Protein AF-A0A929Q1Q9-F1 (afdb_monomer_lite)

Sequence (413 aa):
MPRPVNASHRYVSGLVGLQTIDVAVVILYHLNVPRFCRRPAGRGRVFTLAGYLITANLMRSWDKNGNLDLSTFWLRRFRRLLPAVIHTLVSVLILTASLRKQDLGSTLAERSYGIYLWHMPVIAFMPHSWLEQHRFWASLITVVVSVLLAAASWSWVEDPIRKNGIVEPVRAWRRNQNERPFPTLVGAGAAVILAAIVSVGAVPAIVGSTPTSSAAPAMELDPSERPTAPAPTTETAAGDEQDTMSCTQVIHVGDSTSIGMFSPAMVDDPNETAFTTYLEYGAKDVRDSVFGARATTEGWSDPKTGSTYPSAIESVTQLKEMYPAEGTCWVFATGVNDAANISAGATAQYDERVEAMMDLLGNDALVLWPMVATNTNEGNTQRPKCFAAALARAFPASKDDEPSNEKTVGSGL

Radius of gyration: 30.81 Å; chains: 1; bounding box: 80×50×91 Å

pLDDT: mean 71.72, std 17.59, range [25.3, 94.44]

Foldseek 3Di:
DDDDPDPPDDDPVVLVVLLVVLVVLCVCCVVLPLVSVDPRPSVVVNVVVVVVVLVVLQVVCCVPPVHSPVVVVVVVVCVVCVVVVVVVVVVVVVVVVVPDDDDPCPPCVVLVVQLVVQLVVLVVPDDPVCCVVCVPVSVVCSNVVSSVRSVVCCVPPVVCCVVVNPPVVVVVVVVCCPPDPDPVVVVVVVVVVVVVVCVVVCVCPPDVDPLPQPDDPKDFQPPVQADDPPDDDPDPDDDDPQQADQFQEEEEEAALVLSLQRGLVNDPHSCRHPVNVNVVRHHNYYHYDYMHLEALQDWDADPVPRDTGDHSLVVCLVVPVVDDQPRYEYEYHHQPNLLRSVVSPDPQGLLNSVVSNCVSSDDPHHYDYDQDADPDPDDSRSRSSNNSSSVCVVVPDDPVDDDDPDDDDDDDD

Secondary structure (DSSP, 8-state):
-PPPSSTT----HHHHHHHHHHHHHHHHHHTT-GGG-S--THHHHHHHHHHHHHHHHHHHHHHHHSS--HHHHHHHHHHHHHHHHHHHHHHHHHHHHHT--S---HHHHHHHHHHHHHHHHHHHTS-HHHHHHTHHHHHHHHHHHHHHHHHHHIIIIIHHHHHHTTHHHHHHHHHTTTTS---HHHHHHHHHHHHHHHHHHHHHHHS--------PPPPBPPTTTSPPPPP--------------S-SEEEEEE-HHHHHHH-TTTSSSTT--HHHHHHHTT-SEEEEEEBTT--SS--EE-TTT--EE--HHHHHHHHHHHS-STTEEEEEE--HHHHHHHHHT-SS-HHHHHHHHHHHH-TT-EEE-PPP--S--SGGGGSHHHHHHHHHHHSPPPTT----SS-------

Structure (mmCIF, N/CA/C/O backbone):
data_AF-A0A929Q1Q9-F1
#
_entry.id   AF-A0A929Q1Q9-F1
#
loop_
_atom_site.group_PDB
_atom_site.id
_atom_site.type_symbol
_atom_site.label_atom_id
_atom_site.label_alt_id
_atom_site.label_comp_id
_atom_site.label_asym_id
_atom_site.label_entity_id
_atom_site.label_seq_id
_atom_site.pdbx_PDB_ins_code
_atom_site.Cartn_x
_atom_site.Cartn_y
_atom_site.Cartn_z
_atom_site.occupancy
_atom_site.B_iso_or_equiv
_atom_site.auth_seq_id
_atom_site.auth_comp_id
_atom_site.auth_asym_id
_atom_site.auth_atom_id
_atom_site.pdbx_PDB_model_num
ATOM 1 N N . MET A 1 1 ? 33.404 -12.831 -13.492 1.00 44.06 1 MET A N 1
ATOM 2 C CA . MET A 1 1 ? 34.030 -11.562 -13.941 1.00 44.06 1 MET A CA 1
ATOM 3 C C . MET A 1 1 ? 35.539 -11.751 -14.003 1.00 44.06 1 MET A C 1
ATOM 5 O O . MET A 1 1 ? 36.046 -12.478 -13.154 1.00 44.06 1 MET A O 1
ATOM 9 N N . PRO A 1 2 ? 36.253 -11.140 -14.964 1.00 37.28 2 PRO A N 1
ATOM 10 C CA . PRO A 1 2 ? 37.708 -11.246 -15.036 1.00 37.28 2 PRO A CA 1
ATOM 11 C C . PRO A 1 2 ? 38.343 -10.545 -13.829 1.00 37.28 2 PRO A C 1
ATOM 13 O O . PRO A 1 2 ? 37.904 -9.456 -13.451 1.00 37.28 2 PRO A O 1
ATOM 16 N N . ARG A 1 3 ? 39.359 -11.163 -13.218 1.00 45.91 3 ARG A N 1
ATOM 17 C CA . ARG A 1 3 ? 40.174 -10.519 -12.176 1.00 45.91 3 ARG A CA 1
ATOM 18 C C . ARG A 1 3 ? 40.942 -9.334 -12.787 1.00 45.91 3 ARG A C 1
ATOM 20 O O . ARG A 1 3 ? 41.313 -9.408 -13.959 1.00 45.91 3 ARG A O 1
ATOM 27 N N . PRO A 1 4 ? 41.166 -8.240 -12.037 1.00 44.94 4 PRO A N 1
ATOM 28 C CA . PRO A 1 4 ? 41.966 -7.128 -12.535 1.00 44.94 4 PRO A CA 1
ATOM 29 C C . PRO A 1 4 ? 43.391 -7.601 -12.849 1.00 44.94 4 PRO A C 1
ATOM 31 O O . PRO A 1 4 ? 43.991 -8.338 -12.074 1.00 44.94 4 PRO A O 1
ATOM 34 N N . VAL A 1 5 ? 43.913 -7.163 -13.996 1.00 53.75 5 VAL A N 1
ATOM 35 C CA . VAL A 1 5 ? 45.216 -7.584 -14.543 1.00 53.75 5 VAL A CA 1
ATOM 36 C C . VAL A 1 5 ? 46.397 -6.960 -13.776 1.00 53.75 5 VAL A C 1
ATOM 38 O O . VAL A 1 5 ? 47.504 -7.472 -13.853 1.00 53.75 5 VAL A O 1
ATOM 41 N N . ASN A 1 6 ? 46.163 -5.915 -12.968 1.00 48.34 6 ASN A N 1
ATOM 42 C CA . ASN A 1 6 ? 47.198 -5.221 -12.194 1.00 48.34 6 ASN A CA 1
ATOM 43 C C . ASN A 1 6 ? 46.877 -5.179 -10.689 1.00 48.34 6 ASN A C 1
ATOM 45 O O . ASN A 1 6 ? 45.754 -4.854 -10.291 1.00 48.34 6 ASN A O 1
ATOM 49 N N . ALA A 1 7 ? 47.901 -5.420 -9.863 1.00 51.91 7 ALA A N 1
ATOM 50 C CA . ALA A 1 7 ? 47.848 -5.498 -8.396 1.00 51.91 7 ALA A CA 1
ATOM 51 C C . ALA A 1 7 ? 47.445 -4.189 -7.675 1.00 51.91 7 ALA A C 1
ATOM 53 O O . ALA A 1 7 ? 47.203 -4.200 -6.472 1.00 51.91 7 ALA A O 1
ATOM 54 N N . SER A 1 8 ? 47.324 -3.065 -8.389 1.00 52.56 8 SER A N 1
ATOM 55 C CA . SER A 1 8 ? 46.930 -1.763 -7.826 1.00 52.56 8 SER A CA 1
ATOM 56 C C . SER A 1 8 ? 45.415 -1.517 -7.789 1.00 52.56 8 SER A C 1
ATOM 58 O O . SER A 1 8 ? 44.966 -0.494 -7.271 1.00 52.56 8 SER A O 1
ATOM 60 N N . HIS A 1 9 ? 44.595 -2.435 -8.312 1.00 53.53 9 HIS A N 1
ATOM 61 C CA . HIS A 1 9 ? 43.138 -2.302 -8.293 1.00 53.53 9 HIS A CA 1
ATOM 62 C C . HIS A 1 9 ? 42.519 -3.161 -7.188 1.00 53.53 9 HIS A C 1
ATOM 64 O O . HIS A 1 9 ? 42.344 -4.369 -7.344 1.00 53.53 9 HIS A O 1
ATOM 70 N N . ARG A 1 10 ? 42.121 -2.521 -6.080 1.00 54.19 10 ARG A N 1
ATOM 71 C CA . ARG A 1 10 ? 41.360 -3.165 -5.000 1.00 54.19 10 ARG A CA 1
ATOM 72 C C . ARG A 1 10 ? 39.958 -3.520 -5.510 1.00 54.19 10 ARG A C 1
ATOM 74 O O . ARG A 1 10 ? 39.041 -2.702 -5.486 1.00 54.19 10 ARG A O 1
ATOM 81 N N . TYR A 1 11 ? 39.808 -4.731 -6.040 1.00 60.06 11 TYR A N 1
ATOM 82 C CA . TYR A 1 11 ? 38.513 -5.304 -6.392 1.00 60.06 11 TYR A CA 1
ATOM 83 C C . TYR A 1 11 ? 37.753 -5.619 -5.100 1.00 60.06 11 TYR A C 1
ATOM 85 O O . TYR A 1 11 ? 38.102 -6.550 -4.378 1.00 60.06 11 TYR A O 1
ATOM 93 N N . VAL A 1 12 ? 36.732 -4.821 -4.787 1.00 65.25 12 VAL A N 1
ATOM 94 C CA . VAL A 1 12 ? 35.900 -5.022 -3.594 1.00 65.25 12 VAL A CA 1
ATOM 95 C C . VAL A 1 12 ? 34.806 -6.034 -3.931 1.00 65.25 12 VAL A C 1
ATOM 97 O O . VAL A 1 12 ? 33.698 -5.674 -4.322 1.00 65.25 12 VAL A O 1
ATOM 100 N N . SER A 1 13 ? 35.131 -7.320 -3.809 1.00 65.38 13 SER A N 1
ATOM 101 C CA . SER A 1 13 ? 34.197 -8.431 -4.049 1.00 65.38 13 SER A CA 1
ATOM 102 C C . SER A 1 13 ? 32.932 -8.341 -3.188 1.00 65.38 13 SER A C 1
ATOM 104 O O . SER A 1 13 ? 31.844 -8.642 -3.677 1.00 65.38 13 SER A O 1
ATOM 106 N N . GLY A 1 14 ? 33.053 -7.854 -1.947 1.00 70.31 14 GLY A N 1
ATOM 107 C CA . GLY A 1 14 ? 31.924 -7.681 -1.025 1.00 70.31 14 GLY A CA 1
ATOM 108 C C . GLY A 1 14 ? 30.816 -6.769 -1.563 1.00 70.31 14 GLY A C 1
ATOM 109 O O . GLY A 1 14 ? 29.644 -7.007 -1.296 1.00 70.31 14 GLY A O 1
ATOM 110 N N . LEU A 1 15 ? 31.158 -5.786 -2.403 1.00 73.44 15 LEU A N 1
ATOM 111 C CA . LEU A 1 15 ? 30.183 -4.859 -2.981 1.00 73.44 15 LEU A CA 1
ATOM 112 C C . LEU A 1 15 ? 29.294 -5.531 -4.038 1.00 73.44 15 LEU A C 1
ATOM 114 O O . LEU A 1 15 ? 28.105 -5.242 -4.129 1.00 73.44 15 LEU A O 1
ATOM 118 N N . VAL A 1 16 ? 29.859 -6.464 -4.808 1.00 71.38 16 VAL A N 1
ATOM 119 C CA . VAL A 1 16 ? 29.108 -7.270 -5.784 1.00 71.38 16 VAL A CA 1
ATOM 120 C C . VAL A 1 16 ? 28.212 -8.284 -5.066 1.00 71.38 16 VAL A C 1
ATOM 122 O O . VAL A 1 16 ? 27.073 -8.502 -5.481 1.00 71.38 16 VAL A O 1
ATOM 125 N N . GLY A 1 17 ? 28.696 -8.864 -3.962 1.00 78.00 17 GLY A N 1
ATOM 126 C CA . GLY A 1 17 ? 27.892 -9.726 -3.091 1.00 78.00 17 GLY A CA 1
ATOM 127 C C . GLY A 1 17 ? 26.672 -8.994 -2.531 1.00 78.00 17 GLY A C 1
ATOM 128 O O . GLY A 1 17 ? 25.552 -9.477 -2.674 1.00 78.00 17 GLY A O 1
ATOM 129 N N . LEU A 1 18 ? 26.869 -7.781 -2.003 1.00 80.81 18 LEU A N 1
ATOM 130 C CA . LEU A 1 18 ? 25.787 -6.948 -1.476 1.00 80.81 18 LEU A CA 1
ATOM 131 C C . LEU A 1 18 ? 24.745 -6.589 -2.546 1.00 80.81 18 LEU A C 1
ATOM 133 O O . LEU A 1 18 ? 23.552 -6.712 -2.295 1.00 80.81 18 LEU A O 1
ATOM 137 N N . GLN A 1 19 ? 25.176 -6.223 -3.759 1.00 76.62 19 GLN A N 1
ATOM 138 C CA . GLN A 1 19 ? 24.257 -5.948 -4.873 1.00 76.62 19 GLN A CA 1
ATOM 139 C C . GLN A 1 19 ? 23.422 -7.172 -5.261 1.00 76.62 19 GLN A C 1
ATOM 141 O O . GLN A 1 19 ? 22.245 -7.039 -5.583 1.00 76.62 19 GLN A O 1
ATOM 146 N N . THR A 1 20 ? 24.022 -8.363 -5.225 1.00 81.50 20 THR A N 1
ATOM 147 C CA . THR A 1 20 ? 23.319 -9.614 -5.542 1.00 81.50 20 THR A CA 1
ATOM 148 C C . THR A 1 20 ? 22.250 -9.914 -4.491 1.00 81.50 20 THR A C 1
ATOM 150 O O . THR A 1 20 ? 21.123 -10.253 -4.846 1.00 81.50 20 THR A O 1
ATOM 153 N N . ILE A 1 21 ? 22.578 -9.720 -3.209 1.00 83.69 21 ILE A N 1
ATOM 154 C CA . ILE A 1 21 ? 21.630 -9.859 -2.096 1.00 83.69 21 ILE A CA 1
ATOM 155 C C . ILE A 1 21 ? 20.504 -8.827 -2.221 1.00 83.69 21 ILE A C 1
ATOM 157 O O . ILE A 1 21 ? 19.337 -9.196 -2.142 1.00 83.69 21 ILE A O 1
ATOM 161 N N . ASP A 1 22 ? 20.825 -7.557 -2.484 1.00 82.12 22 ASP A N 1
ATOM 162 C CA . ASP A 1 22 ? 19.821 -6.501 -2.636 1.00 82.12 22 ASP A CA 1
ATOM 163 C C . ASP A 1 22 ? 18.839 -6.809 -3.780 1.00 82.12 22 ASP A C 1
ATOM 165 O O . ASP A 1 22 ? 17.631 -6.664 -3.605 1.00 82.12 22 ASP A O 1
ATOM 169 N N . VAL A 1 23 ? 19.325 -7.284 -4.933 1.00 81.56 23 VAL A N 1
ATOM 170 C CA . VAL A 1 23 ? 18.458 -7.690 -6.054 1.00 81.56 23 VAL A CA 1
ATOM 171 C C . VAL A 1 23 ? 17.598 -8.901 -5.686 1.00 81.56 23 VAL A C 1
ATOM 173 O O . VAL A 1 23 ? 16.406 -8.903 -5.988 1.00 81.56 23 VAL A O 1
ATOM 176 N N . ALA A 1 24 ? 18.155 -9.903 -5.001 1.00 83.25 24 ALA A N 1
ATOM 177 C CA . ALA A 1 24 ? 17.396 -11.071 -4.553 1.00 83.25 24 ALA A CA 1
ATOM 178 C C . ALA A 1 24 ? 16.266 -10.682 -3.587 1.00 83.25 24 ALA A C 1
ATOM 180 O O . ALA A 1 24 ? 15.133 -11.125 -3.757 1.00 83.25 24 ALA A O 1
ATOM 181 N N . VAL A 1 25 ? 16.537 -9.790 -2.630 1.00 80.69 25 VAL A N 1
ATOM 182 C CA . VAL A 1 25 ? 15.522 -9.260 -1.707 1.00 80.69 25 VAL A CA 1
ATOM 183 C C . VAL A 1 25 ? 14.437 -8.487 -2.467 1.00 80.69 25 VAL A C 1
ATOM 185 O O . VAL A 1 25 ? 13.256 -8.624 -2.156 1.00 80.69 25 VAL A O 1
ATOM 188 N N . VAL A 1 26 ? 14.801 -7.719 -3.502 1.00 77.69 26 VAL A N 1
ATOM 189 C CA . VAL A 1 26 ? 13.820 -7.037 -4.364 1.00 77.69 26 VAL A CA 1
ATOM 190 C C . VAL A 1 26 ? 12.932 -8.031 -5.107 1.00 77.69 26 VAL A C 1
ATOM 192 O O . VAL A 1 26 ? 11.725 -7.811 -5.181 1.00 77.69 26 VAL A O 1
ATOM 195 N N . ILE A 1 27 ? 13.496 -9.119 -5.629 1.00 80.00 27 ILE A N 1
ATOM 196 C CA . ILE A 1 27 ? 12.724 -10.174 -6.293 1.00 80.00 27 ILE A CA 1
ATOM 197 C C . ILE A 1 27 ? 11.768 -10.837 -5.295 1.00 80.00 27 ILE A C 1
ATOM 199 O O . ILE A 1 27 ? 10.578 -10.926 -5.577 1.00 80.00 27 ILE A O 1
ATOM 203 N N . LEU A 1 28 ? 12.247 -11.229 -4.111 1.00 79.69 28 LEU A N 1
ATOM 204 C CA . LEU A 1 28 ? 11.424 -11.864 -3.071 1.00 79.69 28 LEU A CA 1
ATOM 205 C C . LEU A 1 28 ? 10.273 -10.966 -2.596 1.00 79.69 28 LEU A C 1
ATOM 207 O O . LEU A 1 28 ? 9.173 -11.463 -2.361 1.00 79.69 28 LEU A O 1
ATOM 211 N N . TYR A 1 29 ? 10.499 -9.651 -2.525 1.00 72.75 29 TYR A N 1
ATOM 212 C CA . TYR A 1 29 ? 9.442 -8.669 -2.275 1.00 72.75 29 TYR A CA 1
ATOM 213 C C . TYR A 1 29 ? 8.371 -8.682 -3.379 1.00 72.75 29 TYR A C 1
ATOM 215 O O . TYR A 1 29 ? 7.185 -8.727 -3.075 1.00 72.75 29 TYR A O 1
ATOM 223 N N . HIS A 1 30 ? 8.760 -8.695 -4.662 1.00 76.00 30 HIS A N 1
ATOM 224 C CA . HIS A 1 30 ? 7.792 -8.752 -5.774 1.00 76.00 30 HIS A CA 1
ATOM 225 C C . HIS A 1 30 ? 7.069 -10.103 -5.863 1.00 76.00 30 HIS A C 1
ATOM 227 O O . HIS A 1 30 ? 5.971 -10.173 -6.406 1.00 76.00 30 HIS A O 1
ATOM 233 N N . LEU A 1 31 ? 7.668 -11.162 -5.313 1.00 73.56 31 LEU A N 1
ATOM 234 C CA . LEU A 1 31 ? 7.046 -12.476 -5.158 1.00 73.56 31 LEU A CA 1
ATOM 235 C C . LEU A 1 31 ? 6.141 -12.576 -3.914 1.00 73.56 31 LEU A C 1
ATOM 237 O O . LEU A 1 31 ? 5.617 -13.654 -3.654 1.00 73.56 31 LEU A O 1
ATOM 241 N N . ASN A 1 32 ? 5.949 -11.488 -3.154 1.00 64.69 32 ASN A N 1
ATOM 242 C CA . ASN A 1 32 ? 5.113 -11.427 -1.946 1.00 64.69 32 ASN A CA 1
ATOM 243 C C . ASN A 1 32 ? 5.468 -12.477 -0.875 1.00 64.69 32 ASN A C 1
ATOM 245 O O . ASN A 1 32 ? 4.597 -12.997 -0.178 1.00 64.69 32 ASN A O 1
ATOM 249 N N . VAL A 1 33 ? 6.754 -12.802 -0.710 1.00 72.06 33 VAL A N 1
ATOM 250 C CA . VAL A 1 33 ? 7.175 -13.727 0.352 1.00 72.06 33 VAL A CA 1
ATOM 251 C C . VAL A 1 33 ? 6.942 -13.060 1.723 1.00 72.06 33 VAL A C 1
ATOM 253 O O . VAL A 1 33 ? 7.505 -11.987 1.949 1.00 72.06 33 VAL A O 1
ATOM 256 N N . PRO A 1 34 ? 6.204 -13.677 2.676 1.00 63.12 34 PRO A N 1
ATOM 257 C CA . PRO A 1 34 ? 5.779 -13.021 3.926 1.00 63.12 34 PRO A CA 1
ATOM 258 C C . PRO A 1 34 ? 6.908 -12.415 4.776 1.00 63.12 34 PRO A C 1
ATOM 260 O O . PRO A 1 34 ? 6.742 -11.383 5.420 1.00 63.12 34 PRO A O 1
ATOM 263 N N . ARG A 1 35 ? 8.102 -13.023 4.751 1.00 68.38 35 ARG A N 1
ATOM 264 C CA . ARG A 1 35 ? 9.284 -12.515 5.475 1.00 68.38 35 ARG A CA 1
ATOM 265 C C . ARG A 1 35 ? 9.963 -11.315 4.802 1.00 68.38 35 ARG A C 1
ATOM 267 O O . ARG A 1 35 ? 10.827 -10.690 5.404 1.00 68.38 35 ARG A O 1
ATOM 274 N N . PHE A 1 36 ? 9.581 -10.987 3.570 1.00 70.50 36 PHE A N 1
ATOM 275 C CA . PHE A 1 36 ? 10.158 -9.914 2.756 1.00 70.50 36 PHE A CA 1
ATOM 276 C C . PHE A 1 36 ? 9.114 -8.854 2.381 1.00 70.50 36 PHE A C 1
ATOM 278 O O . PHE A 1 36 ? 9.235 -8.204 1.350 1.00 70.50 36 PHE A O 1
ATOM 285 N N . CYS A 1 37 ? 8.105 -8.654 3.233 1.00 65.94 37 CYS A N 1
ATOM 286 C CA . CYS A 1 37 ? 7.014 -7.694 3.039 1.00 65.94 37 CYS A CA 1
ATOM 287 C C . CYS A 1 37 ? 7.415 -6.213 3.157 1.00 65.94 37 CYS A C 1
ATOM 289 O O . CYS A 1 37 ? 6.655 -5.330 2.757 1.00 65.94 37 CYS A O 1
ATOM 291 N N . ARG A 1 38 ? 8.604 -5.911 3.688 1.00 63.88 38 ARG A N 1
ATOM 292 C CA . ARG A 1 38 ? 9.099 -4.535 3.801 1.00 63.88 38 ARG A CA 1
ATOM 293 C C . ARG A 1 38 ? 9.602 -4.048 2.445 1.00 63.88 38 ARG A C 1
ATOM 295 O O . ARG A 1 38 ? 10.415 -4.728 1.816 1.00 63.88 38 ARG A O 1
ATOM 302 N N . ARG A 1 39 ? 9.172 -2.852 2.008 1.00 60.75 39 ARG A N 1
ATOM 303 C CA . ARG A 1 39 ? 9.682 -2.218 0.780 1.00 60.75 39 ARG A CA 1
ATOM 304 C C . ARG A 1 39 ? 11.213 -2.208 0.833 1.00 60.75 39 ARG A C 1
ATOM 306 O O . ARG A 1 39 ? 11.794 -1.567 1.710 1.00 60.75 39 ARG A O 1
ATOM 313 N N . PRO A 1 40 ? 11.896 -2.909 -0.083 1.00 56.59 40 PRO A N 1
ATOM 314 C CA . PRO A 1 40 ? 13.320 -3.128 0.057 1.00 56.59 40 PRO A CA 1
ATOM 315 C C . PRO A 1 40 ? 14.067 -1.816 -0.152 1.00 56.59 40 PRO A C 1
ATOM 317 O O . PRO A 1 40 ? 14.132 -1.287 -1.266 1.00 56.59 40 PRO A O 1
ATOM 320 N N . ALA A 1 41 ? 14.719 -1.341 0.911 1.00 55.75 41 ALA A N 1
ATOM 321 C CA . ALA A 1 41 ? 15.728 -0.283 0.844 1.00 55.75 41 ALA A CA 1
ATOM 322 C C . ALA A 1 41 ? 16.871 -0.623 -0.149 1.00 55.75 41 ALA A C 1
ATOM 324 O O . ALA A 1 41 ? 17.619 0.255 -0.579 1.00 55.75 41 ALA A O 1
ATOM 325 N N . GLY A 1 42 ? 16.962 -1.890 -0.577 1.00 53.91 42 GLY A N 1
ATOM 326 C CA . GLY A 1 42 ? 17.880 -2.384 -1.602 1.00 53.91 42 GLY A CA 1
ATOM 327 C C . GLY A 1 42 ? 17.727 -1.716 -2.969 1.00 53.91 42 GLY A C 1
ATOM 328 O O . GLY A 1 42 ? 18.738 -1.519 -3.636 1.00 53.91 42 GLY A O 1
ATOM 329 N N . ARG A 1 43 ? 16.523 -1.268 -3.377 1.00 57.47 43 ARG A N 1
ATOM 330 C CA . ARG A 1 43 ? 16.379 -0.522 -4.649 1.00 57.47 43 ARG A CA 1
ATOM 331 C C . ARG A 1 43 ? 17.240 0.743 -4.634 1.00 57.47 43 ARG A C 1
ATOM 333 O O . ARG A 1 43 ? 18.055 0.934 -5.531 1.00 57.47 43 ARG A O 1
ATOM 340 N N . GLY A 1 44 ? 17.113 1.557 -3.585 1.00 64.44 44 GLY A N 1
ATOM 341 C CA . GLY A 1 44 ? 17.901 2.781 -3.423 1.00 64.44 44 GLY A CA 1
ATOM 342 C C . GLY A 1 44 ? 19.399 2.495 -3.337 1.00 64.44 44 GLY A C 1
ATOM 343 O O . GLY A 1 44 ? 20.181 3.096 -4.065 1.00 64.44 44 GLY A O 1
ATOM 344 N N . ARG A 1 45 ? 19.808 1.513 -2.525 1.00 73.88 45 ARG A N 1
ATOM 345 C CA . ARG A 1 45 ? 21.227 1.155 -2.368 1.00 73.88 45 ARG A CA 1
ATOM 346 C C . ARG A 1 45 ? 21.881 0.702 -3.668 1.00 73.88 45 ARG A C 1
ATOM 348 O O . ARG A 1 45 ? 22.980 1.160 -3.967 1.00 73.88 45 ARG A O 1
ATOM 355 N N . VAL A 1 46 ? 21.222 -0.139 -4.466 1.00 69.38 46 VAL A N 1
ATOM 356 C CA . VAL A 1 46 ? 21.775 -0.617 -5.744 1.00 69.38 46 VAL A CA 1
ATOM 357 C C . VAL A 1 46 ? 22.026 0.549 -6.701 1.00 69.38 46 VAL A C 1
ATOM 359 O O . VAL A 1 46 ? 23.120 0.645 -7.263 1.00 69.38 46 VAL A O 1
ATOM 362 N N . PHE A 1 47 ? 21.060 1.462 -6.852 1.00 73.06 47 PHE A N 1
ATOM 363 C CA . PHE A 1 47 ? 21.213 2.628 -7.728 1.00 73.06 47 PHE A CA 1
ATOM 364 C C . PHE A 1 47 ? 22.244 3.630 -7.195 1.00 73.06 47 PHE A C 1
ATOM 366 O O . PHE A 1 47 ? 23.102 4.074 -7.959 1.00 73.06 47 PHE A O 1
ATOM 373 N N . THR A 1 48 ? 22.236 3.922 -5.893 1.00 81.44 48 THR A N 1
ATOM 374 C CA . THR A 1 48 ? 23.196 4.839 -5.260 1.00 81.44 48 THR A CA 1
ATOM 375 C C . THR A 1 48 ? 24.628 4.307 -5.349 1.00 81.44 48 THR A C 1
ATOM 377 O O . THR A 1 48 ? 25.536 5.039 -5.742 1.00 81.44 48 THR A O 1
ATOM 380 N N . LEU A 1 49 ? 24.847 3.018 -5.069 1.00 80.31 49 LEU A N 1
ATOM 381 C CA . LEU A 1 49 ? 26.165 2.385 -5.180 1.00 80.31 49 LEU A CA 1
ATOM 382 C C . LEU A 1 49 ? 26.643 2.318 -6.634 1.00 80.31 49 LEU A C 1
ATOM 384 O O . LEU A 1 49 ? 27.821 2.554 -6.907 1.00 80.31 49 LEU A O 1
ATOM 388 N N . ALA A 1 50 ? 25.747 2.027 -7.584 1.00 80.50 50 ALA A N 1
ATOM 389 C CA . ALA A 1 50 ? 26.081 2.065 -9.004 1.00 80.50 50 ALA A CA 1
ATOM 390 C C . ALA A 1 50 ? 26.484 3.480 -9.447 1.00 80.50 50 ALA A C 1
ATOM 392 O O . ALA A 1 50 ? 27.496 3.626 -10.133 1.00 80.50 50 ALA A O 1
ATOM 393 N N . GLY A 1 51 ? 25.746 4.508 -9.016 1.00 82.69 51 GLY A N 1
ATOM 394 C CA . GLY A 1 51 ? 26.069 5.913 -9.265 1.00 82.69 51 GLY A CA 1
ATOM 395 C C . GLY A 1 51 ? 27.438 6.294 -8.707 1.00 82.69 51 GLY A C 1
ATOM 396 O O . GLY A 1 51 ? 28.300 6.741 -9.460 1.00 82.69 51 GLY A O 1
ATOM 397 N N . TYR A 1 52 ? 27.687 6.009 -7.425 1.00 85.19 52 TYR A N 1
ATOM 398 C CA . TYR A 1 52 ? 28.976 6.257 -6.772 1.00 85.19 52 TYR A CA 1
ATOM 399 C C . TYR A 1 52 ? 30.147 5.609 -7.525 1.00 85.19 52 TYR A C 1
ATOM 401 O O . TYR A 1 52 ? 31.151 6.265 -7.800 1.00 85.19 52 TYR A O 1
ATOM 409 N N . LEU A 1 53 ? 30.022 4.338 -7.923 1.00 82.19 53 LEU A N 1
ATOM 410 C CA . LEU A 1 53 ? 31.075 3.627 -8.656 1.00 82.19 53 LEU A CA 1
ATOM 411 C C . LEU A 1 53 ? 31.315 4.175 -10.065 1.00 82.19 53 LEU A C 1
ATOM 413 O O . LEU A 1 53 ? 32.451 4.146 -10.547 1.00 82.19 53 LEU A O 1
ATOM 417 N N . ILE A 1 54 ? 30.263 4.621 -10.752 1.00 84.75 54 ILE A N 1
ATOM 418 C CA . ILE A 1 54 ? 30.382 5.238 -12.076 1.00 84.75 54 ILE A CA 1
ATOM 419 C C . ILE A 1 54 ? 31.132 6.562 -11.938 1.00 84.75 54 ILE A C 1
ATOM 421 O O . ILE A 1 54 ? 32.165 6.739 -12.583 1.00 84.75 54 ILE A O 1
ATOM 425 N N . THR A 1 55 ? 30.688 7.431 -11.031 1.00 86.25 55 THR A N 1
ATOM 426 C CA . THR A 1 55 ? 31.317 8.731 -10.776 1.00 86.25 55 THR A CA 1
ATOM 427 C C . THR A 1 55 ? 32.764 8.576 -10.314 1.00 86.25 55 THR A C 1
ATOM 429 O O . THR A 1 55 ? 33.656 9.222 -10.855 1.00 86.25 55 THR A O 1
ATOM 432 N N . ALA A 1 56 ? 33.047 7.649 -9.394 1.00 82.62 56 ALA A N 1
ATOM 433 C CA . ALA A 1 56 ? 34.401 7.401 -8.903 1.00 82.62 56 ALA A CA 1
ATOM 434 C C . ALA A 1 56 ? 35.353 6.848 -9.979 1.00 82.62 56 ALA A C 1
ATOM 436 O O . ALA A 1 56 ? 36.566 7.026 -9.870 1.00 82.62 56 ALA A O 1
ATOM 437 N N . ASN A 1 57 ? 34.845 6.141 -10.994 1.00 82.31 57 ASN A N 1
ATOM 438 C CA . ASN A 1 57 ? 35.660 5.706 -12.134 1.00 82.31 57 ASN A CA 1
ATOM 439 C C . ASN A 1 57 ? 35.902 6.844 -13.130 1.00 82.31 57 ASN A C 1
ATOM 441 O O . ASN A 1 57 ? 37.007 6.949 -13.656 1.00 82.31 57 ASN A O 1
ATOM 445 N N . LEU A 1 58 ? 34.899 7.692 -13.364 1.00 85.38 58 LEU A N 1
ATOM 446 C CA . LEU A 1 58 ? 35.025 8.864 -14.232 1.00 85.38 58 LEU A CA 1
ATOM 447 C C . LEU A 1 58 ? 35.999 9.894 -13.645 1.00 85.38 58 LEU A C 1
ATOM 449 O O . LEU A 1 58 ? 36.899 10.330 -14.358 1.00 85.38 58 LEU A O 1
ATOM 453 N N . MET A 1 59 ? 35.908 10.195 -12.342 1.00 85.19 59 MET A N 1
ATOM 454 C CA . MET A 1 59 ? 36.869 11.078 -11.662 1.00 85.19 59 MET A CA 1
ATOM 455 C C . MET A 1 59 ? 38.299 10.533 -11.736 1.00 85.19 59 MET A C 1
ATOM 457 O O . MET A 1 59 ? 39.219 11.256 -12.084 1.00 85.19 59 MET A O 1
ATOM 461 N N . ARG A 1 60 ? 38.495 9.224 -11.534 1.00 81.12 60 ARG A N 1
ATOM 462 C CA . ARG A 1 60 ? 39.827 8.610 -11.675 1.00 81.12 60 ARG A CA 1
ATOM 463 C C . ARG A 1 60 ? 40.385 8.658 -13.098 1.00 81.12 60 ARG A C 1
ATOM 465 O O . ARG A 1 60 ? 41.602 8.660 -13.262 1.00 81.12 60 ARG A O 1
ATOM 472 N N . SER A 1 61 ? 39.527 8.632 -14.119 1.00 83.50 61 SER A N 1
ATOM 473 C CA . SER A 1 61 ? 39.957 8.837 -15.507 1.00 83.50 61 SER A CA 1
ATOM 474 C C . SER A 1 61 ? 40.412 10.276 -15.724 1.00 83.50 61 SER A C 1
ATOM 476 O O . SER A 1 61 ? 41.451 10.497 -16.342 1.00 83.50 61 SER A O 1
ATOM 478 N N . TRP A 1 62 ? 39.670 11.231 -15.159 1.00 85.81 62 TRP A N 1
ATOM 479 C CA . TRP A 1 62 ? 40.013 12.646 -15.200 1.00 85.81 62 TRP A CA 1
ATOM 480 C C . TRP A 1 62 ? 41.368 12.922 -14.543 1.00 85.81 62 TRP A C 1
ATOM 482 O O . TRP A 1 62 ? 42.236 13.506 -15.182 1.00 85.81 62 TRP A O 1
ATOM 492 N N . ASP A 1 63 ? 41.594 12.403 -13.333 1.00 85.50 63 ASP A N 1
ATOM 493 C CA . ASP A 1 63 ? 42.850 12.597 -12.594 1.00 85.50 63 ASP A CA 1
ATOM 494 C C . ASP A 1 63 ? 44.073 12.014 -13.318 1.00 85.50 63 ASP A C 1
ATOM 496 O O . ASP A 1 63 ? 45.178 12.536 -13.199 1.00 85.50 63 ASP A O 1
ATOM 500 N N . LYS A 1 64 ? 43.897 10.914 -14.063 1.00 83.44 64 LYS A N 1
ATOM 501 C CA . LYS A 1 64 ? 45.000 10.241 -14.768 1.00 83.44 64 LYS A CA 1
ATOM 502 C C . LYS A 1 64 ? 45.273 10.797 -16.161 1.00 83.44 64 LYS A C 1
ATOM 504 O O . LYS A 1 64 ? 46.430 10.880 -16.556 1.00 83.44 64 LYS A O 1
ATOM 509 N N . ASN A 1 65 ? 44.221 11.109 -16.913 1.00 82.62 65 ASN A N 1
ATOM 510 C CA . ASN A 1 65 ? 44.311 11.373 -18.350 1.00 82.62 65 ASN A CA 1
ATOM 511 C C . ASN A 1 65 ? 43.897 12.807 -18.725 1.00 82.62 65 ASN A C 1
ATOM 513 O O . ASN A 1 65 ? 43.931 13.153 -19.904 1.00 82.62 65 ASN A O 1
ATOM 517 N N . GLY A 1 66 ? 43.436 13.619 -17.765 1.00 84.38 66 GLY A N 1
ATOM 518 C CA . GLY A 1 66 ? 42.872 14.952 -18.011 1.00 84.38 66 GLY A CA 1
ATOM 519 C C . GLY A 1 66 ? 41.547 14.938 -18.783 1.00 84.38 66 GLY A C 1
ATOM 520 O O . GLY A 1 66 ? 41.086 15.983 -19.234 1.00 84.38 66 GLY A O 1
ATOM 521 N N . ASN A 1 67 ? 40.941 13.762 -18.987 1.00 86.75 67 ASN A N 1
ATOM 522 C CA . ASN A 1 67 ? 39.682 13.593 -19.705 1.00 86.75 67 ASN A CA 1
ATOM 523 C C . ASN A 1 67 ? 38.829 12.455 -19.109 1.00 86.75 67 ASN A C 1
ATOM 525 O O . ASN A 1 67 ? 39.317 11.565 -18.409 1.00 86.75 67 ASN A O 1
ATOM 529 N N . LEU A 1 68 ? 37.525 12.478 -19.397 1.00 81.25 68 LEU A N 1
ATOM 530 C CA . LEU A 1 68 ? 36.560 11.516 -18.846 1.00 81.25 68 LEU A CA 1
ATOM 531 C C . LEU A 1 68 ? 36.551 10.146 -19.551 1.00 81.25 68 LEU A C 1
ATOM 533 O O . LEU A 1 68 ? 35.871 9.243 -19.071 1.00 81.25 68 LEU A O 1
ATOM 537 N N . ASP A 1 69 ? 37.258 9.989 -20.679 1.00 82.38 69 ASP A N 1
ATOM 538 C CA . ASP A 1 69 ? 37.356 8.744 -21.467 1.00 82.38 69 ASP A CA 1
ATOM 539 C C . ASP A 1 69 ? 36.015 7.980 -21.628 1.00 82.38 69 ASP A C 1
ATOM 541 O O . ASP A 1 69 ? 35.895 6.766 -21.404 1.00 82.38 69 ASP A O 1
ATOM 545 N N . LEU A 1 70 ? 34.954 8.721 -21.984 1.00 85.50 70 LEU A N 1
ATOM 546 C CA . LEU A 1 70 ? 33.581 8.202 -22.030 1.00 85.50 70 LEU A CA 1
ATOM 547 C C . LEU A 1 70 ? 33.429 7.038 -23.017 1.00 85.50 70 LEU A C 1
ATOM 549 O O . LEU A 1 70 ? 32.694 6.089 -22.744 1.00 85.50 70 LEU A O 1
ATOM 553 N N . SER A 1 71 ? 34.133 7.079 -24.149 1.00 84.19 71 SER A N 1
ATOM 554 C CA . SER A 1 71 ? 34.090 6.025 -25.167 1.00 84.19 71 SER A CA 1
ATOM 555 C C . SER A 1 71 ? 34.576 4.689 -24.601 1.00 84.19 71 SER A C 1
ATOM 557 O O . SER A 1 71 ? 33.880 3.677 -24.703 1.00 84.19 71 SER A O 1
ATOM 559 N N . THR A 1 72 ? 35.721 4.676 -23.921 1.00 83.81 72 THR A N 1
ATOM 560 C CA . THR A 1 72 ? 36.287 3.468 -23.312 1.00 83.81 72 THR A CA 1
ATOM 561 C C . THR A 1 72 ? 35.469 3.010 -22.107 1.00 83.81 72 THR A C 1
ATOM 563 O O . THR A 1 72 ? 35.353 1.806 -21.852 1.00 83.81 72 THR A O 1
ATOM 566 N N . PHE A 1 73 ? 34.871 3.937 -21.351 1.00 84.19 73 PHE A N 1
ATOM 567 C CA . PHE A 1 73 ? 33.904 3.608 -20.302 1.00 84.19 73 PHE A CA 1
ATOM 568 C C . PHE A 1 73 ? 32.700 2.836 -20.871 1.00 84.19 73 PHE A C 1
ATOM 570 O O . PHE A 1 73 ? 32.412 1.719 -20.422 1.00 84.19 73 PHE A O 1
ATOM 577 N N . TRP A 1 74 ? 32.041 3.379 -21.899 1.00 85.75 74 TRP A N 1
ATOM 578 C CA . TRP A 1 74 ? 30.875 2.752 -22.522 1.00 85.75 74 TRP A CA 1
ATOM 579 C C . TRP A 1 74 ? 31.225 1.451 -23.242 1.00 85.75 74 TRP A C 1
ATOM 581 O O . TRP A 1 74 ? 30.502 0.472 -23.081 1.00 85.75 74 TRP A O 1
ATOM 591 N N . LEU A 1 75 ? 32.362 1.372 -23.939 1.00 87.50 75 LEU A N 1
ATOM 592 C CA . LEU A 1 75 ? 32.825 0.148 -24.606 1.00 87.50 75 LEU A CA 1
ATOM 593 C C . LEU A 1 75 ? 33.069 -1.003 -23.623 1.00 87.50 75 LEU A C 1
ATOM 595 O O . LEU A 1 75 ? 32.680 -2.143 -23.888 1.00 87.50 75 LEU A O 1
ATOM 599 N N . ARG A 1 76 ? 33.691 -0.724 -22.471 1.00 83.50 76 ARG A N 1
ATOM 600 C CA . ARG A 1 76 ? 33.888 -1.727 -21.411 1.00 83.50 76 ARG A CA 1
ATOM 601 C C . ARG A 1 76 ? 32.555 -2.197 -20.843 1.00 83.50 76 ARG A C 1
ATOM 603 O O . ARG A 1 76 ? 32.360 -3.394 -20.637 1.00 83.50 76 ARG A O 1
ATOM 610 N N . ARG A 1 77 ? 31.623 -1.267 -20.618 1.00 85.62 77 ARG A N 1
ATOM 611 C CA . ARG A 1 77 ? 30.283 -1.585 -20.114 1.00 85.62 77 ARG A CA 1
ATOM 612 C C . ARG A 1 77 ? 29.478 -2.404 -21.122 1.00 85.62 77 ARG A C 1
ATOM 614 O O . ARG A 1 77 ? 28.872 -3.397 -20.735 1.00 85.62 77 ARG A O 1
ATOM 621 N N . PHE A 1 78 ? 29.534 -2.034 -22.397 1.00 87.00 78 PHE A N 1
ATOM 622 C CA . PHE A 1 78 ? 28.878 -2.733 -23.494 1.00 87.00 78 PHE A CA 1
ATOM 623 C C . PHE A 1 78 ? 29.384 -4.172 -23.615 1.00 87.00 78 PHE A C 1
ATOM 625 O O . PHE A 1 78 ? 28.589 -5.098 -23.498 1.00 87.00 78 PHE A O 1
ATOM 632 N N . ARG A 1 79 ? 30.707 -4.388 -23.702 1.00 88.19 79 ARG A N 1
ATOM 633 C CA . ARG A 1 79 ? 31.300 -5.742 -23.740 1.00 88.19 79 ARG A CA 1
ATOM 634 C C . ARG A 1 79 ? 30.966 -6.591 -22.510 1.00 88.19 79 ARG A C 1
ATOM 636 O O . ARG A 1 79 ? 30.956 -7.813 -22.603 1.00 88.19 79 ARG A O 1
ATOM 643 N N . ARG A 1 80 ? 30.688 -5.959 -21.366 1.00 82.31 80 ARG A N 1
ATOM 644 C CA . ARG A 1 80 ? 30.282 -6.649 -20.135 1.00 82.31 80 ARG A CA 1
ATOM 645 C C . ARG A 1 80 ? 28.810 -7.073 -20.139 1.00 82.31 80 ARG A C 1
ATOM 647 O O . ARG A 1 80 ? 28.505 -8.129 -19.602 1.00 82.31 80 ARG A O 1
ATOM 654 N N . LEU A 1 81 ? 27.908 -6.251 -20.678 1.00 85.62 81 LEU A N 1
ATOM 655 C CA . LEU A 1 81 ? 26.457 -6.498 -20.648 1.00 85.62 81 LEU A CA 1
ATOM 656 C C . LEU A 1 81 ? 25.963 -7.301 -21.858 1.00 85.62 81 LEU A C 1
ATOM 658 O O . LEU A 1 81 ? 25.027 -8.088 -21.732 1.00 85.62 81 LEU A O 1
ATOM 662 N N . LEU A 1 82 ? 26.614 -7.137 -23.012 1.00 89.50 82 LEU A N 1
ATOM 663 C CA . LEU A 1 82 ? 26.204 -7.740 -24.276 1.00 89.50 82 LEU A CA 1
ATOM 664 C C . LEU A 1 82 ? 26.062 -9.276 -24.225 1.00 89.50 82 LEU A C 1
ATOM 666 O O . LEU A 1 82 ? 25.053 -9.764 -24.727 1.00 89.50 82 LEU A O 1
ATOM 670 N N . PRO A 1 83 ? 26.970 -10.055 -23.597 1.00 90.94 83 PRO A N 1
ATOM 671 C CA . PRO A 1 83 ? 26.839 -11.514 -23.572 1.00 90.94 83 PRO A CA 1
ATOM 672 C C . PRO A 1 83 ? 25.556 -11.997 -22.883 1.00 90.94 83 PRO A C 1
ATOM 674 O O . PRO A 1 83 ? 24.916 -12.927 -23.362 1.00 90.94 83 PRO A O 1
ATOM 677 N N . ALA A 1 84 ? 25.149 -11.341 -21.790 1.00 86.44 84 ALA A N 1
ATOM 678 C CA . ALA A 1 84 ? 23.930 -11.689 -21.060 1.00 86.44 84 ALA A CA 1
ATOM 679 C C . ALA A 1 84 ? 22.666 -11.356 -21.869 1.00 86.44 84 ALA A C 1
ATOM 681 O O . ALA A 1 84 ? 21.717 -12.139 -21.895 1.00 86.44 84 ALA A O 1
ATOM 682 N N . VAL A 1 85 ? 22.675 -10.218 -22.571 1.00 86.62 85 VAL A N 1
ATOM 683 C CA . VAL A 1 85 ? 21.578 -9.819 -23.463 1.00 86.62 85 VAL A CA 1
ATOM 684 C C . VAL A 1 85 ? 21.457 -10.795 -24.630 1.00 86.62 85 VAL A C 1
ATOM 686 O O . VAL A 1 85 ? 20.370 -11.311 -24.868 1.00 86.62 85 VAL A O 1
ATOM 689 N N . ILE A 1 86 ? 22.566 -11.112 -25.308 1.00 92.44 86 ILE A N 1
ATOM 690 C CA . ILE A 1 86 ? 22.580 -12.085 -26.411 1.00 92.44 86 ILE A CA 1
ATOM 691 C C . ILE A 1 86 ? 22.065 -13.441 -25.929 1.00 92.44 86 ILE A C 1
ATOM 693 O O . ILE A 1 86 ? 21.199 -14.017 -26.577 1.00 92.44 86 ILE A O 1
ATOM 697 N N . HIS A 1 87 ? 22.543 -13.929 -24.781 1.00 93.56 87 HIS A N 1
ATOM 698 C CA . HIS A 1 87 ? 22.074 -15.194 -24.221 1.00 93.56 87 HIS A CA 1
ATOM 699 C C . HIS A 1 87 ? 20.561 -15.181 -23.974 1.00 93.56 87 HIS A C 1
ATOM 701 O O . HIS A 1 87 ? 19.869 -16.097 -24.400 1.00 93.56 87 HIS A O 1
ATOM 707 N N . THR A 1 88 ? 20.033 -14.122 -23.356 1.00 88.62 88 THR A N 1
ATOM 708 C CA . THR A 1 88 ? 18.591 -13.990 -23.092 1.00 88.62 88 THR A CA 1
ATOM 709 C C . THR A 1 88 ? 17.783 -13.991 -24.391 1.00 88.62 88 THR A C 1
ATOM 711 O O . THR A 1 88 ? 16.805 -14.725 -24.505 1.00 88.62 88 THR A O 1
ATOM 714 N N . LEU A 1 89 ? 18.215 -13.220 -25.395 1.00 88.44 89 LEU A N 1
ATOM 715 C CA . LEU A 1 89 ? 17.550 -13.147 -26.698 1.00 88.44 89 LEU A CA 1
ATOM 716 C C . LEU A 1 89 ? 17.558 -14.498 -27.421 1.00 88.44 89 LEU A C 1
ATOM 718 O O . LEU A 1 89 ? 16.525 -14.920 -27.932 1.00 88.44 89 LEU A O 1
ATOM 722 N N . VAL A 1 90 ? 18.698 -15.191 -27.431 1.00 93.88 90 VAL A N 1
ATOM 723 C CA . VAL A 1 90 ? 18.830 -16.518 -28.048 1.00 93.88 90 VAL A CA 1
ATOM 724 C C . VAL A 1 90 ? 17.963 -17.544 -27.320 1.00 93.88 90 VAL A C 1
ATOM 726 O O . VAL A 1 90 ? 17.249 -18.295 -27.975 1.00 93.88 90 VAL A O 1
ATOM 729 N N . SER A 1 91 ? 17.956 -17.550 -25.986 1.00 90.38 91 SER A N 1
ATOM 730 C CA . SER A 1 91 ? 17.126 -18.461 -25.190 1.00 90.38 91 SER A CA 1
ATOM 731 C C . SER A 1 91 ? 15.633 -18.251 -25.447 1.00 90.38 91 SER A C 1
ATOM 733 O O . SER A 1 91 ? 14.909 -19.221 -25.659 1.00 90.38 91 SER A O 1
ATOM 735 N N . VAL A 1 92 ? 15.171 -16.996 -25.502 1.00 84.56 92 VAL A N 1
ATOM 736 C CA . VAL A 1 92 ? 13.778 -16.672 -25.851 1.00 84.56 92 VAL A CA 1
ATOM 737 C C . VAL A 1 92 ? 13.465 -17.079 -27.291 1.00 84.56 92 VAL A C 1
ATOM 739 O O . VAL A 1 92 ? 12.402 -17.640 -27.546 1.00 84.56 92 VAL A O 1
ATOM 742 N N . LEU A 1 93 ? 14.381 -16.856 -28.237 1.00 85.25 93 LEU A N 1
ATOM 743 C CA . LEU A 1 93 ? 14.199 -17.254 -29.634 1.00 85.25 93 LEU A CA 1
ATOM 744 C C . LEU A 1 93 ? 14.084 -18.778 -29.780 1.00 85.25 93 LEU A C 1
ATOM 746 O O . LEU A 1 93 ? 13.189 -19.263 -30.461 1.00 85.25 93 LEU A O 1
ATOM 750 N N . ILE A 1 94 ? 14.952 -19.537 -29.108 1.00 88.31 94 ILE A N 1
ATOM 751 C CA . ILE A 1 94 ? 14.915 -21.004 -29.115 1.00 88.31 94 ILE A CA 1
ATOM 752 C C . ILE A 1 94 ? 13.625 -21.505 -28.469 1.00 88.31 94 ILE A C 1
ATOM 754 O O . ILE A 1 94 ? 12.968 -22.366 -29.041 1.00 88.31 94 ILE A O 1
ATOM 758 N N . LEU A 1 95 ? 13.241 -20.956 -27.313 1.00 83.19 95 LEU A N 1
ATOM 759 C CA . LEU A 1 95 ? 12.014 -21.334 -26.609 1.00 83.19 95 LEU A CA 1
ATOM 760 C C . LEU A 1 95 ? 10.767 -21.039 -27.452 1.00 83.19 95 LEU A C 1
ATOM 762 O O . LEU A 1 95 ? 9.875 -21.868 -27.577 1.00 83.19 95 LEU A O 1
ATOM 766 N N . THR A 1 96 ? 10.706 -19.864 -28.074 1.00 75.56 96 THR A N 1
ATOM 767 C CA . THR A 1 96 ? 9.584 -19.505 -28.953 1.00 75.56 96 THR A CA 1
ATOM 768 C C . THR A 1 96 ? 9.568 -20.323 -30.242 1.00 75.56 96 THR A C 1
ATOM 770 O O . THR A 1 96 ? 8.488 -20.623 -30.741 1.00 75.56 96 THR A O 1
ATOM 773 N N . ALA A 1 97 ? 10.726 -20.722 -30.776 1.00 77.75 97 ALA A N 1
ATOM 774 C CA . ALA A 1 97 ? 10.813 -21.614 -31.929 1.00 77.75 97 ALA A CA 1
ATOM 775 C C . ALA A 1 97 ? 10.431 -23.063 -31.579 1.00 77.75 97 ALA A C 1
ATOM 777 O O . ALA A 1 97 ? 9.755 -23.718 -32.368 1.00 77.75 97 ALA A O 1
ATOM 778 N N . SER A 1 98 ? 10.814 -23.559 -30.398 1.00 79.25 98 SER A N 1
ATOM 779 C CA . SER A 1 98 ? 10.538 -24.934 -29.959 1.00 79.25 98 SER A CA 1
ATOM 780 C C . SER A 1 98 ? 9.086 -25.155 -29.531 1.00 79.25 98 SER A C 1
ATOM 782 O O . SER A 1 98 ? 8.584 -26.273 -29.627 1.00 79.25 98 SER A O 1
ATOM 784 N N . LEU A 1 99 ? 8.390 -24.095 -29.110 1.00 76.44 99 LEU A N 1
ATOM 785 C CA . LEU A 1 99 ? 6.973 -24.132 -28.741 1.00 76.44 99 LEU A CA 1
ATOM 786 C C . LEU A 1 99 ? 6.011 -23.981 -29.936 1.00 76.44 99 LEU A C 1
ATOM 788 O O . LEU A 1 99 ? 4.801 -24.118 -29.762 1.00 76.44 99 LEU A O 1
ATOM 792 N N . ARG A 1 100 ? 6.500 -23.733 -31.162 1.00 62.03 100 ARG A N 1
ATOM 793 C CA . ARG A 1 100 ? 5.633 -23.595 -32.345 1.00 62.03 100 ARG A CA 1
ATOM 794 C C . ARG A 1 100 ? 5.282 -24.947 -32.963 1.00 62.03 100 ARG A C 1
ATOM 796 O O . ARG A 1 100 ? 5.959 -25.436 -33.863 1.00 62.03 100 ARG A O 1
ATOM 803 N N . LYS A 1 101 ? 4.130 -25.491 -32.568 1.00 56.97 101 LYS A N 1
ATOM 804 C CA . LYS A 1 101 ? 3.254 -26.196 -33.513 1.00 56.97 101 LYS A CA 1
ATOM 805 C C . LYS A 1 101 ? 2.225 -25.195 -34.052 1.00 56.97 101 LYS A C 1
ATOM 807 O O . LYS A 1 101 ? 1.507 -24.588 -33.272 1.00 56.97 101 LYS A O 1
ATOM 812 N N . GLN A 1 102 ? 2.152 -25.127 -35.383 1.00 53.88 102 GLN A N 1
ATOM 813 C CA . GLN A 1 102 ? 1.155 -24.459 -36.236 1.00 53.88 102 GLN A CA 1
ATOM 814 C C . GLN A 1 102 ? 1.368 -22.970 -36.571 1.00 53.88 102 GLN A C 1
ATOM 816 O O . GLN A 1 102 ? 1.493 -22.094 -35.721 1.00 53.88 102 GLN A O 1
ATOM 821 N N . ASP A 1 103 ? 1.373 -22.735 -37.884 1.00 61.00 103 ASP A N 1
ATOM 822 C CA . ASP A 1 103 ? 1.357 -21.471 -38.618 1.00 61.00 103 ASP A CA 1
ATOM 823 C C . ASP A 1 103 ? 0.070 -20.672 -38.322 1.00 61.00 103 ASP A C 1
ATOM 825 O O . ASP A 1 103 ? -0.866 -20.630 -39.119 1.00 61.00 103 ASP A O 1
ATOM 829 N N . LEU A 1 104 ? -0.021 -20.043 -37.148 1.00 51.66 104 LEU A N 1
ATOM 830 C CA . LEU A 1 104 ? -1.086 -19.083 -36.851 1.00 51.66 104 LEU A CA 1
ATOM 831 C C . LEU A 1 104 ? -0.517 -17.665 -36.719 1.00 51.66 104 LEU A C 1
ATOM 833 O O . LEU A 1 104 ? -0.047 -17.251 -35.663 1.00 51.66 104 LEU A O 1
ATOM 837 N N . GLY A 1 105 ? -0.632 -16.900 -37.809 1.00 50.78 105 GLY A N 1
ATOM 838 C CA . GLY A 1 105 ? -0.799 -15.447 -37.740 1.00 50.78 105 GLY A CA 1
ATOM 839 C C . GLY A 1 105 ? 0.450 -14.586 -37.919 1.00 50.78 105 GLY A C 1
ATOM 840 O O . GLY A 1 105 ? 0.661 -13.678 -37.117 1.00 50.78 105 GLY A O 1
ATOM 841 N N . SER A 1 106 ? 1.224 -14.765 -38.996 1.00 56.16 106 SER A N 1
ATOM 842 C CA . SER A 1 106 ? 2.245 -13.771 -39.394 1.00 56.16 106 SER A CA 1
ATOM 843 C C . SER A 1 106 ? 1.663 -12.350 -39.480 1.00 56.16 106 SER A C 1
ATOM 845 O O . SER A 1 106 ? 2.272 -11.394 -39.014 1.00 56.16 106 SER A O 1
ATOM 847 N N . THR A 1 107 ? 0.415 -12.209 -39.928 1.00 57.44 107 THR A N 1
ATOM 848 C CA . THR A 1 107 ? -0.305 -10.927 -39.994 1.00 57.44 107 THR A CA 1
ATOM 849 C C . THR A 1 107 ? -0.757 -10.367 -38.643 1.00 57.44 107 THR A C 1
ATOM 851 O O . THR A 1 107 ? -0.816 -9.148 -38.489 1.00 57.44 107 THR A O 1
ATOM 854 N N . LEU A 1 108 ? -1.082 -11.219 -37.666 1.00 57.38 108 LEU A N 1
ATOM 855 C CA . LEU A 1 108 ? -1.495 -10.792 -36.322 1.00 57.38 108 LEU A CA 1
ATOM 856 C C . LEU A 1 108 ? -0.283 -10.419 -35.467 1.00 57.38 108 LEU A C 1
ATOM 858 O O . LEU A 1 108 ? -0.321 -9.396 -34.794 1.00 57.38 108 LEU A O 1
ATOM 862 N N . ALA A 1 109 ? 0.806 -11.183 -35.560 1.00 61.12 109 ALA A N 1
ATOM 863 C CA . ALA A 1 109 ? 2.054 -10.900 -34.856 1.00 61.12 109 ALA A CA 1
ATOM 864 C C . ALA A 1 109 ? 2.774 -9.648 -35.398 1.00 61.12 109 ALA A C 1
ATOM 866 O O . ALA A 1 109 ? 3.343 -8.883 -34.623 1.00 61.12 109 ALA A O 1
ATOM 867 N N . GLU A 1 110 ? 2.722 -9.394 -36.713 1.00 64.44 110 GLU A N 1
ATOM 868 C CA . GLU A 1 110 ? 3.271 -8.161 -37.301 1.00 64.44 110 GLU A CA 1
ATOM 869 C C . GLU A 1 110 ? 2.520 -6.909 -36.820 1.00 64.44 110 GLU A C 1
ATOM 871 O O . GLU A 1 110 ? 3.122 -5.854 -36.638 1.00 64.44 110 GLU A O 1
ATOM 876 N N . ARG A 1 111 ? 1.211 -7.026 -36.558 1.00 68.62 111 ARG A N 1
ATOM 877 C CA . ARG A 1 111 ? 0.355 -5.897 -36.159 1.00 68.62 111 ARG A CA 1
ATOM 878 C C . ARG A 1 111 ? 0.163 -5.776 -34.648 1.00 68.62 111 ARG A C 1
ATOM 880 O O . ARG A 1 111 ? -0.181 -4.695 -34.172 1.00 68.62 111 ARG A O 1
ATOM 887 N N . SER A 1 112 ? 0.411 -6.840 -33.880 1.00 73.12 112 SER A N 1
ATOM 888 C CA . SER A 1 112 ? 0.231 -6.850 -32.423 1.00 73.12 112 SER A CA 1
ATOM 889 C C . SER A 1 112 ? 1.158 -5.864 -31.723 1.00 73.12 112 SER A C 1
ATOM 891 O O . SER A 1 112 ? 0.764 -5.269 -30.725 1.00 73.12 112 SER A O 1
ATOM 893 N N . TYR A 1 113 ? 2.363 -5.647 -32.261 1.00 76.00 113 TYR A N 1
ATOM 894 C CA . TYR A 1 113 ? 3.289 -4.650 -31.726 1.00 76.00 113 TYR A CA 1
ATOM 895 C C . TYR A 1 113 ? 2.751 -3.222 -31.886 1.00 76.00 113 TYR A C 1
ATOM 897 O O . TYR A 1 113 ? 2.725 -2.472 -30.913 1.00 76.00 113 TYR A O 1
ATOM 905 N N . GLY A 1 114 ? 2.251 -2.864 -33.074 1.00 79.69 114 GLY A N 1
ATOM 906 C CA . GLY A 1 114 ? 1.636 -1.557 -33.314 1.00 79.69 114 GLY A CA 1
ATOM 907 C C . GLY A 1 114 ? 0.406 -1.332 -32.431 1.00 79.69 114 GLY A C 1
ATOM 908 O O . GLY A 1 114 ? 0.286 -0.293 -31.790 1.00 79.69 114 GLY A O 1
ATOM 909 N N . ILE A 1 115 ? -0.475 -2.331 -32.314 1.00 81.25 115 ILE A N 1
ATOM 910 C CA . ILE A 1 115 ? -1.670 -2.247 -31.453 1.00 81.25 115 ILE A CA 1
ATOM 911 C C . ILE A 1 115 ? -1.266 -2.070 -29.980 1.00 81.25 115 ILE A C 1
ATOM 913 O O . ILE A 1 115 ? -1.815 -1.213 -29.287 1.00 81.25 115 ILE A O 1
ATOM 917 N N . TYR A 1 116 ? -0.258 -2.816 -29.512 1.00 79.50 116 TYR A N 1
ATOM 918 C CA . TYR A 1 116 ? 0.301 -2.655 -28.170 1.00 79.50 116 TYR A CA 1
ATOM 919 C C . TYR A 1 116 ? 0.947 -1.275 -27.962 1.00 79.50 116 TYR A C 1
ATOM 921 O O . TYR A 1 116 ? 0.860 -0.707 -26.881 1.00 79.50 116 TYR A O 1
ATOM 929 N N . LEU A 1 117 ? 1.567 -0.674 -28.970 1.00 82.50 117 LEU A N 1
ATOM 930 C CA . LEU A 1 117 ? 2.136 0.660 -28.804 1.00 82.50 117 LEU A CA 1
ATOM 931 C C . LEU A 1 117 ? 1.040 1.733 -28.709 1.00 82.50 117 LEU A C 1
ATOM 933 O O . LEU A 1 117 ? 1.129 2.629 -27.873 1.00 82.50 117 LEU A O 1
ATOM 937 N N . TRP A 1 118 ? -0.017 1.613 -29.516 1.00 85.75 118 TRP A N 1
ATOM 938 C CA . TRP A 1 118 ? -1.089 2.608 -29.594 1.00 85.75 118 TRP A CA 1
ATOM 939 C C . TRP A 1 118 ? -2.167 2.478 -28.511 1.00 85.75 118 TRP A C 1
ATOM 941 O O . TRP A 1 118 ? -2.872 3.457 -28.271 1.00 85.75 118 TRP A O 1
ATOM 951 N N . HIS A 1 119 ? -2.298 1.345 -27.810 1.00 83.38 119 HIS A N 1
ATOM 952 C CA . HIS A 1 119 ? -3.285 1.245 -26.721 1.00 83.38 119 HIS A CA 1
ATOM 953 C C . HIS A 1 119 ? -2.956 2.116 -25.509 1.00 83.38 119 HIS A C 1
ATOM 955 O O . HIS A 1 119 ? -3.863 2.730 -24.952 1.00 83.38 119 HIS A O 1
ATOM 961 N N . MET A 1 120 ? -1.677 2.260 -25.146 1.00 80.44 120 MET A N 1
ATOM 962 C CA . MET A 1 120 ? -1.288 3.075 -23.990 1.00 80.44 120 MET A CA 1
ATOM 963 C C . MET A 1 120 ? -1.620 4.567 -24.177 1.00 80.44 120 MET A C 1
ATOM 965 O O . MET A 1 120 ? -2.260 5.125 -23.289 1.00 80.44 120 MET A O 1
ATOM 969 N N . PRO A 1 121 ? -1.284 5.227 -25.308 1.00 79.25 121 PRO A N 1
ATOM 970 C CA . PRO A 1 121 ? -1.725 6.596 -25.572 1.00 79.25 121 PRO A CA 1
ATOM 971 C C . PRO A 1 121 ? -3.247 6.744 -25.563 1.00 79.25 121 PRO A C 1
ATOM 973 O O . PRO A 1 121 ? -3.765 7.681 -24.967 1.00 79.25 121 PRO A O 1
ATOM 976 N N . VAL A 1 122 ? -3.971 5.813 -26.190 1.00 79.19 122 VAL A N 1
ATOM 977 C CA . VAL A 1 122 ? -5.438 5.869 -26.276 1.00 79.19 122 VAL A CA 1
ATOM 978 C C . VAL A 1 122 ? -6.075 5.842 -24.885 1.00 79.19 122 VAL A C 1
ATOM 980 O O . VAL A 1 122 ? -6.947 6.661 -24.607 1.00 79.19 122 VAL A O 1
ATOM 983 N N . ILE A 1 123 ? -5.593 4.977 -23.989 1.00 76.81 123 ILE A N 1
ATOM 984 C CA . ILE A 1 123 ? -6.037 4.938 -22.588 1.00 76.81 123 ILE A CA 1
ATOM 985 C C . ILE A 1 123 ? -5.616 6.214 -21.849 1.00 76.81 123 ILE A C 1
ATOM 987 O O . ILE A 1 123 ? -6.426 6.804 -21.142 1.00 76.81 123 ILE A O 1
ATOM 991 N N . ALA A 1 124 ? -4.373 6.667 -22.032 1.00 74.31 124 ALA A N 1
ATOM 992 C CA . ALA A 1 124 ? -3.831 7.826 -21.323 1.00 74.31 124 ALA A CA 1
ATOM 993 C C . ALA A 1 124 ? -4.571 9.138 -21.635 1.00 74.31 124 ALA A C 1
ATOM 995 O O . ALA A 1 124 ? -4.674 9.999 -20.764 1.00 74.31 124 ALA A O 1
ATOM 996 N N . PHE A 1 125 ? -5.093 9.298 -22.855 1.00 78.75 125 PHE A N 1
ATOM 997 C CA . PHE A 1 125 ? -5.874 10.476 -23.250 1.00 78.75 125 PHE A CA 1
ATOM 998 C C . PHE A 1 125 ? -7.367 10.380 -22.904 1.00 78.75 125 PHE A C 1
ATOM 1000 O O . PHE A 1 125 ? -8.092 11.358 -23.095 1.00 78.75 125 PHE A O 1
ATOM 1007 N N . MET A 1 126 ? -7.847 9.242 -22.394 1.00 74.75 126 MET A N 1
ATOM 1008 C CA . MET A 1 126 ? -9.229 9.113 -21.936 1.00 74.75 126 MET A CA 1
ATOM 1009 C C . MET A 1 126 ? -9.384 9.557 -20.469 1.00 74.75 126 MET A C 1
ATOM 1011 O O . MET A 1 126 ? -8.552 9.212 -19.626 1.00 74.75 126 MET A O 1
ATOM 1015 N N . PRO A 1 127 ? -10.457 10.296 -20.118 1.00 75.56 127 PRO A N 1
ATOM 1016 C CA . PRO A 1 127 ? -10.729 10.663 -18.730 1.00 75.56 127 PRO A CA 1
ATOM 1017 C C . PRO A 1 127 ? -10.912 9.420 -17.850 1.00 75.56 127 PRO A C 1
ATOM 1019 O O . PRO A 1 127 ? -11.758 8.572 -18.140 1.00 75.56 127 PRO A O 1
ATOM 1022 N N . HIS A 1 128 ? -10.167 9.332 -16.743 1.00 68.50 128 HIS A N 1
ATOM 1023 C CA . HIS A 1 128 ? -10.202 8.171 -15.841 1.00 68.50 128 HIS A CA 1
ATOM 1024 C C . HIS A 1 128 ? -11.607 7.912 -15.273 1.00 68.50 128 HIS A C 1
ATOM 1026 O O . HIS A 1 128 ? -12.055 6.769 -15.225 1.00 68.50 128 HIS A O 1
ATOM 1032 N N . SER A 1 129 ? -12.349 8.974 -14.943 1.00 63.88 129 SER A N 1
ATOM 1033 C CA . SER A 1 129 ? -13.736 8.887 -14.465 1.00 63.88 129 SER A CA 1
ATOM 1034 C C . SER A 1 129 ? -14.690 8.259 -15.488 1.00 63.88 129 SER A C 1
ATOM 1036 O O . SER A 1 129 ? -15.613 7.534 -15.120 1.00 63.88 129 SER A O 1
ATOM 1038 N N . TRP A 1 130 ? -14.455 8.492 -16.781 1.00 71.69 130 TRP A N 1
ATOM 1039 C CA . TRP A 1 130 ? -15.274 7.930 -17.852 1.00 71.69 130 TRP A CA 1
ATOM 1040 C C . TRP A 1 130 ? -14.937 6.454 -18.114 1.00 71.69 130 TRP A C 1
ATOM 1042 O O . TRP A 1 130 ? -15.850 5.651 -18.321 1.00 71.69 130 TRP A O 1
ATOM 1052 N N . LEU A 1 131 ? -13.647 6.087 -18.034 1.00 70.31 131 LEU A N 1
ATOM 1053 C CA . LEU A 1 131 ? -13.168 4.702 -18.151 1.00 70.31 131 LEU A CA 1
ATOM 1054 C C . LEU A 1 131 ? -13.790 3.786 -17.085 1.00 70.31 131 LEU A C 1
ATOM 1056 O O . LEU A 1 131 ? -14.198 2.666 -17.399 1.00 70.31 131 LEU A O 1
ATOM 1060 N N . GLU A 1 132 ? -13.899 4.262 -15.841 1.00 66.44 132 GLU A N 1
ATOM 1061 C CA . GLU A 1 132 ? -14.496 3.484 -14.750 1.00 66.44 132 GLU A CA 1
ATOM 1062 C C . GLU A 1 132 ? -16.010 3.312 -14.896 1.00 66.44 132 GLU A C 1
ATOM 1064 O O . GLU A 1 132 ? -16.524 2.222 -14.637 1.00 66.44 132 GLU A O 1
ATOM 1069 N N . GLN A 1 133 ? -16.718 4.356 -15.340 1.00 63.16 133 GLN A N 1
ATOM 1070 C CA . GLN A 1 133 ? -18.176 4.336 -15.480 1.00 63.16 133 GLN A CA 1
ATOM 1071 C C . GLN A 1 133 ? -18.646 3.501 -16.683 1.00 63.16 133 GLN A C 1
ATOM 1073 O O . GLN A 1 133 ? -19.695 2.863 -16.619 1.00 63.16 133 GLN A O 1
ATOM 1078 N N . HIS A 1 134 ? -17.873 3.463 -17.773 1.00 74.69 134 HIS A N 1
ATOM 1079 C CA . HIS A 1 134 ? -18.277 2.835 -19.035 1.00 74.69 134 HIS A CA 1
ATOM 1080 C C . HIS A 1 134 ? -17.320 1.718 -19.474 1.00 74.69 134 HIS A C 1
ATOM 1082 O O . HIS A 1 134 ? -16.984 1.628 -20.653 1.00 74.69 134 HIS A O 1
ATOM 1088 N N . ARG A 1 135 ? -16.890 0.838 -18.555 1.00 74.81 135 ARG A N 1
ATOM 1089 C CA . ARG A 1 135 ? -15.829 -0.176 -18.781 1.00 74.81 135 ARG A CA 1
ATOM 1090 C C . ARG A 1 135 ? -15.931 -0.940 -20.107 1.00 74.81 135 ARG A C 1
ATOM 1092 O O . ARG A 1 135 ? -14.923 -1.106 -20.796 1.00 74.81 135 ARG A O 1
ATOM 1099 N N . PHE A 1 136 ? -17.136 -1.388 -20.471 1.00 80.69 136 PHE A N 1
ATOM 1100 C CA . PHE A 1 136 ? -17.375 -2.101 -21.729 1.00 80.69 136 PHE A CA 1
ATOM 1101 C C . PHE A 1 136 ? -17.104 -1.213 -22.954 1.00 80.69 136 PHE A C 1
ATOM 1103 O O . PHE A 1 136 ? -16.300 -1.570 -23.815 1.00 80.69 136 PHE A O 1
ATOM 1110 N N . TRP A 1 137 ? -17.721 -0.029 -23.007 1.00 77.56 137 TRP A N 1
ATOM 1111 C CA . TRP A 1 137 ? -17.550 0.919 -24.112 1.00 77.56 137 TRP A CA 1
ATOM 1112 C C . TRP A 1 137 ? -16.134 1.482 -24.180 1.00 77.56 137 TRP A C 1
ATOM 1114 O O . TRP A 1 137 ? -15.582 1.616 -25.267 1.00 77.56 137 TRP A O 1
ATOM 1124 N N . ALA A 1 138 ? -15.514 1.738 -23.031 1.00 76.00 138 ALA A N 1
ATOM 1125 C CA . ALA A 1 138 ? -14.126 2.156 -22.926 1.00 76.00 138 ALA A CA 1
ATOM 1126 C C . ALA A 1 138 ? -13.170 1.117 -23.522 1.00 76.00 138 ALA A C 1
ATOM 1128 O O . ALA A 1 138 ? -12.300 1.463 -24.322 1.00 76.00 138 ALA A O 1
ATOM 1129 N N . SER A 1 139 ? -13.364 -0.163 -23.197 1.00 80.31 139 SER A N 1
ATOM 1130 C CA . SER A 1 139 ? -12.561 -1.255 -23.756 1.00 80.31 139 SER A CA 1
ATOM 1131 C C . SER A 1 139 ? -12.780 -1.402 -25.262 1.00 80.31 139 SER A C 1
ATOM 1133 O O . SER A 1 139 ? -11.814 -1.520 -26.014 1.00 80.31 139 SER A O 1
ATOM 1135 N N . LEU A 1 140 ? -14.033 -1.318 -25.721 1.00 84.69 140 LEU A N 1
ATOM 1136 C CA . LEU A 1 140 ? -14.364 -1.392 -27.143 1.00 84.69 140 LEU A CA 1
ATOM 1137 C C . LEU A 1 140 ? -13.724 -0.244 -27.939 1.00 84.69 140 LEU A C 1
ATOM 1139 O O . LEU A 1 140 ? -13.069 -0.490 -28.951 1.00 84.69 140 LEU A O 1
ATOM 1143 N N . ILE A 1 141 ? -13.862 0.998 -27.467 1.00 82.62 141 ILE A N 1
ATOM 1144 C CA . ILE A 1 141 ? -13.270 2.183 -28.102 1.00 82.62 141 ILE A CA 1
ATOM 1145 C C . ILE A 1 141 ? -11.747 2.086 -28.097 1.00 82.62 141 ILE A C 1
ATOM 1147 O O . ILE A 1 141 ? -11.131 2.328 -29.132 1.00 82.62 141 ILE A O 1
ATOM 1151 N N . THR A 1 142 ? -11.143 1.677 -26.977 1.00 84.88 142 THR A N 1
ATOM 1152 C CA . THR A 1 142 ? -9.690 1.494 -26.885 1.00 84.88 142 THR A CA 1
ATOM 1153 C C . THR A 1 142 ? -9.205 0.532 -27.960 1.00 84.88 142 THR A C 1
ATOM 1155 O O . THR A 1 142 ? -8.354 0.896 -28.763 1.00 84.88 142 THR A O 1
ATOM 1158 N N . VAL A 1 143 ? -9.794 -0.664 -28.045 1.00 85.00 143 VAL A N 1
ATOM 1159 C CA . VAL A 1 143 ? -9.398 -1.672 -29.036 1.00 85.00 143 VAL A CA 1
ATOM 1160 C C . VAL A 1 143 ? -9.568 -1.145 -30.460 1.00 85.00 143 VAL A C 1
ATOM 1162 O O . VAL A 1 143 ? -8.636 -1.236 -31.259 1.00 85.00 143 VAL A O 1
ATOM 1165 N N . VAL A 1 144 ? -10.723 -0.557 -30.783 1.00 86.00 144 VAL A N 1
ATOM 1166 C CA . VAL A 1 144 ? -11.010 -0.061 -32.137 1.00 86.00 144 VAL A CA 1
ATOM 1167 C C . VAL A 1 144 ? -10.042 1.054 -32.533 1.00 86.00 144 VAL A C 1
ATOM 1169 O O . VAL A 1 144 ? -9.426 0.983 -33.596 1.00 86.00 144 VAL A O 1
ATOM 1172 N N . VAL A 1 145 ? -9.854 2.059 -31.677 1.00 84.94 145 VAL A N 1
ATOM 1173 C CA . VAL A 1 145 ? -8.975 3.198 -31.967 1.00 84.94 145 VAL A CA 1
ATOM 1174 C C . VAL A 1 145 ? -7.515 2.751 -32.050 1.00 84.94 145 VAL A C 1
ATOM 1176 O O . VAL A 1 145 ? -6.814 3.154 -32.976 1.00 84.94 145 VAL A O 1
ATOM 1179 N N . SER A 1 146 ? -7.051 1.867 -31.163 1.00 86.00 146 SER A N 1
ATOM 1180 C CA . SER A 1 146 ? -5.683 1.337 -31.220 1.00 86.00 146 SER A CA 1
ATOM 1181 C C . SER A 1 146 ? -5.416 0.523 -32.479 1.00 86.00 146 SER A C 1
ATOM 1183 O O . SER A 1 146 ? -4.341 0.650 -33.060 1.00 86.00 146 SER A O 1
ATOM 1185 N N . VAL A 1 147 ? -6.385 -0.273 -32.944 1.00 86.81 147 VAL A N 1
ATOM 1186 C CA . VAL A 1 147 ? -6.269 -1.016 -34.208 1.00 86.81 147 VAL A CA 1
ATOM 1187 C C . VAL A 1 147 ? -6.216 -0.067 -35.404 1.00 86.81 147 VAL A C 1
ATOM 1189 O O . VAL A 1 147 ? -5.380 -0.257 -36.286 1.00 86.81 147 VAL A O 1
ATOM 1192 N N . LEU A 1 148 ? -7.055 0.973 -35.430 1.00 84.69 148 LEU A N 1
ATOM 1193 C CA . LEU A 1 148 ? -7.055 1.967 -36.507 1.00 84.69 148 LEU A CA 1
ATOM 1194 C C . LEU A 1 148 ? -5.746 2.765 -36.553 1.00 84.69 148 LEU A C 1
ATOM 1196 O O . LEU A 1 148 ? -5.162 2.923 -37.625 1.00 84.69 148 LEU A O 1
ATOM 1200 N N . LEU A 1 149 ? -5.248 3.215 -35.398 1.00 83.06 149 LEU A N 1
ATOM 1201 C CA . LEU A 1 149 ? -3.974 3.930 -35.296 1.00 83.06 149 LEU A CA 1
ATOM 1202 C C . LEU A 1 149 ? -2.787 3.036 -35.665 1.00 83.06 149 LEU A C 1
ATOM 1204 O O . LEU A 1 149 ? -1.904 3.471 -36.403 1.00 83.06 149 LEU A O 1
ATOM 1208 N N . ALA A 1 150 ? -2.790 1.774 -35.232 1.00 83.56 150 ALA A N 1
ATOM 1209 C CA . ALA A 1 150 ? -1.774 0.805 -35.625 1.00 83.56 150 ALA A CA 1
ATOM 1210 C C . ALA A 1 150 ? -1.796 0.528 -37.135 1.00 83.56 150 ALA A C 1
ATOM 1212 O O . ALA A 1 150 ? -0.740 0.481 -37.760 1.00 83.56 150 ALA A O 1
ATOM 1213 N N . ALA A 1 151 ? -2.977 0.401 -37.748 1.00 83.75 151 ALA A N 1
ATOM 1214 C CA . ALA A 1 151 ? -3.104 0.216 -39.193 1.00 83.75 151 ALA A CA 1
ATOM 1215 C C . ALA A 1 151 ? -2.609 1.444 -39.979 1.00 83.75 151 ALA A C 1
ATOM 1217 O O . ALA A 1 151 ? -1.889 1.294 -40.970 1.00 83.75 151 ALA A O 1
ATOM 1218 N N . ALA A 1 152 ? -2.938 2.653 -39.513 1.00 81.25 152 ALA A N 1
ATOM 1219 C CA . ALA A 1 152 ? -2.456 3.901 -40.098 1.00 81.25 152 ALA A CA 1
ATOM 1220 C C . ALA A 1 152 ? -0.925 4.020 -39.983 1.00 81.25 152 ALA A C 1
ATOM 1222 O O . ALA A 1 152 ? -0.251 4.212 -40.997 1.00 81.25 152 ALA A O 1
ATOM 1223 N N . SER A 1 153 ? -0.373 3.803 -38.782 1.00 81.62 153 SER A N 1
ATOM 1224 C CA . SER A 1 153 ? 1.074 3.762 -38.503 1.00 81.62 153 SER A CA 1
ATOM 1225 C C . SER A 1 153 ? 1.795 2.766 -39.405 1.00 81.62 153 SER A C 1
ATOM 1227 O O . SER A 1 153 ? 2.788 3.107 -40.050 1.00 81.62 153 SER A O 1
ATOM 1229 N N . TRP A 1 154 ? 1.239 1.559 -39.539 1.00 79.44 154 TRP A N 1
ATOM 1230 C CA . TRP A 1 154 ? 1.799 0.527 -40.398 1.00 79.44 154 TRP A CA 1
ATOM 1231 C C . TRP A 1 154 ? 1.890 0.983 -41.856 1.00 79.44 154 TRP A C 1
ATOM 1233 O O . TRP A 1 154 ? 2.933 0.850 -42.490 1.00 79.44 154 TRP A O 1
ATOM 1243 N N . SER A 1 155 ? 0.808 1.551 -42.390 1.00 79.94 155 SER A N 1
ATOM 1244 C CA . SER A 1 155 ? 0.740 1.953 -43.798 1.00 79.94 155 SER A CA 1
ATOM 1245 C C . SER A 1 155 ? 1.579 3.190 -44.138 1.00 79.94 155 SER A C 1
ATOM 1247 O O . SER A 1 155 ? 2.123 3.275 -45.238 1.00 79.94 155 SER A O 1
ATOM 1249 N N . TRP A 1 156 ? 1.698 4.146 -43.212 1.00 75.69 156 TRP A N 1
ATOM 1250 C CA . TRP A 1 156 ? 2.319 5.448 -43.479 1.00 75.69 156 TRP A CA 1
ATOM 1251 C C . TRP A 1 156 ? 3.748 5.574 -42.963 1.00 75.69 156 TRP A C 1
ATOM 1253 O O . TRP A 1 156 ? 4.498 6.410 -43.462 1.00 75.69 156 TRP A O 1
ATOM 1263 N N . VAL A 1 157 ? 4.134 4.759 -41.983 1.00 77.19 157 VAL A N 1
ATOM 1264 C CA . VAL A 1 157 ? 5.438 4.853 -41.323 1.00 77.19 157 VAL A CA 1
ATOM 1265 C C . VAL A 1 157 ? 6.191 3.532 -41.430 1.00 77.19 157 VAL A C 1
ATOM 1267 O O . VAL A 1 157 ? 7.291 3.503 -41.977 1.00 77.19 157 VAL A O 1
ATOM 1270 N N . GLU A 1 158 ? 5.610 2.429 -40.960 1.00 75.38 158 GLU A N 1
ATOM 1271 C CA . GLU A 1 158 ? 6.372 1.189 -40.751 1.00 75.38 158 GLU A CA 1
ATOM 1272 C C . GLU A 1 158 ? 6.650 0.419 -42.054 1.00 75.38 158 GLU A C 1
ATOM 1274 O O . GLU A 1 158 ? 7.796 0.051 -42.301 1.00 75.38 158 GLU A O 1
ATOM 1279 N N . ASP A 1 159 ? 5.662 0.217 -42.933 1.00 75.88 159 ASP A N 1
ATOM 1280 C CA . ASP A 1 159 ? 5.843 -0.505 -44.205 1.00 75.88 159 ASP A CA 1
ATOM 1281 C C . ASP A 1 159 ? 6.748 0.244 -45.212 1.00 75.88 159 ASP A C 1
ATOM 1283 O O . ASP A 1 159 ? 7.614 -0.404 -45.813 1.00 75.88 159 ASP A O 1
ATOM 1287 N N . PRO A 1 160 ? 6.667 1.587 -45.360 1.00 72.62 160 PRO A N 1
ATOM 1288 C CA . PRO A 1 160 ? 7.620 2.352 -46.169 1.00 72.62 160 PRO A CA 1
ATOM 1289 C C . PRO A 1 160 ? 9.068 2.231 -45.678 1.00 72.62 160 PRO A C 1
ATOM 1291 O O . PRO A 1 160 ? 9.980 2.068 -46.490 1.00 72.62 160 PRO A O 1
ATOM 1294 N N . ILE A 1 161 ? 9.288 2.272 -44.359 1.00 72.06 161 ILE A N 1
ATOM 1295 C CA . ILE A 1 161 ? 10.620 2.121 -43.754 1.00 72.06 161 ILE A CA 1
ATOM 1296 C C . ILE A 1 161 ? 11.114 0.675 -43.878 1.00 72.06 161 ILE A C 1
ATOM 1298 O O . ILE A 1 161 ? 12.294 0.450 -44.147 1.00 72.06 161 ILE A 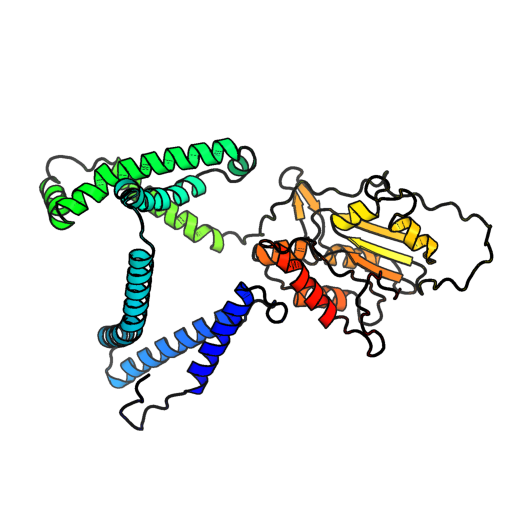O 1
ATOM 1302 N N . ARG A 1 162 ? 10.227 -0.315 -43.723 1.00 72.31 162 ARG A N 1
ATOM 1303 C CA . ARG A 1 162 ? 10.567 -1.739 -43.848 1.00 72.31 162 ARG A CA 1
ATOM 1304 C C . ARG A 1 162 ? 11.009 -2.101 -45.266 1.00 72.31 162 ARG A C 1
ATOM 1306 O O . ARG A 1 162 ? 11.933 -2.894 -45.418 1.00 72.31 162 ARG A O 1
ATOM 1313 N N . LYS A 1 163 ? 10.363 -1.533 -46.290 1.00 72.31 163 LYS A N 1
ATOM 1314 C CA . LYS A 1 163 ? 10.654 -1.829 -47.704 1.00 72.31 163 LYS A CA 1
ATOM 1315 C C . LYS A 1 163 ? 11.829 -1.028 -48.266 1.00 72.31 163 LYS A C 1
ATOM 1317 O O . LYS A 1 163 ? 12.641 -1.598 -48.984 1.00 72.31 163 LYS A O 1
ATOM 1322 N N . ASN A 1 164 ? 11.943 0.256 -47.915 1.00 70.56 164 ASN A N 1
ATOM 1323 C CA . ASN A 1 164 ? 12.902 1.179 -48.545 1.00 70.56 164 ASN A CA 1
ATOM 1324 C C . ASN A 1 164 ? 14.036 1.627 -47.595 1.00 70.56 164 ASN A C 1
ATOM 1326 O O . ASN A 1 164 ? 14.880 2.456 -47.945 1.00 70.56 164 ASN A O 1
ATOM 1330 N N . GLY A 1 165 ? 14.065 1.105 -46.365 1.00 64.88 165 GLY A N 1
ATOM 1331 C CA . GLY A 1 165 ? 14.962 1.569 -45.309 1.00 64.88 165 GLY A CA 1
ATOM 1332 C C . GLY A 1 165 ? 14.636 2.992 -44.833 1.00 64.88 165 GLY A C 1
ATOM 1333 O O . GLY A 1 165 ? 13.707 3.644 -45.298 1.00 64.88 165 GLY A O 1
ATOM 1334 N N . ILE A 1 166 ? 15.420 3.511 -43.884 1.00 65.06 166 ILE A N 1
ATOM 1335 C CA . ILE A 1 166 ? 15.203 4.857 -43.308 1.00 65.06 166 ILE A CA 1
ATOM 1336 C C . ILE A 1 166 ? 15.728 5.965 -44.246 1.00 65.06 166 ILE A C 1
ATOM 1338 O O . ILE A 1 166 ? 15.283 7.109 -44.193 1.00 65.06 166 ILE A O 1
ATOM 1342 N N . VAL A 1 167 ? 16.682 5.645 -45.126 1.00 63.00 167 VAL A N 1
ATOM 1343 C CA . VAL A 1 167 ? 17.472 6.643 -45.868 1.00 63.00 167 VAL A CA 1
ATOM 1344 C C . VAL A 1 167 ? 16.732 7.203 -47.087 1.00 63.00 167 VAL A C 1
ATOM 1346 O O . VAL A 1 167 ? 16.821 8.404 -47.340 1.00 63.00 167 VAL A O 1
ATOM 1349 N N . GLU A 1 168 ? 15.996 6.379 -47.839 1.00 64.25 168 GLU A N 1
ATOM 1350 C CA . GLU A 1 168 ? 15.256 6.831 -49.028 1.00 64.25 168 GLU A CA 1
ATOM 1351 C C . GLU A 1 168 ? 14.040 7.715 -48.707 1.00 64.25 168 GLU A C 1
ATOM 1353 O O . GLU A 1 168 ? 13.946 8.785 -49.311 1.00 64.25 168 GLU A O 1
ATOM 1358 N N . PRO A 1 169 ? 13.168 7.386 -47.731 1.00 60.50 169 PRO A N 1
ATOM 1359 C CA . PRO A 1 169 ? 12.058 8.259 -47.340 1.00 60.50 169 PRO A CA 1
ATOM 1360 C C . PRO A 1 169 ? 12.540 9.626 -46.838 1.00 60.50 169 PRO A C 1
ATOM 1362 O O . PRO A 1 169 ? 11.983 10.662 -47.195 1.00 60.50 169 PRO A O 1
ATOM 1365 N N . VAL A 1 170 ? 13.635 9.648 -46.069 1.00 63.03 170 VAL A N 1
ATOM 1366 C CA . VAL A 1 170 ? 14.242 10.881 -45.543 1.00 63.03 170 VAL A CA 1
ATOM 1367 C C . VAL A 1 170 ? 14.914 11.700 -46.650 1.00 63.03 170 VAL A C 1
ATOM 1369 O O . VAL A 1 170 ? 14.808 12.927 -46.660 1.00 63.03 170 VAL A O 1
ATOM 1372 N N . ARG A 1 171 ? 15.582 11.056 -47.619 1.00 63.25 171 ARG A N 1
ATOM 1373 C CA . ARG A 1 171 ? 16.157 11.742 -48.791 1.00 63.25 171 ARG A CA 1
ATOM 1374 C C . ARG A 1 171 ? 15.079 12.278 -49.732 1.00 63.25 171 ARG A C 1
ATOM 1376 O O . ARG A 1 171 ? 15.234 13.394 -50.218 1.00 63.25 171 ARG A O 1
ATOM 1383 N N . ALA A 1 172 ? 13.997 11.533 -49.956 1.00 64.19 172 ALA A N 1
ATOM 1384 C CA . ALA A 1 172 ? 12.844 11.977 -50.737 1.00 64.19 172 ALA A CA 1
ATOM 1385 C C . ALA A 1 172 ? 12.147 13.174 -50.068 1.00 64.19 172 ALA A C 1
ATOM 1387 O O . ALA A 1 172 ? 11.881 14.174 -50.728 1.00 64.19 172 ALA A O 1
ATOM 1388 N N . TRP A 1 173 ? 11.963 13.128 -48.744 1.00 58.69 173 TRP A N 1
ATOM 1389 C CA . TRP A 1 173 ? 11.453 14.247 -47.948 1.00 58.69 173 TRP A CA 1
ATOM 1390 C C . TRP A 1 173 ? 12.354 15.488 -48.031 1.00 58.69 173 TRP A C 1
ATOM 1392 O O . TRP A 1 173 ? 11.870 16.586 -48.295 1.00 58.69 173 TRP A O 1
ATOM 1402 N N . ARG A 1 174 ? 13.676 15.318 -47.890 1.00 60.88 174 ARG A N 1
ATOM 1403 C CA . ARG A 1 174 ? 14.659 16.412 -47.986 1.00 60.88 174 ARG A CA 1
ATOM 1404 C C . ARG A 1 174 ? 14.721 17.034 -49.386 1.00 60.88 174 ARG A C 1
ATOM 1406 O O . ARG A 1 174 ? 14.989 18.224 -49.508 1.00 60.88 174 ARG A O 1
ATOM 1413 N N . ARG A 1 175 ? 14.471 16.249 -50.436 1.00 61.81 175 ARG A N 1
ATOM 1414 C CA . ARG A 1 175 ? 14.478 16.707 -51.834 1.00 61.81 175 ARG A CA 1
ATOM 1415 C C . ARG A 1 175 ? 13.199 17.468 -52.217 1.00 61.81 175 ARG A C 1
ATOM 1417 O O . ARG A 1 175 ? 13.262 18.310 -53.102 1.00 61.81 175 ARG A O 1
ATOM 1424 N N . ASN A 1 176 ? 12.089 17.231 -51.511 1.00 58.22 176 ASN A N 1
ATOM 1425 C CA . ASN A 1 176 ? 10.787 17.870 -51.749 1.00 58.22 176 ASN A CA 1
ATOM 1426 C C . ASN A 1 176 ? 10.475 19.078 -50.838 1.00 58.22 176 ASN A C 1
ATOM 1428 O O . ASN A 1 176 ? 9.356 19.588 -50.878 1.00 58.22 176 ASN A O 1
ATOM 1432 N N . GLN A 1 177 ? 11.434 19.573 -50.043 1.00 56.09 177 GLN A N 1
ATOM 1433 C CA . GLN A 1 177 ? 11.225 20.745 -49.169 1.00 56.09 177 GLN A CA 1
ATOM 1434 C C . GLN A 1 177 ? 10.971 22.060 -49.929 1.00 56.09 177 GLN A C 1
ATOM 1436 O O . GLN A 1 177 ? 10.497 23.017 -49.326 1.00 56.09 177 GLN A O 1
ATOM 1441 N N . ASN A 1 178 ? 11.260 22.111 -51.234 1.00 55.28 178 ASN A N 1
ATOM 1442 C CA . ASN A 1 178 ? 11.169 23.341 -52.024 1.00 55.28 178 ASN A CA 1
ATOM 1443 C C . ASN A 1 178 ? 9.811 23.577 -52.710 1.00 55.28 178 ASN A C 1
ATOM 1445 O O . ASN A 1 178 ? 9.610 24.661 -53.245 1.00 55.28 178 ASN A O 1
ATOM 1449 N N . GLU A 1 179 ? 8.877 22.616 -52.695 1.00 52.91 179 GLU A N 1
ATOM 1450 C CA . GLU A 1 179 ? 7.595 22.767 -53.414 1.00 52.91 179 GLU A CA 1
ATOM 1451 C C . GLU A 1 179 ? 6.338 22.605 -52.554 1.00 52.91 179 GLU A C 1
ATOM 1453 O O . GLU A 1 179 ? 5.239 22.889 -53.027 1.00 52.91 179 GLU A O 1
ATOM 1458 N N . ARG A 1 180 ? 6.447 22.196 -51.283 1.00 50.47 180 ARG A N 1
ATOM 1459 C CA . ARG A 1 180 ? 5.293 22.176 -50.372 1.00 50.47 180 ARG A CA 1
ATOM 1460 C C . ARG A 1 180 ? 5.716 22.609 -48.972 1.00 50.47 180 ARG A C 1
ATOM 1462 O O . ARG A 1 180 ? 6.590 21.950 -48.403 1.00 50.47 180 ARG A O 1
ATOM 1469 N N . PRO A 1 181 ? 5.108 23.663 -48.386 1.00 45.81 181 PRO A N 1
ATOM 1470 C CA . PRO A 1 181 ? 5.278 23.906 -46.965 1.00 45.81 181 PRO A CA 1
ATOM 1471 C C . PRO A 1 181 ? 4.823 22.639 -46.243 1.00 45.81 181 PRO A C 1
ATOM 1473 O O . PRO A 1 181 ? 3.813 22.031 -46.607 1.00 45.81 181 PRO A O 1
ATOM 1476 N N . PHE A 1 182 ? 5.630 22.203 -45.280 1.00 47.06 182 PHE A N 1
ATOM 1477 C CA . PHE A 1 182 ? 5.321 21.118 -44.355 1.00 47.06 182 PHE A CA 1
ATOM 1478 C C . PHE A 1 182 ? 3.821 21.160 -44.023 1.00 47.06 182 PHE A C 1
ATOM 1480 O O . PHE A 1 182 ? 3.356 22.245 -43.664 1.00 47.06 182 PHE A O 1
ATOM 1487 N N . PRO A 1 183 ? 3.029 20.074 -44.152 1.00 48.28 183 PRO A N 1
ATOM 1488 C CA . PRO A 1 183 ? 1.670 20.127 -43.645 1.00 48.28 183 PRO A CA 1
ATOM 1489 C C . PRO A 1 183 ? 1.819 20.435 -42.160 1.00 48.28 183 PRO A C 1
ATOM 1491 O O . PRO A 1 183 ? 2.368 19.635 -41.402 1.00 48.28 183 PRO A O 1
ATOM 1494 N N . THR A 1 184 ? 1.400 21.632 -41.760 1.00 49.12 184 THR A N 1
ATOM 1495 C CA . THR A 1 184 ? 1.529 22.188 -40.408 1.00 49.12 184 THR A CA 1
ATOM 1496 C C . THR A 1 184 ? 1.017 21.191 -39.356 1.00 49.12 184 THR A C 1
ATOM 1498 O O . THR A 1 184 ? 1.494 21.178 -38.228 1.00 49.12 184 THR A O 1
ATOM 1501 N N . LEU A 1 185 ? 0.146 20.266 -39.783 1.00 46.00 185 LEU A N 1
ATOM 1502 C CA . LEU A 1 185 ? -0.337 19.069 -39.096 1.00 46.00 185 LEU A CA 1
ATOM 1503 C C . LEU A 1 185 ? 0.740 18.097 -38.569 1.00 46.00 185 LEU A C 1
ATOM 1505 O O . LEU A 1 185 ? 0.574 17.583 -37.471 1.00 46.00 185 LEU A O 1
ATOM 1509 N N . VAL A 1 186 ? 1.826 17.814 -39.299 1.00 49.44 186 VAL A N 1
ATOM 1510 C CA . VAL A 1 186 ? 2.848 16.827 -38.867 1.00 49.44 186 VAL A CA 1
ATOM 1511 C C . VAL A 1 186 ? 3.789 17.435 -37.826 1.00 49.44 186 VAL A C 1
ATOM 1513 O O . VAL A 1 186 ? 4.214 16.760 -36.891 1.00 49.44 186 VAL A O 1
ATOM 1516 N N . GLY A 1 187 ? 4.067 18.736 -37.947 1.00 50.03 187 GLY A N 1
ATOM 1517 C CA . GLY A 1 187 ? 4.897 19.485 -36.996 1.00 50.03 187 GLY A CA 1
ATOM 1518 C C . GLY A 1 187 ? 4.133 19.780 -35.716 1.00 50.03 187 GLY A C 1
ATOM 1519 O O . GLY A 1 187 ? 4.657 19.572 -34.625 1.00 50.03 187 GLY A O 1
ATOM 1520 N N . ALA A 1 188 ? 2.858 20.152 -35.858 1.00 51.38 188 ALA A N 1
ATOM 1521 C CA . ALA A 1 188 ? 1.918 20.223 -34.750 1.00 51.38 188 ALA A CA 1
ATOM 1522 C C . ALA A 1 188 ? 1.733 18.849 -34.091 1.00 51.38 188 ALA A C 1
ATOM 1524 O O . ALA A 1 188 ? 1.761 18.767 -32.874 1.00 51.38 188 ALA A O 1
ATOM 1525 N N . GLY A 1 189 ? 1.643 17.759 -34.862 1.00 51.62 189 GLY A N 1
ATOM 1526 C CA . GLY A 1 189 ? 1.533 16.396 -34.336 1.00 51.62 189 GLY A CA 1
ATOM 1527 C C . GLY A 1 189 ? 2.748 15.971 -33.510 1.00 51.62 189 GLY A C 1
ATOM 1528 O O . GLY A 1 189 ? 2.589 15.500 -32.390 1.00 51.62 189 GLY A O 1
ATOM 1529 N N . ALA A 1 190 ? 3.967 16.204 -34.004 1.00 52.56 190 ALA A N 1
ATOM 1530 C CA . ALA A 1 190 ? 5.192 15.911 -33.257 1.00 52.56 190 ALA A CA 1
ATOM 1531 C C . ALA A 1 190 ? 5.333 16.781 -31.995 1.00 52.56 190 ALA A C 1
ATOM 1533 O O . ALA A 1 190 ? 5.759 16.279 -30.957 1.00 52.56 190 ALA A O 1
ATOM 1534 N N . ALA A 1 191 ? 4.932 18.055 -32.057 1.00 53.72 191 ALA A N 1
ATOM 1535 C CA . ALA A 1 191 ? 4.923 18.958 -30.909 1.00 53.72 191 ALA A CA 1
ATOM 1536 C C . ALA A 1 191 ? 3.848 18.585 -29.873 1.00 53.72 191 ALA A C 1
ATOM 1538 O O . ALA A 1 191 ? 4.127 18.632 -28.682 1.00 53.72 191 ALA A O 1
ATOM 1539 N N . VAL A 1 192 ? 2.658 18.155 -30.305 1.00 55.47 192 VAL A N 1
ATOM 1540 C CA . VAL A 1 192 ? 1.578 17.657 -29.436 1.00 55.47 192 VAL A CA 1
ATOM 1541 C C . VAL A 1 192 ? 1.971 16.329 -28.792 1.00 55.47 192 VAL A C 1
ATOM 1543 O O . VAL A 1 192 ? 1.740 16.149 -27.603 1.00 55.47 192 VAL A O 1
ATOM 1546 N N . ILE A 1 193 ? 2.627 15.426 -29.527 1.00 54.31 193 ILE A N 1
ATOM 1547 C CA . ILE A 1 193 ? 3.145 14.162 -28.986 1.00 54.31 193 ILE A CA 1
ATOM 1548 C C . ILE A 1 193 ? 4.269 14.426 -27.976 1.00 54.31 193 ILE A C 1
ATOM 1550 O O . ILE 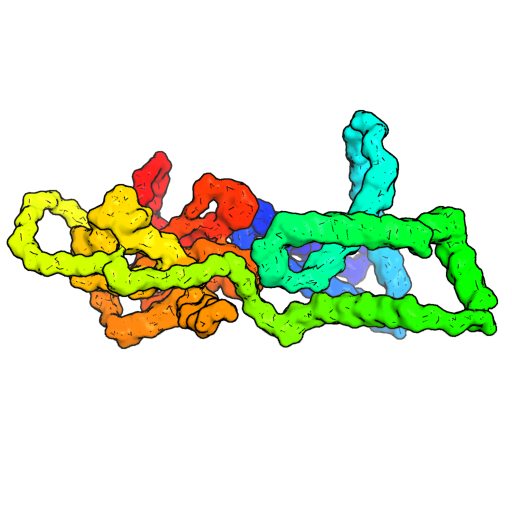A 1 193 ? 4.249 13.855 -26.892 1.00 54.31 193 ILE A O 1
ATOM 1554 N N . LEU A 1 194 ? 5.217 15.322 -28.271 1.00 56.03 194 LEU A N 1
ATOM 1555 C CA . LEU A 1 194 ? 6.262 15.723 -27.321 1.00 56.03 194 LEU A CA 1
ATOM 1556 C C . LEU A 1 194 ? 5.682 16.427 -26.092 1.00 56.03 194 LEU A C 1
ATOM 1558 O O . LEU A 1 194 ? 6.070 16.100 -24.975 1.00 56.03 194 LEU A O 1
ATOM 1562 N N . ALA A 1 195 ? 4.728 17.340 -26.275 1.00 55.44 195 ALA A N 1
ATOM 1563 C CA . ALA A 1 195 ? 4.035 18.005 -25.178 1.00 55.44 195 ALA A CA 1
ATOM 1564 C C . ALA A 1 195 ? 3.249 17.000 -24.329 1.00 55.44 195 ALA A C 1
ATOM 1566 O O . ALA A 1 195 ? 3.302 17.079 -23.108 1.00 55.44 195 ALA A O 1
ATOM 1567 N N . ALA A 1 196 ? 2.596 16.008 -24.936 1.00 53.94 196 ALA A N 1
ATOM 1568 C CA . ALA A 1 196 ? 1.903 14.944 -24.220 1.00 53.94 196 ALA A CA 1
ATOM 1569 C C . ALA A 1 196 ? 2.861 14.002 -23.482 1.00 53.94 196 ALA A C 1
ATOM 1571 O O . ALA A 1 196 ? 2.597 13.657 -22.338 1.00 53.94 196 ALA A O 1
ATOM 1572 N N . ILE A 1 197 ? 4.000 13.631 -24.076 1.00 52.25 197 ILE A N 1
ATOM 1573 C CA . ILE A 1 197 ? 5.043 12.829 -23.415 1.00 52.25 197 ILE A CA 1
ATOM 1574 C C . ILE A 1 197 ? 5.637 13.593 -22.224 1.00 52.25 197 ILE A C 1
ATOM 1576 O O . ILE A 1 197 ? 5.828 13.014 -21.157 1.00 52.25 197 ILE A O 1
ATOM 1580 N N . VAL A 1 198 ? 5.885 14.897 -22.377 1.00 55.09 198 VAL A N 1
ATOM 1581 C CA . VAL A 1 198 ? 6.342 15.770 -21.286 1.00 55.09 198 VAL A CA 1
ATOM 1582 C C . VAL A 1 198 ? 5.256 15.920 -20.219 1.00 55.09 198 VAL A C 1
ATOM 1584 O O . VAL A 1 198 ? 5.574 15.863 -19.039 1.00 55.09 198 VAL A O 1
ATOM 1587 N N . SER A 1 199 ? 3.982 16.019 -20.602 1.00 50.78 199 SER A N 1
ATOM 1588 C CA . SER A 1 199 ? 2.851 16.077 -19.664 1.00 50.78 199 SER A CA 1
ATOM 1589 C C . SER A 1 199 ? 2.729 14.776 -18.865 1.00 50.78 199 SER A C 1
ATOM 1591 O O . SER A 1 199 ? 2.696 14.808 -17.642 1.00 50.78 199 SER A O 1
ATOM 1593 N N . VAL A 1 200 ? 2.768 13.617 -19.527 1.00 50.25 200 VAL A N 1
ATOM 1594 C CA . VAL A 1 200 ? 2.716 12.293 -18.884 1.00 50.25 200 VAL A CA 1
ATOM 1595 C C . VAL A 1 200 ? 3.946 12.042 -17.999 1.00 50.25 200 VAL A C 1
ATOM 1597 O O . VAL A 1 200 ? 3.824 11.437 -16.937 1.00 50.25 200 VAL A O 1
ATOM 1600 N N . GLY A 1 201 ? 5.126 12.536 -18.390 1.00 43.56 201 GLY A N 1
ATOM 1601 C CA . GLY A 1 201 ? 6.360 12.425 -17.604 1.00 43.56 201 GLY A CA 1
ATOM 1602 C C . GLY A 1 201 ? 6.480 13.416 -16.437 1.00 43.56 201 GLY A C 1
ATOM 1603 O O . GLY A 1 201 ? 7.182 13.121 -15.473 1.00 43.56 201 GLY A O 1
ATOM 1604 N N . ALA A 1 202 ? 5.807 14.570 -16.500 1.00 38.97 202 ALA A N 1
ATOM 1605 C CA . ALA A 1 202 ? 5.882 15.628 -15.485 1.00 38.97 202 ALA A CA 1
ATOM 1606 C C . ALA A 1 202 ? 4.790 15.538 -14.405 1.00 38.97 202 ALA A C 1
ATOM 1608 O O . ALA A 1 202 ? 4.972 16.071 -13.309 1.00 38.97 202 ALA A O 1
ATOM 1609 N N . VAL A 1 203 ? 3.680 14.842 -14.669 1.00 38.50 203 VAL A N 1
ATOM 1610 C CA . VAL A 1 203 ? 2.560 14.713 -13.718 1.00 38.50 203 VAL A CA 1
ATOM 1611 C C . VAL A 1 203 ? 2.951 14.076 -12.371 1.00 38.50 203 VAL A C 1
ATOM 1613 O O . VAL A 1 203 ? 2.515 14.612 -11.354 1.00 38.50 203 VAL A O 1
ATOM 1616 N N . PRO A 1 204 ? 3.822 13.045 -12.274 1.00 40.28 204 PRO A N 1
ATOM 1617 C CA . PRO A 1 204 ? 4.173 12.478 -10.967 1.00 40.28 204 PRO A CA 1
ATOM 1618 C C . PRO A 1 204 ? 5.081 13.378 -10.112 1.00 40.28 204 PRO A C 1
ATOM 1620 O O . PRO A 1 204 ? 5.258 13.108 -8.929 1.00 40.28 204 PRO A O 1
ATOM 1623 N N . ALA A 1 205 ? 5.716 14.397 -10.705 1.00 37.97 205 ALA A N 1
ATOM 1624 C CA . ALA A 1 205 ? 6.720 15.222 -10.028 1.00 37.97 205 ALA A CA 1
ATOM 1625 C C . ALA A 1 205 ? 6.182 16.579 -9.543 1.00 37.97 205 ALA A C 1
ATOM 1627 O O . ALA A 1 205 ? 6.783 17.177 -8.654 1.00 37.97 205 ALA A O 1
ATOM 1628 N N . ILE A 1 206 ? 5.083 17.076 -10.124 1.00 38.16 206 ILE A N 1
ATOM 1629 C CA . ILE A 1 206 ? 4.535 18.417 -9.832 1.00 38.16 206 ILE A CA 1
ATOM 1630 C C . ILE A 1 206 ? 3.299 18.342 -8.930 1.00 38.16 206 ILE A C 1
ATOM 1632 O O . ILE A 1 206 ? 3.045 19.256 -8.150 1.00 38.16 206 ILE A O 1
ATOM 1636 N N . VAL A 1 207 ? 2.555 17.241 -8.986 1.00 34.38 207 VAL A N 1
ATOM 1637 C CA . VAL A 1 207 ? 1.434 16.990 -8.085 1.00 34.38 207 VAL A CA 1
ATOM 1638 C C . VAL A 1 207 ? 1.906 15.912 -7.129 1.00 34.38 207 VAL A C 1
ATOM 1640 O O . VAL A 1 207 ? 2.197 14.801 -7.565 1.00 34.38 207 VAL A O 1
ATOM 1643 N N . GLY A 1 208 ? 2.032 16.234 -5.840 1.00 37.16 208 GLY A N 1
ATOM 1644 C CA . GLY A 1 208 ? 2.155 15.209 -4.811 1.00 37.16 208 GLY A CA 1
ATOM 1645 C C . GLY A 1 208 ? 0.958 14.285 -4.966 1.00 37.16 208 GLY A C 1
ATOM 1646 O O . GLY A 1 208 ? -0.154 14.660 -4.610 1.00 37.16 208 GLY A O 1
ATOM 1647 N N . SER A 1 209 ? 1.163 13.139 -5.610 1.00 35.16 209 SER A N 1
ATOM 1648 C CA . SER A 1 209 ? 0.100 12.190 -5.879 1.00 35.16 209 SER A CA 1
ATOM 1649 C C . SER A 1 209 ? -0.317 11.609 -4.538 1.00 35.16 209 SER A C 1
ATOM 1651 O O . SER A 1 209 ? 0.300 10.661 -4.053 1.00 35.16 209 SER A O 1
ATOM 1653 N N . THR A 1 210 ? -1.347 12.189 -3.926 1.00 36.66 210 THR A N 1
ATOM 1654 C CA . THR A 1 210 ? -2.234 11.430 -3.059 1.00 36.66 210 THR A CA 1
ATOM 1655 C C . THR A 1 210 ? -2.722 10.267 -3.916 1.00 36.66 210 THR A C 1
ATOM 1657 O O . THR A 1 210 ? -3.333 10.505 -4.962 1.00 36.66 210 THR A O 1
ATOM 1660 N N . PRO A 1 211 ? -2.372 9.012 -3.586 1.00 38.06 211 PRO A N 1
ATOM 1661 C CA . PRO A 1 211 ? -2.881 7.885 -4.339 1.00 38.06 211 PRO A CA 1
ATOM 1662 C C . PRO A 1 211 ? -4.401 7.934 -4.205 1.00 38.06 211 PRO A C 1
ATOM 1664 O O . PRO A 1 211 ? -4.938 7.759 -3.113 1.00 38.06 211 PRO A O 1
ATOM 1667 N N . THR A 1 212 ? -5.099 8.245 -5.298 1.00 38.69 212 THR A N 1
ATOM 1668 C CA . THR A 1 212 ? -6.550 8.105 -5.354 1.00 38.69 212 THR A CA 1
ATOM 1669 C C . THR A 1 212 ? -6.828 6.614 -5.259 1.00 38.69 212 THR A C 1
ATOM 1671 O O . THR A 1 212 ? -6.735 5.878 -6.240 1.00 38.69 212 THR A O 1
ATOM 1674 N N . SER A 1 213 ? -7.066 6.168 -4.027 1.00 42.19 213 SER A N 1
ATOM 1675 C CA . SER A 1 213 ? -7.603 4.852 -3.731 1.00 42.19 213 SER A CA 1
ATOM 1676 C C . SER A 1 213 ? -8.857 4.655 -4.582 1.00 42.19 213 SER A C 1
ATOM 1678 O O . SER A 1 213 ? -9.702 5.550 -4.671 1.00 42.19 213 SER A O 1
ATOM 1680 N N . SER A 1 214 ? -8.948 3.504 -5.247 1.00 38.81 214 SER A N 1
ATOM 1681 C CA . SER A 1 214 ? -10.161 3.061 -5.931 1.00 38.81 214 SER A CA 1
ATOM 1682 C C . SER A 1 214 ? -11.206 2.765 -4.856 1.00 38.81 214 SER A C 1
ATOM 1684 O O . SER A 1 214 ? -11.321 1.640 -4.380 1.00 38.81 214 SER A O 1
ATOM 1686 N N . ALA A 1 215 ? -11.893 3.804 -4.389 1.00 39.56 215 ALA A N 1
ATOM 1687 C CA . ALA A 1 215 ? -12.874 3.697 -3.326 1.00 39.56 215 ALA A CA 1
ATOM 1688 C C . ALA A 1 215 ? -14.282 3.784 -3.922 1.00 39.56 215 ALA A C 1
ATOM 1690 O O . ALA A 1 215 ? -14.645 4.754 -4.594 1.00 39.56 215 ALA A O 1
ATOM 1691 N N . ALA A 1 216 ? -15.090 2.762 -3.637 1.00 39.34 216 ALA A N 1
ATOM 1692 C CA . ALA A 1 216 ? -16.535 2.930 -3.531 1.00 39.34 216 ALA A CA 1
ATOM 1693 C C . ALA A 1 216 ? -16.837 4.127 -2.595 1.00 39.34 216 ALA A C 1
ATOM 1695 O O . ALA A 1 216 ? -15.984 4.451 -1.763 1.00 39.34 216 ALA A O 1
ATOM 1696 N N . PRO A 1 217 ? -17.994 4.811 -2.717 1.00 47.34 217 PRO A N 1
ATOM 1697 C CA . PRO A 1 217 ? -18.352 5.873 -1.772 1.00 47.34 217 PRO A CA 1
ATOM 1698 C C . PRO A 1 217 ? -18.150 5.367 -0.339 1.00 47.34 217 PRO A C 1
ATOM 1700 O O . PRO A 1 217 ? -18.584 4.255 -0.029 1.00 47.34 217 PRO A O 1
ATOM 1703 N N . ALA A 1 218 ? -17.436 6.125 0.503 1.00 50.59 218 ALA A N 1
ATOM 1704 C CA . ALA A 1 218 ? -17.240 5.707 1.883 1.00 50.59 218 ALA A CA 1
ATOM 1705 C C . ALA A 1 218 ? -18.610 5.612 2.548 1.00 50.59 218 ALA A C 1
ATOM 1707 O O . ALA A 1 218 ? -19.330 6.602 2.657 1.00 50.59 218 ALA A O 1
ATOM 1708 N N . MET A 1 219 ? -18.974 4.403 2.963 1.00 59.19 219 MET A N 1
ATOM 1709 C CA . MET A 1 219 ? -20.070 4.223 3.898 1.00 59.19 219 MET A CA 1
ATOM 1710 C C . MET A 1 219 ? -19.575 4.687 5.264 1.00 59.19 219 MET A C 1
ATOM 1712 O O . MET A 1 219 ? -18.543 4.226 5.748 1.00 59.19 219 MET A O 1
ATOM 1716 N N . GLU A 1 220 ? -20.279 5.633 5.860 1.00 61.12 220 GLU A N 1
ATOM 1717 C CA . GLU A 1 220 ? -20.220 5.886 7.294 1.00 61.12 220 GLU A CA 1
ATOM 1718 C C . GLU A 1 220 ? -21.298 5.018 7.942 1.00 61.12 220 GLU A C 1
ATOM 1720 O O . GLU A 1 220 ? -22.360 4.827 7.345 1.00 61.12 220 GLU A O 1
ATOM 1725 N N . LEU A 1 221 ? -21.009 4.438 9.109 1.00 60.78 221 LEU A N 1
ATOM 1726 C CA . LEU A 1 221 ? -22.022 3.696 9.854 1.00 60.78 221 LEU A CA 1
ATOM 1727 C C . LEU A 1 221 ? -23.152 4.673 10.205 1.00 60.78 221 LEU A C 1
ATOM 1729 O O . LEU A 1 221 ? -22.888 5.700 10.833 1.00 60.78 221 LEU A O 1
ATOM 1733 N N . ASP A 1 222 ? -24.386 4.392 9.782 1.00 60.59 222 ASP A N 1
ATOM 1734 C CA . ASP A 1 222 ? -25.515 5.261 10.108 1.00 60.59 222 ASP A CA 1
ATOM 1735 C C . ASP A 1 222 ? -25.699 5.264 11.638 1.00 60.59 222 ASP A C 1
ATOM 1737 O O . ASP A 1 222 ? -25.882 4.198 12.235 1.00 60.59 222 ASP A O 1
ATOM 1741 N N . PRO A 1 223 ? -25.662 6.431 12.312 1.00 56.97 223 PRO A N 1
ATOM 1742 C CA . PRO A 1 223 ? -25.870 6.506 13.754 1.00 56.97 223 PRO A CA 1
ATOM 1743 C C . PRO A 1 223 ? -27.192 5.881 14.227 1.00 56.97 223 PRO A C 1
ATOM 1745 O O . PRO A 1 223 ? -27.287 5.509 15.393 1.00 56.97 223 PRO A O 1
ATOM 1748 N N . SER A 1 224 ? -28.199 5.780 13.352 1.00 54.94 224 SER A N 1
ATOM 1749 C CA . SER A 1 224 ? -29.490 5.137 13.626 1.00 54.94 224 SER A CA 1
ATOM 1750 C C . SER A 1 224 ? -29.471 3.609 13.500 1.00 54.94 224 SER A C 1
ATOM 1752 O O . SER A 1 224 ? -30.337 2.949 14.070 1.00 54.94 224 SER A O 1
ATOM 1754 N N . GLU A 1 225 ? -28.469 3.044 12.820 1.00 55.47 225 GLU A N 1
ATOM 1755 C CA . GLU A 1 225 ? -28.218 1.599 12.752 1.00 55.47 225 GLU A CA 1
ATOM 1756 C C . GLU A 1 225 ? -27.354 1.098 13.922 1.00 55.47 225 GLU A C 1
ATOM 1758 O O . GLU A 1 225 ? -27.185 -0.112 14.083 1.00 55.47 225 GLU A O 1
ATOM 1763 N N . ARG A 1 226 ? -26.828 2.000 14.768 1.00 57.53 226 ARG A N 1
ATOM 1764 C CA . ARG A 1 226 ? -26.103 1.612 15.985 1.00 57.53 226 ARG A CA 1
ATOM 1765 C C . ARG A 1 226 ? -27.038 0.875 16.948 1.00 57.53 226 ARG A C 1
ATOM 1767 O O . ARG A 1 226 ? -28.075 1.433 17.326 1.00 57.53 226 ARG A O 1
ATOM 1774 N N . PRO A 1 227 ? -26.659 -0.324 17.425 1.00 52.41 227 PRO A N 1
ATOM 1775 C CA . PRO A 1 227 ? -27.398 -0.994 18.482 1.00 52.41 227 PRO A CA 1
ATOM 1776 C C . PRO A 1 227 ? -27.494 -0.077 19.704 1.00 52.41 227 PRO A C 1
ATOM 1778 O O . PRO A 1 227 ? -26.503 0.489 20.166 1.00 52.41 227 PRO A O 1
ATOM 1781 N N . THR A 1 228 ? -28.704 0.117 20.220 1.00 52.50 228 THR A N 1
ATOM 1782 C CA . THR A 1 228 ? -28.894 0.873 21.458 1.00 52.50 228 THR A CA 1
ATOM 1783 C C . THR A 1 228 ? -28.493 -0.032 22.617 1.00 52.50 228 THR A C 1
ATOM 1785 O O . THR A 1 228 ? -28.968 -1.164 22.690 1.00 52.50 228 THR A O 1
ATOM 1788 N N . ALA A 1 229 ? -27.624 0.444 23.517 1.00 45.88 229 ALA A N 1
ATOM 1789 C CA . ALA A 1 229 ? -27.288 -0.300 24.729 1.00 45.88 229 ALA A CA 1
ATOM 1790 C C . ALA A 1 229 ? -28.584 -0.715 25.453 1.00 45.88 229 ALA A C 1
ATOM 1792 O O . ALA A 1 229 ? -29.433 0.155 25.693 1.00 45.88 229 ALA A O 1
ATOM 1793 N N . PRO A 1 230 ? -28.773 -2.003 25.795 1.00 42.16 230 PRO A N 1
ATOM 1794 C CA . PRO A 1 230 ? -29.899 -2.407 26.619 1.00 42.16 230 PRO A CA 1
ATOM 1795 C C . PRO A 1 230 ? -29.858 -1.629 27.938 1.00 42.16 230 PRO A C 1
ATOM 1797 O O . PRO A 1 230 ? -28.790 -1.439 28.525 1.00 42.16 230 PRO A O 1
ATOM 1800 N N . ALA A 1 231 ? -31.016 -1.170 28.419 1.00 34.91 231 ALA A N 1
ATOM 1801 C CA . ALA A 1 231 ? -31.117 -0.672 29.788 1.00 34.91 231 ALA A CA 1
ATOM 1802 C C . ALA A 1 231 ? -30.623 -1.775 30.743 1.00 34.91 231 ALA A C 1
ATOM 1804 O O . ALA A 1 231 ? -30.930 -2.941 30.494 1.00 34.91 231 ALA A O 1
ATOM 1805 N N . PRO A 1 232 ? -29.876 -1.449 31.813 1.00 37.00 232 PRO A N 1
ATOM 1806 C CA . PRO A 1 232 ? -29.302 -2.461 32.688 1.00 37.00 232 PRO A CA 1
ATOM 1807 C C . PRO A 1 232 ? -30.430 -3.254 33.356 1.00 37.00 232 PRO A C 1
ATOM 1809 O O . PRO A 1 232 ? -31.054 -2.794 34.312 1.00 37.00 232 PRO A O 1
ATOM 1812 N N . THR A 1 233 ? -30.723 -4.444 32.838 1.00 35.75 233 THR A N 1
ATOM 1813 C CA . THR A 1 233 ? -31.641 -5.391 33.462 1.00 35.75 233 THR A CA 1
ATOM 1814 C C . THR A 1 233 ? -30.905 -6.094 34.590 1.00 35.75 233 THR A C 1
ATOM 1816 O O . THR A 1 233 ? -29.869 -6.718 34.389 1.00 35.75 233 THR A O 1
ATOM 1819 N N . THR A 1 234 ? -31.441 -5.965 35.801 1.00 37.59 234 THR A N 1
ATOM 1820 C CA . THR A 1 234 ? -30.889 -6.485 37.063 1.00 37.59 234 THR A CA 1
ATOM 1821 C C . THR A 1 234 ? -31.013 -8.012 37.199 1.00 37.59 234 THR A C 1
ATOM 1823 O O . THR A 1 234 ? -31.133 -8.527 38.305 1.00 37.59 234 THR A O 1
ATOM 1826 N N . GLU A 1 235 ? -30.986 -8.760 36.101 1.00 38.88 235 GLU A N 1
ATOM 1827 C CA . GLU A 1 235 ? -30.980 -10.223 36.138 1.00 38.88 235 GLU A CA 1
ATOM 1828 C C . GLU A 1 235 ? -29.584 -10.729 35.798 1.00 38.88 235 GLU A C 1
ATOM 1830 O O . GLU A 1 235 ? -29.272 -11.135 34.684 1.00 38.88 235 GLU A O 1
ATOM 1835 N N . THR A 1 236 ? -28.723 -10.691 36.814 1.00 38.12 236 THR A N 1
ATOM 1836 C CA . THR A 1 236 ? -27.537 -11.538 36.885 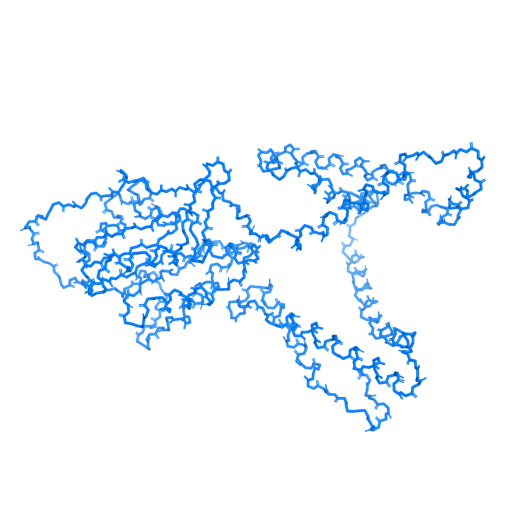1.00 38.12 236 THR A CA 1
ATOM 1837 C C . THR A 1 236 ? -28.012 -12.989 36.937 1.00 38.12 236 THR A C 1
ATOM 1839 O O . THR A 1 236 ? -28.362 -13.501 38.002 1.00 38.12 236 THR A O 1
ATOM 1842 N N . ALA A 1 237 ? -28.058 -13.653 35.785 1.00 35.59 237 ALA A N 1
ATOM 1843 C CA . ALA A 1 237 ? -28.096 -15.103 35.747 1.00 35.59 237 ALA A CA 1
ATOM 1844 C C . ALA A 1 237 ? -26.720 -15.607 36.194 1.00 35.59 237 ALA A C 1
ATOM 1846 O O . ALA A 1 237 ? -25.709 -15.385 35.536 1.00 35.59 237 ALA A O 1
ATOM 1847 N N . ALA A 1 238 ? -26.684 -16.233 37.367 1.00 43.62 238 ALA A N 1
ATOM 1848 C CA . ALA A 1 238 ? -25.536 -16.991 37.828 1.00 43.62 238 ALA A CA 1
ATOM 1849 C C . ALA A 1 238 ? -25.305 -18.180 36.878 1.00 43.62 238 ALA A C 1
ATOM 1851 O O . ALA A 1 238 ? -26.172 -19.049 36.771 1.00 43.62 238 ALA A O 1
ATOM 1852 N N . GLY A 1 239 ? -24.149 -18.222 36.215 1.00 37.69 239 GLY A N 1
ATOM 1853 C CA . GLY A 1 239 ? -23.736 -19.342 35.372 1.00 37.69 239 GLY A CA 1
ATOM 1854 C C . GLY A 1 239 ? -22.363 -19.107 34.743 1.00 37.69 239 GLY A C 1
ATOM 1855 O O . GLY A 1 239 ? -22.242 -18.244 33.889 1.00 37.69 239 GLY A O 1
ATOM 1856 N N . ASP A 1 240 ? -21.394 -19.912 35.185 1.00 41.59 240 ASP A N 1
ATOM 1857 C CA . ASP A 1 240 ? -19.993 -20.050 34.755 1.00 41.59 240 ASP A CA 1
ATOM 1858 C C . ASP A 1 240 ? -19.030 -18.864 34.965 1.00 41.59 240 ASP A C 1
ATOM 1860 O O . ASP A 1 240 ? -19.385 -17.693 34.861 1.00 41.59 240 ASP A O 1
ATOM 1864 N N . GLU A 1 241 ? -17.778 -19.195 35.318 1.00 47.97 241 GLU A N 1
ATOM 1865 C CA . GLU A 1 241 ? -16.613 -18.300 35.236 1.00 47.97 241 GLU A CA 1
ATOM 1866 C C . GLU A 1 241 ? -16.434 -17.900 33.766 1.00 47.97 241 GLU A C 1
ATOM 1868 O O . GLU A 1 241 ? -15.655 -18.490 33.024 1.00 47.97 241 GLU A O 1
ATOM 1873 N N . GLN A 1 242 ? -17.235 -16.946 33.305 1.00 56.59 242 GLN A N 1
ATOM 1874 C CA . GLN A 1 242 ? -17.059 -16.335 32.002 1.00 56.59 242 GLN A CA 1
ATOM 1875 C C . GLN A 1 242 ? -15.810 -15.460 32.093 1.00 56.59 242 GLN A C 1
ATOM 1877 O O . GLN A 1 242 ? -15.745 -14.570 32.944 1.00 56.59 242 GLN A O 1
ATOM 1882 N N . ASP A 1 243 ? -14.813 -15.732 31.250 1.00 67.69 243 ASP A N 1
ATOM 1883 C CA . ASP A 1 243 ? -13.643 -14.869 31.090 1.00 67.69 243 ASP A CA 1
ATOM 1884 C C . ASP A 1 243 ? -14.128 -13.484 30.636 1.00 67.69 243 ASP A C 1
ATOM 1886 O O . ASP A 1 243 ? -14.407 -13.251 29.460 1.00 67.69 243 ASP A O 1
ATOM 1890 N N . THR A 1 244 ? -14.319 -12.576 31.592 1.00 77.31 244 THR A N 1
ATOM 1891 C CA . THR A 1 244 ? -14.706 -11.188 31.331 1.00 77.31 244 THR A CA 1
ATOM 1892 C C . THR A 1 244 ? -13.476 -10.372 30.981 1.00 77.31 244 THR A C 1
ATOM 1894 O O . THR A 1 244 ? -12.434 -10.525 31.625 1.00 77.31 244 THR A O 1
ATOM 1897 N N . MET A 1 245 ? -13.620 -9.437 30.043 1.00 81.38 245 MET A N 1
ATOM 1898 C CA . MET A 1 245 ? -12.532 -8.534 29.690 1.00 81.38 245 MET A CA 1
ATOM 1899 C C . MET A 1 245 ? -12.119 -7.677 30.891 1.00 81.38 245 MET A C 1
ATOM 1901 O O . MET A 1 245 ? -12.935 -7.289 31.731 1.00 81.38 245 MET A O 1
ATOM 1905 N N . SER A 1 246 ? -10.841 -7.317 30.944 1.00 82.50 246 SER A N 1
ATOM 1906 C CA . SER A 1 246 ? -10.297 -6.469 32.019 1.00 82.50 246 SER A CA 1
ATOM 1907 C C . SER A 1 246 ? -10.767 -5.002 31.963 1.00 82.50 246 SER A C 1
ATOM 1909 O O . SER A 1 246 ? -10.624 -4.255 32.935 1.00 82.50 246 SER A O 1
ATOM 1911 N N . CYS A 1 247 ? -11.341 -4.579 30.835 1.00 86.88 247 CYS A N 1
ATOM 1912 C CA . CYS A 1 247 ? -11.768 -3.210 30.567 1.00 86.88 247 CYS A CA 1
ATOM 1913 C C . CYS A 1 247 ? -13.246 -2.958 30.881 1.00 86.88 247 CYS A C 1
ATOM 1915 O O . CYS A 1 247 ? -14.100 -3.825 30.747 1.00 86.88 247 CYS A O 1
ATOM 1917 N N . THR A 1 248 ? -13.566 -1.711 31.227 1.00 89.56 248 THR A N 1
ATOM 1918 C CA . THR A 1 248 ? -14.959 -1.258 31.411 1.00 89.56 248 THR A CA 1
ATOM 1919 C C . THR A 1 248 ? -15.445 -0.373 30.268 1.00 89.56 248 THR A C 1
ATOM 1921 O O . THR A 1 248 ? -16.653 -0.197 30.107 1.00 89.56 248 THR A O 1
ATOM 1924 N N . GLN A 1 249 ? -14.525 0.155 29.460 1.00 92.31 249 GLN A N 1
ATOM 1925 C CA . GLN A 1 249 ? -14.813 0.912 28.250 1.00 92.31 249 GLN A CA 1
ATOM 1926 C C . GLN A 1 249 ? -14.084 0.289 27.056 1.00 92.31 249 GLN A C 1
ATOM 1928 O O . GLN A 1 249 ? -12.922 -0.102 27.166 1.00 92.31 249 GLN A O 1
ATOM 1933 N N . VAL A 1 250 ? -14.754 0.233 25.906 1.00 94.06 250 VAL A N 1
ATOM 1934 C CA . VAL A 1 250 ? -14.167 -0.199 24.631 1.00 94.06 250 VAL A CA 1
ATOM 1935 C C . VAL A 1 250 ? -14.266 0.934 23.619 1.00 94.06 250 VAL A C 1
ATOM 1937 O O . VAL A 1 250 ? -15.350 1.468 23.385 1.00 94.06 250 VAL A O 1
ATOM 1940 N N . ILE A 1 251 ? -13.143 1.282 22.991 1.00 94.12 251 ILE A N 1
ATOM 1941 C CA . ILE A 1 251 ? -13.091 2.223 21.869 1.00 94.12 251 ILE A CA 1
ATOM 1942 C C . ILE A 1 251 ? -12.678 1.456 20.611 1.00 94.12 251 ILE A C 1
ATOM 1944 O O . ILE A 1 251 ? -11.529 1.040 20.468 1.00 94.12 251 ILE A O 1
ATOM 1948 N N . HIS A 1 252 ? -13.621 1.278 19.689 1.00 93.81 252 HIS A N 1
ATOM 1949 C CA . HIS A 1 252 ? -13.426 0.583 18.424 1.00 93.81 252 HIS A CA 1
ATOM 1950 C C . HIS A 1 252 ? -13.185 1.580 17.287 1.00 93.81 252 HIS A C 1
ATOM 1952 O O . HIS A 1 252 ? -14.066 2.363 16.933 1.00 93.81 252 HIS A O 1
ATOM 1958 N N . VAL A 1 253 ? -12.014 1.516 16.658 1.00 93.44 253 VAL A N 1
ATOM 1959 C CA . VAL A 1 253 ? -11.662 2.312 15.476 1.00 93.44 253 VAL A CA 1
ATOM 1960 C C . VAL A 1 253 ? -11.474 1.382 14.280 1.00 93.44 253 VAL A C 1
ATOM 1962 O O . VAL A 1 253 ? -10.539 0.582 14.247 1.00 93.44 253 VAL A O 1
ATOM 1965 N N . GLY A 1 254 ? -12.365 1.484 13.292 1.00 90.44 254 GLY A N 1
ATOM 1966 C CA . GLY A 1 254 ? -12.503 0.460 12.251 1.00 90.44 254 GLY A CA 1
ATOM 1967 C C . GLY A 1 254 ? -12.705 0.969 10.826 1.00 90.44 254 GLY A C 1
ATOM 1968 O O . GLY A 1 254 ? -13.032 2.140 10.609 1.00 90.44 254 GLY A O 1
ATOM 1969 N N . ASP A 1 255 ? -12.502 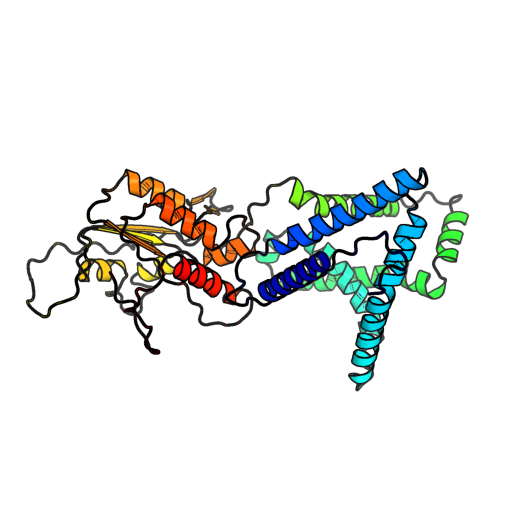0.086 9.851 1.00 87.50 255 ASP A N 1
ATOM 1970 C CA . ASP A 1 255 ? -12.773 0.334 8.433 1.00 87.50 255 ASP A CA 1
ATOM 1971 C C . ASP A 1 255 ? -14.123 -0.257 7.966 1.00 87.50 255 ASP A C 1
ATOM 1973 O O . ASP A 1 255 ? -15.029 -0.487 8.768 1.00 87.50 255 ASP A O 1
ATOM 1977 N N . SER A 1 256 ? -14.300 -0.478 6.659 1.00 83.31 256 SER A N 1
ATOM 1978 C CA . SER A 1 256 ? -15.521 -1.085 6.100 1.00 83.31 256 SER A CA 1
ATOM 1979 C C . SER A 1 256 ? -15.852 -2.461 6.672 1.00 83.31 256 SER A C 1
ATOM 1981 O O . SER A 1 256 ? -17.028 -2.813 6.734 1.00 83.31 256 SER A O 1
ATOM 1983 N N . THR A 1 257 ? -14.857 -3.224 7.125 1.00 82.44 257 THR A N 1
ATOM 1984 C CA . THR A 1 257 ? -15.092 -4.524 7.767 1.00 82.44 257 THR A CA 1
ATOM 1985 C C . THR A 1 257 ? -15.824 -4.374 9.100 1.00 82.44 257 THR A C 1
ATOM 1987 O O . THR A 1 257 ? -16.743 -5.141 9.384 1.00 82.44 257 THR A O 1
ATOM 1990 N N . SER A 1 258 ? -15.519 -3.321 9.861 1.00 87.75 258 SER A N 1
ATOM 1991 C CA . SER A 1 258 ? -16.223 -2.999 11.104 1.00 87.75 258 SER A CA 1
ATOM 1992 C C . SER A 1 258 ? -17.654 -2.534 10.879 1.00 87.75 258 SER A C 1
ATOM 1994 O O . SER A 1 258 ? -18.494 -2.771 11.738 1.00 87.75 258 SER A O 1
ATOM 1996 N N . ILE A 1 259 ? -17.970 -1.921 9.731 1.00 83.06 259 ILE A N 1
ATOM 1997 C CA . ILE A 1 259 ? -19.364 -1.558 9.417 1.00 83.06 259 ILE A CA 1
ATOM 1998 C C . ILE A 1 259 ? -20.230 -2.820 9.419 1.00 83.06 259 ILE A C 1
ATOM 2000 O O . ILE A 1 259 ? -21.292 -2.841 10.036 1.00 83.06 259 ILE A O 1
ATOM 2004 N N . GLY A 1 260 ? -19.733 -3.890 8.790 1.00 79.69 260 GLY A N 1
ATOM 2005 C CA . GLY A 1 260 ? -20.381 -5.200 8.798 1.00 79.69 260 GLY A CA 1
ATOM 2006 C C . GLY A 1 260 ? -20.583 -5.745 10.210 1.00 79.69 260 GLY A C 1
ATOM 2007 O O . GLY A 1 260 ? -21.679 -6.167 10.547 1.00 79.69 260 GLY A O 1
ATOM 2008 N N . MET A 1 261 ? -19.551 -5.671 11.055 1.00 85.06 261 MET A N 1
ATOM 2009 C CA . MET A 1 261 ? -19.587 -6.223 12.416 1.00 85.06 261 MET A CA 1
ATOM 2010 C C . MET A 1 261 ? -20.556 -5.501 13.364 1.00 85.06 261 MET A C 1
ATOM 2012 O O . MET A 1 261 ? -21.022 -6.101 14.329 1.00 85.06 261 MET A O 1
ATOM 2016 N N . PHE A 1 262 ? -20.833 -4.217 13.135 1.00 84.75 262 PHE A N 1
ATOM 2017 C CA . PHE A 1 262 ? -21.739 -3.426 13.975 1.00 84.75 262 PHE A CA 1
ATOM 2018 C C . PHE A 1 262 ? -23.174 -3.375 13.440 1.00 84.75 262 PHE A C 1
ATOM 2020 O O . PHE A 1 262 ? -24.071 -2.980 14.181 1.00 84.75 262 PHE A O 1
ATOM 2027 N N . SER A 1 263 ? -23.403 -3.763 12.183 1.00 81.75 263 SER A N 1
ATOM 2028 C CA . SER A 1 263 ? -24.724 -3.716 11.556 1.00 81.75 263 SER A CA 1
ATOM 2029 C C . SER A 1 263 ? -25.463 -5.050 11.728 1.00 81.75 263 SER A C 1
ATOM 2031 O O . SER A 1 263 ? -25.021 -6.056 11.166 1.00 81.75 263 SER A O 1
ATOM 2033 N N . PRO A 1 264 ? -26.635 -5.078 12.396 1.00 80.88 264 PRO A N 1
ATOM 2034 C CA . PRO A 1 264 ? -27.453 -6.289 12.536 1.00 80.88 264 PRO A CA 1
ATOM 2035 C C . PRO A 1 264 ? -27.882 -6.912 11.198 1.00 80.88 264 PRO A C 1
ATOM 2037 O O . PRO A 1 264 ? -28.250 -8.080 11.146 1.00 80.88 264 PRO A O 1
ATOM 2040 N N . ALA A 1 265 ? -27.859 -6.135 10.110 1.00 80.06 265 ALA A N 1
ATOM 2041 C CA . ALA A 1 265 ? -28.219 -6.595 8.771 1.00 80.06 265 ALA A CA 1
ATOM 2042 C C . ALA A 1 265 ? -27.074 -7.317 8.034 1.00 80.06 265 ALA A C 1
ATOM 2044 O O . ALA A 1 265 ? -27.311 -7.902 6.977 1.00 80.06 265 ALA A O 1
ATOM 2045 N N . MET A 1 266 ? -25.840 -7.233 8.544 1.00 76.06 266 MET A N 1
ATOM 2046 C CA . MET A 1 266 ? -24.635 -7.767 7.895 1.00 76.06 266 MET A CA 1
ATOM 2047 C C . MET A 1 266 ? -23.944 -8.884 8.684 1.00 76.06 266 MET A C 1
ATOM 2049 O O . MET A 1 266 ? -22.988 -9.470 8.176 1.00 76.06 266 MET A O 1
ATOM 2053 N N . VAL A 1 267 ? -24.424 -9.187 9.890 1.00 80.50 267 VAL A N 1
ATOM 2054 C CA . VAL A 1 267 ? -23.990 -10.328 10.706 1.00 80.50 267 VAL A CA 1
ATOM 2055 C C . VAL A 1 267 ? -24.941 -11.515 10.534 1.00 80.50 267 VAL A C 1
ATOM 2057 O O . VAL A 1 267 ? -26.107 -11.336 10.180 1.00 80.50 267 VAL A O 1
ATOM 2060 N N . ASP A 1 268 ? -24.437 -12.731 10.766 1.00 84.31 268 ASP A N 1
ATOM 2061 C CA . ASP A 1 268 ? -25.219 -13.967 10.613 1.00 84.31 268 ASP A CA 1
ATOM 2062 C C . ASP A 1 268 ? -26.372 -14.052 11.634 1.00 84.31 268 ASP A C 1
ATOM 2064 O O . ASP A 1 268 ? -27.487 -14.431 11.269 1.00 84.31 268 ASP A O 1
ATOM 2068 N N . ASP A 1 269 ? -26.120 -13.658 12.890 1.00 84.00 269 ASP A N 1
ATOM 2069 C CA . ASP A 1 269 ? -27.143 -13.449 13.921 1.00 84.00 269 ASP A CA 1
ATOM 2070 C C . ASP A 1 269 ? -27.234 -11.949 14.263 1.00 84.00 269 ASP A C 1
ATOM 2072 O O . ASP A 1 269 ? -26.269 -11.384 14.783 1.00 84.00 269 ASP A O 1
ATOM 2076 N N . PRO A 1 270 ? -28.382 -11.285 14.025 1.00 82.50 270 PRO A N 1
ATOM 2077 C CA . PRO A 1 270 ? -28.594 -9.876 14.364 1.00 82.50 270 PRO A CA 1
ATOM 2078 C C . PRO A 1 270 ? -28.362 -9.511 15.840 1.00 82.50 270 PRO A C 1
ATOM 2080 O O . PRO A 1 270 ? -28.210 -8.328 16.147 1.00 82.50 270 PRO A O 1
ATOM 2083 N N . ASN A 1 271 ? -28.357 -10.488 16.754 1.00 82.12 271 ASN A N 1
ATOM 2084 C CA . ASN A 1 271 ? -28.078 -10.282 18.177 1.00 82.12 271 ASN A CA 1
ATOM 2085 C C . ASN A 1 271 ? -26.586 -10.416 18.529 1.00 82.12 271 ASN A C 1
ATOM 2087 O O . ASN A 1 271 ? -26.185 -10.001 19.616 1.00 82.12 271 ASN A O 1
ATOM 2091 N N . GLU A 1 272 ? -25.755 -10.929 17.621 1.00 85.56 272 GLU A N 1
ATOM 2092 C CA . GLU A 1 272 ? -24.308 -11.121 17.796 1.00 85.56 272 GLU A CA 1
ATOM 2093 C C . GLU A 1 272 ? -23.515 -10.097 16.965 1.00 85.56 272 GLU A C 1
ATOM 2095 O O . GLU A 1 272 ? -22.708 -10.414 16.091 1.00 85.56 272 GLU A O 1
ATOM 2100 N N . THR A 1 273 ? -23.766 -8.816 17.228 1.00 88.25 273 THR A N 1
ATOM 2101 C CA . THR A 1 273 ? -22.946 -7.715 16.703 1.00 88.25 273 THR A CA 1
ATOM 2102 C C . THR A 1 273 ? -21.702 -7.512 17.566 1.00 88.25 273 THR A C 1
ATOM 2104 O O . THR A 1 273 ? -21.713 -7.802 18.758 1.00 88.25 273 THR A O 1
ATOM 2107 N N . ALA A 1 274 ? -20.654 -6.886 17.027 1.00 86.88 274 ALA A N 1
ATOM 2108 C CA . ALA A 1 274 ? -19.482 -6.513 17.825 1.00 86.88 274 ALA A CA 1
ATOM 2109 C C . ALA A 1 274 ? -19.853 -5.682 19.062 1.00 86.88 274 ALA A C 1
ATOM 2111 O O . ALA A 1 274 ? -19.266 -5.861 20.125 1.00 86.88 274 ALA A O 1
ATOM 2112 N N . PHE A 1 275 ? -20.851 -4.804 18.940 1.00 87.31 275 PHE A N 1
ATOM 2113 C CA . PHE A 1 275 ? -21.346 -4.016 20.061 1.00 87.31 275 PHE A CA 1
ATOM 2114 C C . PHE A 1 275 ? -21.939 -4.898 21.169 1.00 87.31 275 PHE A C 1
ATOM 2116 O O . PHE A 1 275 ? -21.575 -4.734 22.332 1.00 87.31 275 PHE A O 1
ATOM 2123 N N . THR A 1 276 ? -22.822 -5.841 20.824 1.00 87.56 276 THR A N 1
ATOM 2124 C CA . THR A 1 276 ? -23.448 -6.740 21.805 1.00 87.56 276 THR A CA 1
ATOM 2125 C C . THR A 1 276 ? -22.436 -7.704 22.412 1.00 87.56 276 THR A C 1
ATOM 2127 O O . THR A 1 276 ? -22.452 -7.885 23.625 1.00 87.56 276 THR A O 1
ATOM 2130 N N . THR A 1 277 ? -21.481 -8.202 21.623 1.00 89.19 277 THR A N 1
ATOM 2131 C CA . THR A 1 277 ? -20.356 -8.996 22.130 1.00 89.19 277 THR A CA 1
ATOM 2132 C C . THR A 1 277 ? -19.527 -8.207 23.146 1.00 89.19 277 THR A C 1
ATOM 2134 O O . THR A 1 277 ? -19.240 -8.711 24.224 1.00 89.19 277 THR A O 1
ATOM 2137 N N . TYR A 1 278 ? -19.167 -6.945 22.883 1.00 91.19 278 TYR A N 1
ATOM 2138 C CA . TYR A 1 278 ? -18.406 -6.171 23.873 1.00 91.19 278 TYR A CA 1
ATOM 2139 C C . TYR A 1 278 ? -19.157 -6.009 25.200 1.00 91.19 278 TYR A C 1
ATOM 2141 O O . TYR A 1 278 ? -18.538 -6.100 26.260 1.00 91.19 278 TYR A O 1
ATOM 2149 N N . LEU A 1 279 ? -20.476 -5.804 25.157 1.00 89.19 279 LEU A N 1
ATOM 2150 C CA . LEU A 1 279 ? -21.296 -5.719 26.367 1.00 89.19 279 LEU A CA 1
ATOM 2151 C C . LEU A 1 279 ? -21.370 -7.056 27.115 1.00 89.19 279 LEU A C 1
ATOM 2153 O O . LEU A 1 279 ? -21.249 -7.072 28.338 1.00 89.19 279 LEU A O 1
ATOM 2157 N N . GLU A 1 280 ? -21.539 -8.162 26.389 1.00 88.75 280 GLU A N 1
ATOM 2158 C CA . GLU A 1 280 ? -21.584 -9.515 26.955 1.00 88.75 280 GLU A CA 1
ATOM 2159 C C . GLU A 1 280 ? -20.308 -9.843 27.738 1.00 88.75 280 GLU A C 1
ATOM 2161 O O . GLU A 1 280 ? -20.374 -10.367 28.847 1.00 88.75 280 GLU A O 1
ATOM 2166 N N . TYR A 1 281 ? -19.150 -9.440 27.213 1.00 88.50 281 TYR A N 1
ATOM 2167 C CA . TYR A 1 281 ? -17.853 -9.689 27.840 1.00 88.50 281 TYR A CA 1
ATOM 2168 C C . TYR A 1 281 ? -17.450 -8.650 28.901 1.00 88.50 281 TYR A C 1
ATOM 2170 O O . TYR A 1 281 ? -16.324 -8.698 29.392 1.00 88.50 281 TYR A O 1
ATOM 2178 N N . GLY A 1 282 ? -18.343 -7.731 29.296 1.00 87.19 282 GLY A N 1
ATOM 2179 C CA . GLY A 1 282 ? -18.157 -6.865 30.470 1.00 87.19 282 GLY A CA 1
ATOM 2180 C C . GLY A 1 282 ? -17.941 -5.372 30.198 1.00 87.19 282 GLY A C 1
ATOM 2181 O O . GLY A 1 282 ? -17.816 -4.598 31.156 1.00 87.19 282 GLY A O 1
ATOM 2182 N N . ALA A 1 283 ? -17.950 -4.923 28.938 1.00 89.56 283 ALA A N 1
ATOM 2183 C CA . ALA A 1 283 ? -17.900 -3.495 28.637 1.00 89.56 283 ALA A CA 1
ATOM 2184 C C . ALA A 1 283 ? -19.180 -2.790 29.119 1.00 89.56 283 ALA A C 1
ATOM 2186 O O . ALA A 1 283 ? -20.297 -3.256 28.905 1.00 89.56 283 ALA A O 1
ATOM 2187 N N . LYS A 1 284 ? -19.028 -1.626 29.753 1.00 88.62 284 LYS A N 1
ATOM 2188 C CA . LYS A 1 284 ? -20.138 -0.767 30.205 1.00 88.62 284 LYS A CA 1
ATOM 2189 C C . LYS A 1 284 ? -20.379 0.414 29.274 1.00 88.62 284 LYS A C 1
ATOM 2191 O O . LYS A 1 284 ? -21.482 0.952 29.244 1.00 88.62 284 LYS A O 1
ATOM 2196 N N . ASP A 1 285 ? -19.347 0.829 28.547 1.00 88.31 285 ASP A N 1
ATOM 2197 C CA . ASP A 1 285 ? -19.411 1.885 27.542 1.00 88.31 285 ASP A CA 1
ATOM 2198 C C . ASP A 1 285 ? -18.656 1.437 26.290 1.00 88.31 285 ASP A C 1
ATOM 2200 O O . ASP A 1 285 ? -17.492 1.044 26.364 1.00 88.31 285 ASP A O 1
ATOM 2204 N N . VAL A 1 286 ? -19.317 1.491 25.138 1.00 89.25 286 VAL A N 1
ATOM 2205 C CA . VAL A 1 286 ? -18.735 1.111 23.848 1.00 89.25 286 VAL A CA 1
ATOM 2206 C C . VAL A 1 286 ? -18.831 2.314 22.924 1.00 89.25 286 VAL A C 1
ATOM 2208 O O . VAL A 1 286 ? -19.915 2.843 22.675 1.00 89.25 286 VAL A O 1
ATOM 2211 N N . ARG A 1 287 ? -17.681 2.756 22.419 1.00 88.94 287 ARG A N 1
ATOM 2212 C CA . ARG A 1 287 ? -17.554 3.869 21.479 1.00 88.94 287 ARG A CA 1
ATOM 2213 C C . ARG A 1 287 ? -17.013 3.347 20.167 1.00 88.94 287 ARG A C 1
ATOM 2215 O O . ARG A 1 287 ? -15.997 2.661 20.146 1.00 88.94 287 ARG A O 1
ATOM 2222 N N . ASP A 1 288 ? -17.655 3.715 19.073 1.00 87.12 288 ASP A N 1
ATOM 2223 C CA . ASP A 1 288 ? -17.203 3.392 17.732 1.00 87.12 288 ASP A CA 1
ATOM 2224 C C . ASP A 1 288 ? -16.788 4.655 16.976 1.00 87.12 288 ASP A C 1
ATOM 2226 O O . ASP A 1 288 ? -17.408 5.717 17.041 1.00 87.12 288 ASP A O 1
ATOM 2230 N N . SER A 1 289 ? -15.725 4.515 16.205 1.00 88.44 289 SER A N 1
ATOM 2231 C CA . SER A 1 289 ? -15.413 5.397 15.101 1.00 88.44 289 SER A CA 1
ATOM 2232 C C . SER A 1 289 ? -15.175 4.482 13.919 1.00 88.44 289 SER A C 1
ATOM 2234 O O . SER A 1 289 ? -14.159 3.793 13.883 1.00 88.44 289 SER A O 1
ATOM 2236 N N . VAL A 1 290 ? -16.087 4.427 12.948 1.00 84.62 290 VAL A N 1
ATOM 2237 C CA . VAL A 1 290 ? -16.034 3.456 11.841 1.00 84.62 290 VAL A CA 1
ATOM 2238 C C . VAL A 1 290 ? -16.375 4.135 10.513 1.00 84.62 290 VAL A C 1
ATOM 2240 O O . VAL A 1 290 ? -17.449 4.712 10.366 1.00 84.62 290 VAL A O 1
ATOM 2243 N N . PHE A 1 291 ? -15.468 4.034 9.533 1.00 80.38 291 PHE A N 1
ATOM 2244 C CA . PHE A 1 291 ? -15.650 4.593 8.186 1.00 80.38 291 PHE A CA 1
ATOM 2245 C C . PHE A 1 291 ? -15.133 3.627 7.121 1.00 80.38 291 PHE A C 1
ATOM 2247 O O . PHE A 1 291 ? -14.027 3.102 7.232 1.00 80.38 291 PHE A O 1
ATOM 2254 N N . GLY A 1 292 ? -15.878 3.450 6.031 1.00 76.25 292 GLY A N 1
ATOM 2255 C CA . GLY A 1 292 ? -15.611 2.401 5.047 1.00 76.25 292 GLY A CA 1
ATOM 2256 C C . GLY A 1 292 ? -14.236 2.485 4.376 1.00 76.25 292 GLY A C 1
ATOM 2257 O O . GLY A 1 292 ? -13.576 1.466 4.153 1.00 76.25 292 GLY A O 1
ATOM 2258 N N . ALA A 1 293 ? -13.784 3.708 4.097 1.00 74.81 293 ALA A N 1
ATOM 2259 C CA . ALA A 1 293 ? -12.519 3.989 3.419 1.00 74.81 293 ALA A CA 1
ATOM 2260 C C . ALA A 1 293 ? -11.330 4.211 4.375 1.00 74.81 293 ALA A C 1
ATOM 2262 O O . ALA A 1 293 ? -10.265 4.637 3.926 1.00 74.81 293 ALA A O 1
ATOM 2263 N N . ARG A 1 294 ? -11.483 3.962 5.685 1.00 88.62 294 ARG A N 1
ATOM 2264 C CA . ARG A 1 294 ? -10.433 4.273 6.666 1.00 88.62 294 ARG A CA 1
ATOM 2265 C C . ARG A 1 294 ? -9.177 3.429 6.455 1.00 88.62 294 ARG A C 1
ATOM 2267 O O . ARG A 1 294 ? -9.262 2.208 6.372 1.00 88.62 294 ARG A O 1
ATOM 2274 N N . ALA A 1 295 ? -8.019 4.085 6.479 1.00 90.12 295 ALA A N 1
ATOM 2275 C CA . ALA A 1 295 ? -6.708 3.466 6.656 1.00 90.12 295 ALA A CA 1
ATOM 2276 C C . ALA A 1 295 ? -6.052 3.948 7.964 1.00 90.12 295 ALA A C 1
ATOM 2278 O O . ALA A 1 295 ? -6.521 4.902 8.593 1.00 90.12 295 ALA A O 1
ATOM 2279 N N . THR A 1 296 ? -4.955 3.305 8.373 1.00 92.06 296 THR A N 1
ATOM 2280 C CA . THR A 1 296 ? -4.253 3.642 9.622 1.00 92.06 296 THR A CA 1
ATOM 2281 C C . THR A 1 296 ? -3.714 5.075 9.597 1.00 92.06 296 THR A C 1
ATOM 2283 O O . THR A 1 296 ? -3.993 5.850 10.510 1.00 92.06 296 THR A O 1
ATOM 2286 N N . THR A 1 297 ? -2.971 5.441 8.543 1.00 91.25 297 THR A N 1
ATOM 2287 C CA . THR A 1 297 ? -2.273 6.739 8.436 1.00 91.25 297 THR A CA 1
ATOM 2288 C C . THR A 1 297 ? -2.914 7.727 7.468 1.00 91.25 297 THR A C 1
ATOM 2290 O O . THR A 1 297 ? -2.698 8.925 7.611 1.00 91.25 297 THR A O 1
ATOM 2293 N N . GLU A 1 298 ? -3.659 7.271 6.459 1.00 87.75 298 GLU A N 1
ATOM 2294 C CA . GLU A 1 298 ? -4.296 8.169 5.489 1.00 87.75 298 GLU A CA 1
ATOM 2295 C C . GLU A 1 298 ? -5.762 8.425 5.830 1.00 87.75 298 GLU A C 1
ATOM 2297 O O . GLU A 1 298 ? -6.533 7.486 6.041 1.00 87.75 298 GLU A O 1
ATOM 2302 N N . GLY A 1 299 ? -6.146 9.703 5.827 1.00 84.25 299 GLY A N 1
ATOM 2303 C CA . GLY A 1 299 ? -7.541 10.112 5.707 1.00 84.25 299 GLY A CA 1
ATOM 2304 C C . GLY A 1 299 ? -8.032 9.987 4.263 1.00 84.25 299 GLY A C 1
ATOM 2305 O O . GLY A 1 299 ? -7.250 9.795 3.327 1.00 84.25 299 GLY A O 1
ATOM 2306 N N . TRP A 1 300 ? -9.340 10.114 4.073 1.00 81.19 300 TRP A N 1
ATOM 2307 C CA . TRP A 1 300 ? -9.969 10.045 2.758 1.00 81.19 300 TRP A CA 1
ATOM 2308 C C . TRP A 1 300 ? -10.914 11.223 2.548 1.00 81.19 300 TRP A C 1
ATOM 2310 O O . TRP A 1 300 ? -11.731 11.529 3.410 1.00 81.19 300 TRP A O 1
ATOM 2320 N N . SER A 1 301 ? -10.830 11.869 1.388 1.00 80.44 301 SER A N 1
ATOM 2321 C CA . SER A 1 301 ? -11.779 12.906 0.977 1.00 80.44 301 SER A CA 1
ATOM 2322 C C . SER A 1 301 ? -12.578 12.403 -0.213 1.00 80.44 301 SER A C 1
ATOM 2324 O O . SER A 1 301 ? -11.994 12.003 -1.222 1.00 80.44 301 SER A O 1
ATOM 2326 N N . ASP A 1 302 ? -13.903 12.443 -0.106 1.00 73.25 302 ASP A N 1
ATOM 2327 C CA . ASP A 1 302 ? -14.802 12.053 -1.182 1.00 73.25 302 ASP A CA 1
ATOM 2328 C C . ASP A 1 302 ? -14.802 13.128 -2.281 1.00 73.25 302 ASP A C 1
ATOM 2330 O O . ASP A 1 302 ? -15.285 14.243 -2.058 1.00 73.25 302 ASP A O 1
ATOM 2334 N N . PRO A 1 303 ? -14.322 12.825 -3.498 1.00 67.69 303 PRO A N 1
ATOM 2335 C CA . PRO A 1 303 ? -14.318 13.794 -4.587 1.00 67.69 303 PRO A CA 1
ATOM 2336 C C . PRO A 1 303 ? -15.724 14.134 -5.110 1.00 67.69 303 PRO A C 1
ATOM 2338 O O . PRO A 1 303 ? -15.874 15.119 -5.831 1.00 67.69 303 PRO A O 1
ATOM 2341 N N . LYS A 1 304 ? -16.751 13.332 -4.797 1.00 69.00 304 LYS A N 1
ATOM 2342 C CA . LYS A 1 304 ? -18.136 13.546 -5.242 1.00 69.00 304 LYS A CA 1
ATOM 2343 C C . LYS A 1 304 ? -18.952 14.351 -4.239 1.00 69.00 304 LYS A C 1
ATOM 2345 O O . LYS A 1 304 ? -19.742 15.192 -4.658 1.00 69.00 304 LYS A O 1
ATOM 2350 N N . THR A 1 305 ? -18.789 14.079 -2.946 1.00 73.81 305 THR A N 1
ATOM 2351 C CA . THR A 1 305 ? -19.576 14.731 -1.882 1.00 73.81 305 THR A CA 1
ATOM 2352 C C . THR A 1 305 ? -18.819 15.856 -1.176 1.00 73.81 305 THR A C 1
ATOM 2354 O O . THR A 1 305 ? -19.446 16.720 -0.572 1.00 73.81 305 THR A O 1
ATOM 2357 N N . GLY A 1 306 ? -17.485 15.893 -1.276 1.00 75.81 306 GLY A N 1
ATOM 2358 C CA . GLY A 1 306 ? -16.631 16.849 -0.564 1.00 75.81 306 GLY A CA 1
ATOM 2359 C C . GLY A 1 306 ? -16.404 16.503 0.913 1.00 75.81 306 GLY A C 1
ATOM 2360 O O . GLY A 1 306 ? -15.642 17.199 1.586 1.00 75.81 306 GLY A O 1
ATOM 2361 N N . SER A 1 307 ? -17.028 15.436 1.420 1.00 75.12 307 SER A N 1
ATOM 2362 C CA . SER A 1 307 ? -16.845 14.958 2.790 1.00 75.12 307 SER A CA 1
ATOM 2363 C C . SER A 1 307 ? -15.410 14.493 3.022 1.00 75.12 307 SER A C 1
ATOM 2365 O O . SER A 1 307 ? -14.807 13.853 2.161 1.00 75.12 307 SER A O 1
ATOM 2367 N N . THR A 1 308 ? -14.852 14.811 4.190 1.00 79.94 308 THR A N 1
ATOM 2368 C CA . THR A 1 308 ? -13.501 14.395 4.584 1.00 79.94 308 THR A CA 1
ATOM 2369 C C . THR A 1 308 ? -13.573 13.525 5.825 1.00 79.94 308 THR A C 1
ATOM 2371 O O . THR A 1 308 ? -14.196 13.896 6.815 1.00 79.94 308 THR A O 1
ATOM 2374 N N . TYR A 1 309 ? -12.908 12.380 5.753 1.00 82.50 309 TYR A N 1
ATOM 2375 C CA . TYR A 1 309 ? -12.887 11.341 6.764 1.00 82.50 309 TYR A CA 1
ATOM 2376 C C . TYR A 1 309 ? -11.467 11.211 7.321 1.00 82.50 309 TYR A C 1
ATOM 2378 O O . TYR A 1 309 ? -10.519 11.071 6.537 1.00 82.50 309 TYR A O 1
ATOM 2386 N N . PRO A 1 310 ? -11.297 11.253 8.651 1.00 87.69 310 PRO A N 1
ATOM 2387 C CA . PRO A 1 310 ? -9.986 11.161 9.271 1.00 87.69 310 PRO A CA 1
ATOM 2388 C C . PRO A 1 310 ? -9.403 9.747 9.166 1.00 87.69 310 PRO A C 1
ATOM 2390 O O . PRO A 1 310 ? -10.119 8.740 9.134 1.00 87.69 310 PRO A O 1
ATOM 2393 N N . SER A 1 311 ? -8.076 9.675 9.182 1.00 91.62 311 SER A N 1
ATOM 2394 C CA . SER A 1 311 ? -7.329 8.433 9.395 1.00 91.62 311 SER A CA 1
ATOM 2395 C C . SER A 1 311 ? -7.643 7.811 10.763 1.00 91.62 311 SER A C 1
ATOM 2397 O O . SER A 1 311 ? -8.228 8.446 11.653 1.00 91.62 311 SER A O 1
ATOM 2399 N N . ALA A 1 312 ? -7.234 6.555 10.966 1.00 93.44 312 ALA A N 1
ATOM 2400 C CA . ALA A 1 312 ? -7.333 5.929 12.282 1.00 93.44 312 ALA A CA 1
ATOM 2401 C C . ALA A 1 312 ? -6.517 6.702 13.330 1.00 93.44 312 ALA A C 1
ATOM 2403 O O . ALA A 1 312 ? -7.042 6.996 14.398 1.00 93.44 312 ALA A O 1
ATOM 2404 N N . ILE A 1 313 ? -5.279 7.094 13.010 1.00 93.62 313 ILE A N 1
ATOM 2405 C CA . ILE A 1 313 ? -4.396 7.853 13.914 1.00 93.62 313 ILE A CA 1
ATOM 2406 C C . ILE A 1 313 ? -5.023 9.186 14.335 1.00 93.62 313 ILE A C 1
ATOM 2408 O O . ILE A 1 313 ? -5.012 9.524 15.519 1.00 93.62 313 ILE A O 1
ATOM 2412 N N . GLU A 1 314 ? -5.619 9.928 13.400 1.00 92.12 314 GLU A N 1
ATOM 2413 C CA . GLU A 1 314 ? -6.307 11.188 13.717 1.00 92.12 314 GLU A CA 1
ATOM 2414 C C . GLU A 1 314 ? -7.523 10.950 14.620 1.00 92.12 314 GLU A C 1
ATOM 2416 O O . GLU A 1 314 ? -7.739 11.695 15.575 1.00 92.12 314 GLU A O 1
ATOM 2421 N N . SER A 1 315 ? -8.283 9.880 14.363 1.00 92.12 315 SER A N 1
ATOM 2422 C CA . SER A 1 315 ? -9.440 9.510 15.189 1.00 92.12 315 SER A CA 1
ATOM 2423 C C . SER A 1 315 ? -9.007 9.135 16.609 1.00 92.12 315 SER A C 1
ATOM 2425 O O . SER A 1 315 ? -9.588 9.610 17.579 1.00 92.12 315 SER A O 1
ATOM 2427 N N . VAL A 1 316 ? -7.953 8.328 16.745 1.00 93.69 316 VAL A N 1
ATOM 2428 C CA . VAL A 1 316 ? -7.407 7.911 18.046 1.00 93.69 316 VAL A CA 1
ATOM 2429 C C . VAL A 1 316 ? -6.856 9.098 18.818 1.00 93.69 316 VAL A C 1
ATOM 2431 O O . VAL A 1 316 ? -7.122 9.209 20.009 1.00 93.69 316 VAL A O 1
ATOM 2434 N N . THR A 1 317 ? -6.157 10.015 18.145 1.00 93.25 317 THR A N 1
ATOM 2435 C CA . THR A 1 317 ? -5.660 11.251 18.767 1.00 93.25 317 THR A CA 1
ATOM 2436 C C . THR A 1 317 ? -6.802 12.028 19.419 1.00 93.25 317 THR A C 1
ATOM 2438 O O . THR A 1 317 ? -6.718 12.369 20.594 1.00 93.25 317 THR A O 1
ATOM 2441 N N . GLN A 1 318 ? -7.904 12.234 18.693 1.00 90.25 318 GLN A N 1
ATOM 2442 C CA . GLN A 1 318 ? -9.069 12.955 19.214 1.00 90.25 318 GLN A CA 1
ATOM 2443 C C . GLN A 1 318 ? -9.780 12.193 20.343 1.00 90.25 318 GLN A C 1
ATOM 2445 O O . GLN A 1 318 ? -10.145 12.778 21.360 1.00 90.25 318 GLN A O 1
ATOM 2450 N N . LEU A 1 319 ? -9.976 10.880 20.188 1.00 90.62 319 LEU A N 1
ATOM 2451 C CA . LEU A 1 319 ? -10.677 10.058 21.180 1.00 90.62 319 LEU A CA 1
ATOM 2452 C C . LEU A 1 319 ? -9.884 9.939 22.487 1.00 90.62 319 LEU A C 1
ATOM 2454 O O . LEU A 1 319 ? -10.474 9.966 23.563 1.00 90.62 319 LEU A O 1
ATOM 2458 N N . LYS A 1 320 ? -8.553 9.876 22.409 1.00 90.88 320 LYS A N 1
ATOM 2459 C CA . LYS A 1 320 ? -7.668 9.816 23.578 1.00 90.88 320 LYS A CA 1
ATOM 2460 C C . LYS A 1 320 ? -7.708 11.098 24.418 1.00 90.88 320 LYS A C 1
ATOM 2462 O O . LYS A 1 320 ? -7.492 11.038 25.623 1.00 90.88 320 LYS A O 1
ATOM 2467 N N . GLU A 1 321 ? -7.997 12.245 23.806 1.00 89.62 321 GLU A N 1
ATOM 2468 C CA . GLU A 1 321 ? -8.211 13.507 24.529 1.00 89.62 321 GLU A CA 1
ATOM 2469 C C . GLU A 1 321 ? -9.594 13.578 25.193 1.00 89.62 321 GLU A C 1
ATOM 2471 O O . GLU A 1 321 ? -9.773 14.278 26.189 1.00 89.62 321 GLU A O 1
ATOM 2476 N N . MET A 1 322 ? -10.577 12.861 24.644 1.00 86.69 322 MET A N 1
ATOM 2477 C CA . MET A 1 322 ? -11.973 12.921 25.078 1.00 86.69 322 MET A CA 1
ATOM 2478 C C . MET A 1 322 ? -12.312 11.916 26.185 1.00 86.69 322 MET A C 1
ATOM 2480 O O . MET A 1 322 ? -13.204 12.181 26.994 1.00 86.69 322 MET A O 1
ATOM 2484 N N . TYR A 1 323 ? -11.622 10.776 26.225 1.00 86.44 323 TYR A N 1
ATOM 2485 C CA . TYR A 1 323 ? -11.951 9.654 27.103 1.00 86.44 323 TYR A CA 1
ATOM 2486 C C . TYR A 1 323 ? -10.779 9.267 28.018 1.00 86.44 323 TYR A C 1
ATOM 2488 O O . TYR A 1 323 ? -9.618 9.398 27.624 1.00 86.44 323 TYR A O 1
ATOM 2496 N N . PRO A 1 324 ? -11.054 8.800 29.253 1.00 84.38 324 PRO A N 1
ATOM 2497 C CA . PRO A 1 324 ? -10.006 8.397 30.182 1.00 84.38 324 PRO A CA 1
ATOM 2498 C C . PRO A 1 324 ? -9.239 7.176 29.659 1.00 84.38 324 PRO A C 1
ATOM 2500 O O . PRO A 1 324 ? -9.803 6.285 29.028 1.00 84.38 324 PRO A O 1
ATOM 2503 N N . ALA A 1 325 ? -7.940 7.118 29.952 1.00 82.69 325 ALA A N 1
ATOM 2504 C CA . ALA A 1 325 ? -7.107 5.968 29.599 1.00 82.69 325 ALA A CA 1
ATOM 2505 C C . ALA A 1 325 ? -7.337 4.763 30.531 1.00 82.69 325 ALA A C 1
ATOM 2507 O O . ALA A 1 325 ? -7.174 3.618 30.119 1.00 82.69 325 ALA A O 1
ATOM 2508 N N . GLU A 1 326 ? -7.702 5.015 31.791 1.00 86.56 326 GLU A N 1
ATOM 2509 C CA . GLU A 1 326 ? -7.893 3.974 32.799 1.00 86.56 326 GLU A CA 1
ATOM 2510 C C . GLU A 1 326 ? -9.170 3.168 32.524 1.00 86.56 326 GLU A C 1
ATOM 2512 O O . GLU A 1 326 ? -10.259 3.730 32.419 1.00 86.56 326 GLU A O 1
ATOM 2517 N N . GLY A 1 327 ? -9.030 1.844 32.415 1.00 87.06 327 GLY A N 1
ATOM 2518 C CA . GLY A 1 327 ? -10.147 0.935 32.145 1.00 87.06 327 GLY A CA 1
ATOM 2519 C C . GLY A 1 327 ? -10.614 0.897 30.685 1.00 87.06 327 GLY A C 1
ATOM 2520 O O . GLY A 1 327 ? -11.685 0.335 30.431 1.00 87.06 327 GLY A O 1
ATOM 2521 N N . THR A 1 328 ? -9.834 1.461 29.754 1.00 92.00 328 THR A N 1
ATOM 2522 C CA . THR A 1 328 ? -10.157 1.542 28.321 1.00 92.00 328 THR A CA 1
ATOM 2523 C C . THR A 1 328 ? -9.377 0.520 27.498 1.00 92.00 328 THR A C 1
ATOM 2525 O O . THR A 1 328 ? -8.146 0.523 27.488 1.00 92.00 328 THR A O 1
ATOM 2528 N N . CYS A 1 329 ? -10.108 -0.301 26.746 1.00 93.50 329 CYS A N 1
ATOM 2529 C CA . CYS A 1 329 ? -9.571 -1.200 25.730 1.00 93.50 329 CYS A CA 1
ATOM 2530 C C . CYS A 1 329 ? -9.724 -0.575 24.344 1.00 93.50 329 CYS A C 1
ATOM 2532 O O . CYS A 1 329 ? -10.809 -0.137 23.953 1.00 93.50 329 CYS A O 1
ATOM 2534 N N . TRP A 1 330 ? -8.641 -0.577 23.575 1.00 94.44 330 TRP A N 1
ATOM 2535 C CA . TRP A 1 330 ? -8.626 -0.098 22.201 1.00 94.44 330 TRP A CA 1
ATOM 2536 C C . TRP A 1 330 ? -8.756 -1.263 21.232 1.00 94.44 330 TRP A C 1
ATOM 2538 O O . TRP A 1 330 ? -7.983 -2.216 21.299 1.00 94.44 330 TRP A O 1
ATOM 2548 N N . VAL A 1 331 ? -9.696 -1.164 20.294 1.00 94.06 331 VAL A N 1
ATOM 2549 C CA . VAL A 1 331 ? -9.826 -2.124 19.197 1.00 94.06 331 VAL A CA 1
ATOM 2550 C C . VAL A 1 331 ? -9.537 -1.426 17.876 1.00 94.06 331 VAL A C 1
ATOM 2552 O O . VAL A 1 331 ? -10.249 -0.497 17.498 1.00 94.06 331 VAL A O 1
ATOM 2555 N N . PHE A 1 332 ? -8.519 -1.888 17.149 1.00 93.44 332 PHE A N 1
ATOM 2556 C CA . PHE A 1 332 ? -8.178 -1.375 15.820 1.00 93.44 332 PHE A CA 1
ATOM 2557 C C . PHE A 1 332 ? -8.513 -2.398 14.750 1.00 93.44 332 PHE A C 1
ATOM 2559 O O . PHE A 1 332 ? -7.796 -3.372 14.562 1.00 93.44 332 PHE A O 1
ATOM 2566 N N . ALA A 1 333 ? -9.575 -2.154 13.998 1.00 91.31 333 ALA A N 1
ATOM 2567 C CA . ALA A 1 333 ? -9.987 -2.999 12.883 1.00 91.31 333 ALA A CA 1
ATOM 2568 C C . ALA A 1 333 ? -9.649 -2.304 11.557 1.00 91.31 333 ALA A C 1
ATOM 2570 O O . ALA A 1 333 ? -10.512 -1.864 10.801 1.00 91.31 333 ALA A O 1
ATOM 2571 N N . THR A 1 334 ? -8.347 -2.150 11.316 1.00 90.00 334 THR A N 1
ATOM 2572 C CA . THR A 1 334 ? -7.784 -1.582 10.083 1.00 90.00 334 THR A CA 1
ATOM 2573 C C . THR A 1 334 ? -6.685 -2.495 9.541 1.00 90.00 334 THR A C 1
ATOM 2575 O O . THR A 1 334 ? -6.153 -3.344 10.259 1.00 90.00 334 THR A O 1
ATOM 2578 N N . GLY A 1 335 ? -6.345 -2.340 8.261 1.00 86.62 335 GLY A N 1
ATOM 2579 C CA . GLY A 1 335 ? -5.281 -3.107 7.607 1.00 86.62 335 GLY A CA 1
ATOM 2580 C C . GLY A 1 335 ? -5.618 -3.544 6.178 1.00 86.62 335 GLY A C 1
ATOM 2581 O O . GLY A 1 335 ? -4.708 -3.739 5.367 1.00 86.62 335 GLY A O 1
ATOM 2582 N N . VAL A 1 336 ? -6.910 -3.647 5.829 1.00 82.69 336 VAL A N 1
ATOM 2583 C CA . VAL A 1 336 ? -7.353 -3.946 4.453 1.00 82.69 336 VAL A CA 1
ATOM 2584 C C . VAL A 1 336 ? -7.018 -2.766 3.543 1.00 82.69 336 VAL A C 1
ATOM 2586 O O . VAL A 1 336 ? -6.289 -2.909 2.556 1.00 82.69 336 VAL A O 1
ATOM 2589 N N . ASN A 1 337 ? -7.505 -1.581 3.913 1.00 84.81 337 ASN A N 1
ATOM 2590 C CA . ASN A 1 337 ? -7.262 -0.349 3.168 1.00 84.81 337 ASN A CA 1
ATOM 2591 C C . ASN A 1 337 ? -5.784 0.072 3.222 1.00 84.81 337 ASN A C 1
ATOM 2593 O O . ASN A 1 337 ? -5.256 0.580 2.235 1.00 84.81 337 ASN A O 1
ATOM 2597 N N . ASP A 1 338 ? -5.067 -0.222 4.312 1.00 87.75 338 ASP A N 1
ATOM 2598 C CA . ASP A 1 338 ? -3.618 -0.006 4.409 1.00 87.75 338 ASP A CA 1
ATOM 2599 C C . ASP A 1 338 ? -2.841 -0.817 3.370 1.00 87.75 338 ASP A C 1
ATOM 2601 O O . ASP A 1 338 ? -1.971 -0.287 2.674 1.00 87.75 338 ASP A O 1
ATOM 2605 N N . ALA A 1 339 ? -3.182 -2.099 3.211 1.00 82.62 339 ALA A N 1
ATOM 2606 C CA . ALA A 1 339 ? -2.580 -2.955 2.196 1.00 82.62 339 ALA A CA 1
ATOM 2607 C C . ALA A 1 339 ? -2.836 -2.426 0.771 1.00 82.62 339 ALA A C 1
ATOM 2609 O O . ALA A 1 339 ? -1.950 -2.506 -0.093 1.00 82.62 339 ALA A O 1
ATOM 2610 N N . ALA A 1 340 ? -4.018 -1.852 0.527 1.00 79.38 340 ALA A N 1
ATOM 2611 C CA . ALA A 1 340 ? -4.345 -1.190 -0.731 1.00 79.38 340 ALA A CA 1
ATOM 2612 C C . ALA A 1 340 ? -3.516 0.092 -0.930 1.00 79.38 340 ALA A C 1
ATOM 2614 O O . ALA A 1 340 ? -2.829 0.215 -1.949 1.00 79.38 340 ALA A O 1
ATOM 2615 N N . ASN A 1 341 ? -3.477 0.992 0.054 1.00 82.56 341 ASN A N 1
ATOM 2616 C CA . ASN A 1 341 ? -2.742 2.260 -0.011 1.00 82.56 341 ASN A CA 1
ATOM 2617 C C . ASN A 1 341 ? -1.236 2.056 -0.211 1.00 82.56 341 ASN A C 1
ATOM 2619 O O . ASN A 1 341 ? -0.639 2.661 -1.105 1.00 82.56 341 ASN A O 1
ATOM 2623 N N . ILE A 1 342 ? -0.616 1.143 0.546 1.00 80.00 342 ILE A N 1
ATOM 2624 C CA . ILE A 1 342 ? 0.807 0.792 0.389 1.00 80.00 342 ILE A CA 1
ATOM 2625 C C . ILE A 1 342 ? 1.098 0.368 -1.047 1.00 80.00 342 ILE A C 1
ATOM 2627 O O . ILE A 1 342 ? 2.127 0.728 -1.625 1.00 80.00 342 ILE A O 1
ATOM 2631 N N . SER A 1 343 ? 0.174 -0.363 -1.660 1.00 73.00 343 SER A N 1
ATOM 2632 C CA . SER A 1 343 ? 0.359 -0.806 -3.029 1.00 73.00 343 SER A CA 1
ATOM 2633 C C . SER A 1 343 ? 0.109 0.231 -4.104 1.00 73.00 343 SER A C 1
ATOM 2635 O O . SER A 1 343 ? 0.744 0.172 -5.156 1.00 73.00 343 SER A O 1
ATOM 2637 N N . ALA A 1 344 ? -0.763 1.193 -3.820 1.00 73.88 344 ALA A N 1
ATOM 2638 C CA . ALA A 1 344 ? -0.941 2.380 -4.638 1.00 73.88 344 ALA A CA 1
ATOM 2639 C C . ALA A 1 344 ? 0.246 3.354 -4.505 1.00 73.88 344 ALA A C 1
ATOM 2641 O O . ALA A 1 344 ? 0.314 4.347 -5.223 1.00 73.88 344 ALA A O 1
ATOM 2642 N N . GLY A 1 345 ? 1.217 3.048 -3.636 1.00 73.75 345 GLY A N 1
ATOM 2643 C CA . GLY A 1 345 ? 2.468 3.784 -3.511 1.00 73.75 345 GLY A CA 1
ATOM 2644 C C . GLY A 1 345 ? 2.576 4.635 -2.252 1.00 73.75 345 GLY A C 1
ATOM 2645 O O . GLY A 1 345 ? 3.444 5.508 -2.223 1.00 73.75 345 GLY A O 1
ATOM 2646 N N . ALA A 1 346 ? 1.755 4.384 -1.224 1.00 78.81 346 ALA A N 1
ATOM 2647 C CA . ALA A 1 346 ? 1.859 5.101 0.042 1.00 78.81 346 ALA A CA 1
ATOM 2648 C C . ALA A 1 346 ? 3.277 5.029 0.634 1.00 78.81 346 ALA A C 1
ATOM 2650 O O . ALA A 1 346 ? 4.028 4.057 0.458 1.00 78.81 346 ALA A O 1
ATOM 2651 N N . THR A 1 347 ? 3.650 6.111 1.313 1.00 78.19 347 THR A N 1
ATOM 2652 C CA . THR A 1 347 ? 4.983 6.310 1.885 1.00 78.19 347 THR A CA 1
ATOM 2653 C C . THR A 1 347 ? 5.178 5.433 3.115 1.00 78.19 347 THR A C 1
ATOM 2655 O O . THR A 1 347 ? 6.118 4.634 3.123 1.00 78.19 347 THR A O 1
ATOM 2658 N N . ALA A 1 348 ? 4.252 5.513 4.075 1.00 82.00 348 ALA A N 1
ATOM 2659 C CA . ALA A 1 348 ? 4.256 4.715 5.295 1.00 82.00 348 ALA A CA 1
ATOM 2660 C C . ALA A 1 348 ? 4.027 3.229 4.986 1.00 82.00 348 ALA A C 1
ATOM 2662 O O . ALA A 1 348 ? 3.008 2.850 4.394 1.00 82.00 348 ALA A O 1
ATOM 2663 N N . GLN A 1 349 ? 4.989 2.390 5.363 1.00 85.00 349 GLN A N 1
ATOM 2664 C CA . GLN A 1 349 ? 4.942 0.937 5.187 1.00 85.00 349 GLN A CA 1
ATOM 2665 C C . GLN A 1 349 ? 4.208 0.243 6.345 1.00 85.00 349 GLN A C 1
ATOM 2667 O O . GLN A 1 349 ? 3.842 0.877 7.326 1.00 85.00 349 GLN A O 1
ATOM 2672 N N . TYR A 1 350 ? 3.999 -1.073 6.226 1.00 86.12 350 TYR A N 1
ATOM 2673 C CA . TYR A 1 350 ? 3.252 -1.876 7.205 1.00 86.12 350 TYR A CA 1
ATOM 2674 C C . TYR A 1 350 ? 3.723 -1.670 8.656 1.00 86.12 350 TYR A C 1
ATOM 2676 O O . TYR A 1 350 ? 2.903 -1.359 9.507 1.00 86.12 350 TYR A O 1
ATOM 2684 N N . ASP A 1 351 ? 5.030 -1.800 8.919 1.00 85.94 351 ASP A N 1
ATOM 2685 C CA . ASP A 1 351 ? 5.586 -1.664 10.277 1.00 85.94 351 ASP A CA 1
ATOM 2686 C C . ASP A 1 351 ? 5.428 -0.230 10.810 1.00 85.94 351 ASP A C 1
ATOM 2688 O O . ASP A 1 351 ? 4.962 -0.037 11.923 1.00 85.94 351 ASP A O 1
ATOM 2692 N N . GLU A 1 352 ? 5.721 0.774 9.977 1.00 89.25 352 GLU A N 1
ATOM 2693 C CA . GLU A 1 352 ? 5.672 2.199 10.345 1.00 89.25 352 GLU A CA 1
ATOM 2694 C C . GLU A 1 352 ? 4.261 2.646 10.761 1.00 89.25 352 GLU A C 1
ATOM 2696 O O . GLU A 1 352 ? 4.110 3.520 11.607 1.00 89.25 352 GLU A O 1
ATOM 2701 N N . ARG A 1 353 ? 3.217 2.042 10.181 1.00 91.06 353 ARG A N 1
ATOM 2702 C CA . ARG A 1 353 ? 1.813 2.311 10.539 1.00 91.06 353 ARG A CA 1
ATOM 2703 C C . ARG A 1 353 ? 1.460 1.770 11.919 1.00 91.06 353 ARG A C 1
ATOM 2705 O O . ARG A 1 353 ? 0.802 2.461 12.690 1.00 91.06 353 ARG A O 1
ATOM 2712 N N . VAL A 1 354 ? 1.889 0.541 12.205 1.00 90.62 354 VAL A N 1
ATOM 2713 C CA . VAL A 1 354 ? 1.651 -0.107 13.499 1.00 90.62 354 VAL A CA 1
ATOM 2714 C C . VAL A 1 354 ? 2.456 0.609 14.581 1.00 90.62 354 VAL A C 1
ATOM 2716 O O . VAL A 1 354 ? 1.884 0.989 15.595 1.00 90.62 354 VAL A O 1
ATOM 2719 N N . GLU A 1 355 ? 3.741 0.878 14.331 1.00 90.50 355 GLU A N 1
ATOM 2720 C CA . GLU A 1 355 ? 4.616 1.641 15.231 1.00 90.50 355 GLU A CA 1
ATOM 2721 C C . GLU A 1 355 ? 4.016 3.016 15.554 1.00 90.50 355 GLU A C 1
ATOM 2723 O O . GLU A 1 355 ? 3.846 3.336 16.724 1.00 90.50 355 GLU A O 1
ATOM 2728 N N . ALA A 1 356 ? 3.580 3.785 14.548 1.00 91.38 356 ALA A N 1
ATOM 2729 C CA . ALA A 1 356 ? 2.983 5.102 14.774 1.00 91.38 356 ALA A CA 1
ATOM 2730 C C . ALA A 1 356 ? 1.711 5.062 15.643 1.00 91.38 356 ALA A C 1
ATOM 2732 O O . ALA A 1 356 ? 1.484 5.968 16.444 1.00 91.38 356 ALA A O 1
ATOM 2733 N N . MET A 1 357 ? 0.878 4.027 15.496 1.00 93.25 357 MET A N 1
ATOM 2734 C CA . MET A 1 357 ? -0.321 3.855 16.321 1.00 93.25 357 MET A CA 1
ATOM 2735 C C . MET A 1 357 ? 0.029 3.440 17.756 1.00 93.25 357 MET A C 1
ATOM 2737 O O . MET A 1 357 ? -0.537 3.970 18.711 1.00 93.25 357 MET A O 1
ATOM 27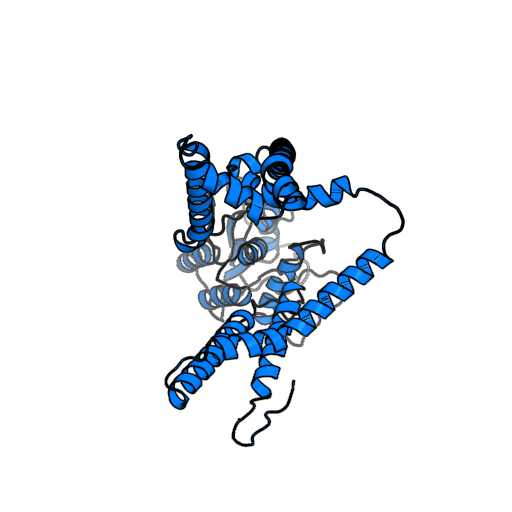41 N N . MET A 1 358 ? 0.973 2.514 17.924 1.00 91.19 358 MET A N 1
ATOM 2742 C CA . MET A 1 358 ? 1.395 2.062 19.251 1.00 91.19 358 MET A CA 1
ATOM 2743 C C . MET A 1 358 ? 2.122 3.171 20.020 1.00 91.19 358 MET A C 1
ATOM 2745 O O . MET A 1 358 ? 1.836 3.380 21.199 1.00 91.19 358 MET A O 1
ATOM 2749 N N . ASP A 1 359 ? 2.969 3.951 19.345 1.00 91.38 359 ASP A N 1
ATOM 2750 C CA . ASP A 1 359 ? 3.631 5.130 19.915 1.00 91.38 359 ASP A CA 1
ATOM 2751 C C . ASP A 1 359 ? 2.614 6.187 20.376 1.00 91.38 359 ASP A C 1
ATOM 2753 O O . ASP A 1 359 ? 2.802 6.828 21.412 1.00 91.38 359 ASP A O 1
ATOM 2757 N N . LEU A 1 360 ? 1.508 6.354 19.639 1.00 91.12 360 LEU A N 1
ATOM 2758 C CA . LEU A 1 360 ? 0.427 7.273 20.004 1.00 91.12 360 LEU A CA 1
ATOM 2759 C C . LEU A 1 360 ? -0.284 6.847 21.297 1.00 91.12 360 LEU A C 1
ATOM 2761 O O . LEU A 1 360 ? -0.643 7.694 22.122 1.00 91.12 360 LEU A O 1
ATOM 2765 N N . LEU A 1 361 ? -0.512 5.549 21.490 1.00 88.31 361 LEU A N 1
ATOM 2766 C CA . LEU A 1 361 ? -1.216 5.021 22.661 1.00 88.31 361 LEU A CA 1
ATOM 2767 C C . LEU A 1 361 ? -0.317 4.937 23.893 1.00 88.31 361 LEU A C 1
ATOM 2769 O O . LEU A 1 361 ? -0.777 5.275 24.987 1.00 88.31 361 LEU A O 1
ATOM 2773 N N . GLY A 1 362 ? 0.955 4.599 23.699 1.00 83.88 362 GLY A N 1
ATOM 2774 C CA . GLY A 1 362 ? 1.891 4.272 24.767 1.00 83.88 362 GLY A CA 1
ATOM 2775 C C . GLY A 1 362 ? 1.820 2.795 25.166 1.00 83.88 362 GLY A C 1
ATOM 2776 O O . GLY A 1 362 ? 0.877 2.082 24.832 1.00 83.88 362 GLY A O 1
ATOM 2777 N N . ASN A 1 363 ? 2.837 2.335 25.897 1.00 79.06 363 ASN A N 1
ATOM 2778 C CA . ASN A 1 363 ? 3.056 0.907 26.170 1.00 79.06 363 ASN A CA 1
ATOM 2779 C C . ASN A 1 363 ? 2.042 0.268 27.133 1.00 79.06 363 ASN A C 1
ATOM 2781 O O . ASN A 1 363 ? 1.933 -0.953 27.154 1.00 79.06 363 ASN A O 1
ATOM 2785 N N . ASP A 1 364 ? 1.326 1.070 27.923 1.00 80.81 364 ASP A N 1
ATOM 2786 C CA . ASP A 1 364 ? 0.399 0.577 28.952 1.00 80.81 364 ASP A CA 1
ATOM 2787 C C . ASP A 1 364 ? -1.044 0.421 28.434 1.00 80.81 364 ASP A C 1
ATOM 2789 O O . ASP A 1 364 ? -1.937 0.023 29.180 1.00 80.81 364 ASP A O 1
ATOM 2793 N N . ALA A 1 365 ? -1.300 0.760 27.165 1.00 86.31 365 ALA A N 1
ATOM 2794 C CA . ALA A 1 365 ? -2.625 0.639 26.574 1.00 86.31 365 ALA A CA 1
ATOM 2795 C C . ALA A 1 365 ? -2.969 -0.828 26.273 1.00 86.31 365 ALA A C 1
ATOM 2797 O O . ALA A 1 365 ? -2.191 -1.547 25.646 1.00 86.31 365 ALA A O 1
ATOM 2798 N N . LEU A 1 366 ? -4.177 -1.247 26.655 1.00 90.50 366 LEU A N 1
ATOM 2799 C CA . LEU A 1 366 ? -4.729 -2.542 26.268 1.00 90.50 366 LEU A CA 1
ATOM 2800 C C . LEU A 1 366 ? -5.270 -2.442 24.842 1.00 90.50 366 LEU A C 1
ATOM 2802 O O . LEU A 1 366 ? -6.197 -1.675 24.572 1.00 90.50 366 LEU A O 1
ATOM 2806 N N . VAL A 1 367 ? -4.652 -3.182 23.921 1.00 91.38 367 VAL A N 1
ATOM 2807 C CA . VAL A 1 367 ? -4.919 -3.089 22.483 1.00 91.38 367 VAL A CA 1
ATOM 2808 C C . VAL A 1 367 ? -5.252 -4.459 21.911 1.00 91.38 367 VAL A C 1
ATOM 2810 O O . VAL A 1 367 ? -4.445 -5.382 21.987 1.00 91.38 367 VAL A O 1
ATOM 2813 N N . LEU A 1 368 ? -6.397 -4.549 21.237 1.00 90.69 368 LEU A N 1
ATOM 2814 C CA . LEU A 1 368 ? -6.728 -5.627 20.318 1.00 90.69 368 LEU A CA 1
ATOM 2815 C C . LEU A 1 368 ? -6.663 -5.099 18.881 1.00 90.69 368 LEU A C 1
ATOM 2817 O O . LEU A 1 368 ? -7.436 -4.229 18.484 1.00 90.69 368 LEU A O 1
ATOM 2821 N N . TRP A 1 369 ? -5.780 -5.666 18.064 1.00 91.75 369 TRP A N 1
ATOM 2822 C CA . TRP A 1 369 ? -5.718 -5.366 16.632 1.00 91.75 369 TRP A CA 1
ATOM 2823 C C . TRP A 1 369 ? -5.895 -6.655 15.827 1.00 91.75 369 TRP A C 1
ATOM 2825 O O . TRP A 1 369 ? -4.921 -7.386 15.618 1.00 91.75 369 TRP A O 1
ATOM 2835 N N . PRO A 1 370 ? -7.126 -6.976 15.382 1.00 87.19 370 PRO A N 1
ATOM 2836 C CA . PRO A 1 370 ? -7.385 -8.203 14.648 1.00 87.19 370 PRO A CA 1
ATOM 2837 C C . PRO A 1 370 ? -6.541 -8.291 13.376 1.00 87.19 370 PRO A C 1
ATOM 2839 O O . PRO A 1 370 ? -6.431 -7.339 12.598 1.00 87.19 370 PRO A O 1
ATOM 2842 N N . MET A 1 371 ? -5.950 -9.462 13.143 1.00 82.94 371 MET A N 1
ATOM 2843 C CA . MET A 1 371 ? -5.215 -9.714 11.911 1.00 82.94 371 MET A CA 1
ATOM 2844 C C . MET A 1 371 ? -6.170 -9.762 10.723 1.00 82.94 371 MET A C 1
ATOM 2846 O O . MET A 1 371 ? -7.157 -10.495 10.716 1.00 82.94 371 MET A O 1
ATOM 2850 N N . VAL A 1 372 ? -5.819 -9.037 9.666 1.00 74.12 372 VAL A N 1
ATOM 2851 C CA . VAL A 1 372 ? -6.588 -9.061 8.425 1.00 74.12 372 VAL A CA 1
ATOM 2852 C C . VAL A 1 372 ? -6.268 -10.327 7.633 1.00 74.12 372 VAL A C 1
ATOM 2854 O O . VAL A 1 372 ? -5.122 -10.563 7.235 1.00 74.12 372 VAL A O 1
ATOM 2857 N N . ALA A 1 373 ? -7.300 -11.118 7.349 1.00 69.75 373 ALA A N 1
ATOM 2858 C CA . ALA A 1 373 ? -7.215 -12.313 6.522 1.00 69.75 373 ALA A CA 1
ATOM 2859 C C . ALA A 1 373 ? -8.001 -12.143 5.214 1.00 69.75 373 ALA A C 1
ATOM 2861 O O . ALA A 1 373 ? -8.959 -11.382 5.122 1.00 69.75 373 ALA A O 1
ATOM 2862 N N . THR A 1 374 ? -7.594 -12.881 4.185 1.00 67.88 374 THR A N 1
ATOM 2863 C CA . THR A 1 374 ? -8.356 -13.029 2.941 1.00 67.88 374 THR A CA 1
ATOM 2864 C C . THR A 1 374 ? -8.479 -14.510 2.609 1.00 67.88 374 THR A C 1
ATOM 2866 O O . THR A 1 374 ? -7.550 -15.289 2.830 1.00 67.88 374 THR A O 1
ATOM 2869 N N . ASN A 1 375 ? -9.633 -14.903 2.081 1.00 63.69 375 ASN A N 1
ATOM 2870 C CA . ASN A 1 375 ? -9.915 -16.261 1.624 1.00 63.69 375 ASN A CA 1
ATOM 2871 C C . ASN A 1 375 ? -9.415 -16.527 0.190 1.00 63.69 375 ASN A C 1
ATOM 2873 O O . ASN A 1 375 ? -9.475 -17.663 -0.277 1.00 63.69 375 ASN A O 1
ATOM 2877 N N . THR A 1 376 ? -8.897 -15.510 -0.506 1.00 57.84 376 THR A N 1
ATOM 2878 C CA . THR A 1 376 ? -8.357 -15.645 -1.865 1.00 57.84 376 THR A CA 1
ATOM 2879 C C . THR A 1 376 ? -6.834 -15.541 -1.872 1.00 57.84 376 THR A C 1
ATOM 2881 O O . THR A 1 376 ? -6.250 -14.728 -1.162 1.00 57.84 376 THR A O 1
ATOM 2884 N N . ASN A 1 377 ? -6.174 -16.350 -2.706 1.00 57.12 377 ASN A N 1
ATOM 2885 C CA . ASN A 1 377 ? -4.721 -16.289 -2.915 1.00 57.12 377 ASN A CA 1
ATOM 2886 C C . ASN A 1 377 ? -4.331 -15.543 -4.212 1.00 57.12 377 ASN A C 1
ATOM 2888 O O . ASN A 1 377 ? -3.175 -15.624 -4.636 1.00 57.12 377 ASN A O 1
ATOM 2892 N N . GLU A 1 378 ? -5.269 -14.829 -4.845 1.00 49.00 378 GLU A N 1
ATOM 2893 C CA . GLU A 1 378 ? -5.124 -14.256 -6.190 1.00 49.00 378 GLU A CA 1
ATOM 2894 C C . GLU A 1 378 ? -4.787 -12.753 -6.194 1.00 49.00 378 GLU A C 1
ATOM 2896 O O . GLU A 1 378 ? -5.440 -11.937 -5.547 1.00 49.00 378 GLU A O 1
ATOM 2901 N N . GLY A 1 379 ? -3.798 -12.336 -6.991 1.00 53.34 379 GLY A N 1
ATOM 2902 C CA . GLY A 1 379 ? -3.509 -10.913 -7.228 1.00 53.34 379 GLY A CA 1
ATOM 2903 C C . GLY A 1 379 ? -2.957 -10.154 -6.008 1.00 53.34 379 GLY A C 1
ATOM 2904 O O . GLY A 1 379 ? -2.132 -10.660 -5.249 1.00 53.34 379 GLY A O 1
ATOM 2905 N N . ASN A 1 380 ? -3.407 -8.907 -5.823 1.00 51.53 380 ASN A N 1
ATOM 2906 C CA . ASN A 1 380 ? -3.021 -8.017 -4.712 1.00 51.53 380 ASN A CA 1
ATOM 2907 C C . ASN A 1 380 ? -3.454 -8.505 -3.321 1.00 51.53 380 ASN A C 1
ATOM 2909 O O . ASN A 1 380 ? -3.077 -7.898 -2.319 1.00 51.53 380 ASN A O 1
ATOM 2913 N N . THR A 1 381 ? -4.238 -9.576 -3.245 1.00 51.09 381 THR A N 1
ATOM 2914 C CA . THR A 1 381 ? -4.862 -10.074 -2.014 1.00 51.09 381 THR A CA 1
ATOM 2915 C C . THR A 1 381 ? -3.890 -10.824 -1.104 1.00 51.09 381 THR A C 1
ATOM 2917 O O . THR A 1 381 ? -4.222 -11.099 0.035 1.00 51.09 381 THR A O 1
ATOM 2920 N N . GLN A 1 382 ? -2.641 -11.085 -1.509 1.00 53.34 382 GLN A N 1
ATOM 2921 C CA . GLN A 1 382 ? -1.621 -11.598 -0.575 1.00 53.34 382 GLN A CA 1
ATOM 2922 C C . GLN A 1 382 ? -1.104 -10.533 0.413 1.00 53.34 382 GLN A C 1
ATOM 2924 O O . GLN A 1 382 ? -0.364 -10.858 1.337 1.00 53.34 382 GLN A O 1
ATOM 2929 N N . ARG A 1 383 ? -1.485 -9.261 0.249 1.00 65.69 383 ARG A N 1
ATOM 2930 C CA . ARG A 1 383 ? -0.948 -8.120 1.010 1.00 65.69 383 ARG A CA 1
ATOM 2931 C C . ARG A 1 383 ? -1.483 -7.928 2.431 1.00 65.69 383 ARG A C 1
ATOM 2933 O O . ARG A 1 383 ? -0.680 -7.539 3.275 1.00 65.69 383 ARG A O 1
ATOM 2940 N N . PRO A 1 384 ? -2.738 -8.275 2.763 1.00 70.56 384 PRO A N 1
ATOM 2941 C CA . PRO A 1 384 ? -3.175 -8.392 4.151 1.00 70.56 384 PRO A CA 1
ATOM 2942 C C . PRO A 1 384 ? -2.271 -9.303 4.993 1.00 70.56 384 PRO A C 1
ATOM 2944 O O . PRO A 1 384 ? -1.999 -8.984 6.143 1.00 70.56 384 PRO A O 1
ATOM 2947 N N . LYS A 1 385 ? -1.670 -10.352 4.401 1.00 75.62 385 LYS A N 1
ATOM 2948 C CA . LYS A 1 385 ? -0.691 -11.213 5.097 1.00 75.62 385 LYS A CA 1
ATOM 2949 C C . LYS A 1 385 ? 0.568 -10.448 5.520 1.00 75.62 385 LYS A C 1
ATOM 2951 O O . LYS A 1 385 ? 1.171 -10.775 6.535 1.00 75.62 385 LYS A O 1
ATOM 2956 N N . CYS A 1 386 ? 0.968 -9.428 4.760 1.00 78.19 386 CYS A N 1
ATOM 2957 C CA . CYS A 1 386 ? 2.091 -8.562 5.118 1.00 78.19 386 CYS A CA 1
ATOM 2958 C C . CYS A 1 386 ? 1.756 -7.621 6.276 1.00 78.19 386 CYS A C 1
ATOM 2960 O O . CYS A 1 386 ? 2.614 -7.404 7.132 1.00 78.19 386 CYS A O 1
ATOM 2962 N N . PHE A 1 387 ? 0.526 -7.101 6.315 1.00 82.00 387 PHE A N 1
ATOM 2963 C CA . PHE A 1 387 ? 0.034 -6.305 7.439 1.00 82.00 387 PHE A CA 1
ATOM 2964 C C . PHE A 1 387 ? -0.096 -7.174 8.698 1.00 82.00 387 PHE A C 1
ATOM 2966 O O . PHE A 1 387 ? 0.461 -6.833 9.734 1.00 82.00 387 PHE A O 1
ATOM 2973 N N . ALA A 1 388 ? -0.690 -8.366 8.582 1.00 82.31 388 ALA A N 1
ATOM 2974 C CA . ALA A 1 388 ? -0.756 -9.351 9.663 1.00 82.31 388 ALA A CA 1
ATOM 2975 C C . ALA A 1 388 ? 0.639 -9.734 10.189 1.00 82.31 388 ALA A C 1
ATOM 2977 O O . ALA A 1 388 ? 0.856 -9.805 11.393 1.00 82.31 388 ALA A O 1
ATOM 2978 N N . ALA A 1 389 ? 1.627 -9.904 9.303 1.00 81.00 389 ALA A N 1
ATOM 2979 C CA . ALA A 1 389 ? 3.003 -10.158 9.721 1.00 81.00 389 ALA A CA 1
ATOM 2980 C C . ALA A 1 389 ? 3.643 -8.964 10.454 1.00 81.00 389 ALA A C 1
ATOM 2982 O O . ALA A 1 389 ? 4.527 -9.184 11.277 1.00 81.00 389 ALA A O 1
ATOM 2983 N N . ALA A 1 390 ? 3.263 -7.722 10.132 1.00 83.62 390 ALA A N 1
ATOM 2984 C CA . ALA A 1 390 ? 3.709 -6.533 10.863 1.00 83.62 390 ALA A CA 1
ATOM 2985 C C . ALA A 1 390 ? 3.085 -6.474 12.261 1.00 83.62 390 ALA A C 1
ATOM 2987 O O . ALA A 1 390 ? 3.816 -6.310 13.234 1.00 83.62 390 ALA A O 1
ATOM 2988 N N . LEU A 1 391 ? 1.781 -6.742 12.372 1.00 85.69 391 LEU A N 1
ATOM 2989 C CA . LEU A 1 391 ? 1.103 -6.882 13.663 1.00 85.69 391 LEU A CA 1
ATOM 2990 C C . LEU A 1 391 ? 1.756 -7.967 14.525 1.00 85.69 391 LEU A C 1
ATOM 2992 O O . LEU A 1 391 ? 2.139 -7.693 15.652 1.00 85.69 391 LEU A O 1
ATOM 2996 N N . ALA A 1 392 ? 2.009 -9.156 13.975 1.00 84.56 392 ALA A N 1
ATOM 2997 C CA . ALA A 1 392 ? 2.660 -10.245 14.710 1.00 84.56 392 ALA A CA 1
ATOM 2998 C C . ALA A 1 392 ? 4.090 -9.914 15.188 1.00 84.56 392 ALA A C 1
ATOM 3000 O O . ALA A 1 392 ? 4.594 -10.542 16.115 1.00 84.56 392 ALA A O 1
ATOM 3001 N N . ARG A 1 393 ? 4.777 -8.954 14.549 1.00 84.38 393 ARG A N 1
ATOM 3002 C CA . ARG A 1 393 ? 6.079 -8.455 15.026 1.00 84.38 393 ARG A CA 1
ATOM 3003 C C . ARG A 1 393 ? 5.932 -7.451 16.165 1.00 84.38 393 ARG A C 1
ATOM 3005 O O . ARG A 1 393 ? 6.785 -7.444 17.045 1.00 84.38 393 ARG A O 1
ATOM 3012 N N . ALA A 1 394 ? 4.901 -6.610 16.118 1.00 81.38 394 ALA A N 1
ATOM 3013 C CA . ALA A 1 394 ? 4.609 -5.622 17.155 1.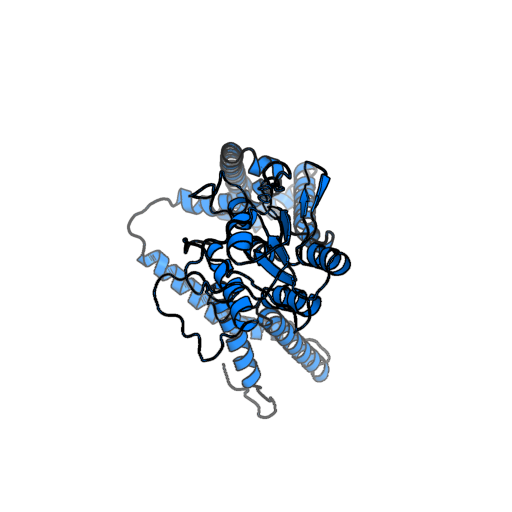00 81.38 394 ALA A CA 1
ATOM 3014 C C . ALA A 1 394 ? 4.007 -6.263 18.416 1.00 81.38 394 ALA A C 1
ATOM 3016 O O . ALA A 1 394 ? 4.312 -5.838 19.524 1.00 81.38 394 ALA A O 1
ATOM 3017 N N . PHE A 1 395 ? 3.222 -7.327 18.237 1.00 80.12 395 PHE A N 1
ATOM 3018 C CA . PHE A 1 395 ? 2.595 -8.123 19.290 1.00 80.12 395 PHE A CA 1
ATOM 3019 C C . PHE A 1 395 ? 3.141 -9.560 19.252 1.00 80.12 395 PHE A C 1
ATOM 3021 O O . PHE A 1 395 ? 2.453 -10.473 18.785 1.00 80.12 395 PHE A O 1
ATOM 3028 N N . PRO A 1 396 ? 4.404 -9.793 19.653 1.00 69.19 396 PRO A N 1
ATOM 3029 C CA . PRO A 1 396 ? 4.936 -11.145 19.710 1.00 69.19 396 PRO A CA 1
ATOM 3030 C C . PRO A 1 396 ? 4.145 -11.954 20.743 1.00 69.19 396 PRO A C 1
ATOM 3032 O O . PRO A 1 396 ? 4.030 -11.538 21.894 1.00 69.19 396 PRO A O 1
ATOM 3035 N N . ALA A 1 397 ? 3.619 -13.107 20.324 1.00 58.00 397 ALA A N 1
ATOM 3036 C CA . ALA A 1 397 ? 2.946 -14.043 21.217 1.00 58.00 397 ALA A CA 1
ATOM 3037 C C . ALA A 1 397 ? 3.831 -14.351 22.435 1.00 58.00 397 ALA A C 1
ATOM 3039 O O . ALA A 1 397 ? 5.053 -14.533 22.303 1.00 58.00 397 ALA A O 1
ATOM 3040 N N . SER A 1 398 ? 3.217 -14.409 23.618 1.00 47.44 398 SER A N 1
ATOM 3041 C CA . SER A 1 398 ? 3.886 -14.942 24.797 1.00 47.44 398 SER A CA 1
ATOM 3042 C C . SER A 1 398 ? 4.272 -16.402 24.509 1.00 47.44 398 SER A C 1
ATOM 3044 O O . SER A 1 398 ? 3.648 -17.069 23.684 1.00 47.44 398 SER A O 1
ATOM 3046 N N . LYS A 1 399 ? 5.330 -16.928 25.137 1.00 42.03 399 LYS A N 1
ATOM 3047 C CA . LYS A 1 399 ? 5.765 -18.322 24.904 1.00 42.03 399 LYS A CA 1
ATOM 3048 C C . LYS A 1 399 ? 4.694 -19.373 25.243 1.00 42.03 399 LYS A C 1
ATOM 3050 O O . LYS A 1 399 ? 4.902 -20.533 24.897 1.00 42.03 399 LYS A O 1
ATOM 3055 N N . ASP A 1 400 ? 3.603 -18.966 25.881 1.00 44.53 400 ASP A N 1
ATOM 3056 C CA . ASP A 1 400 ? 2.513 -19.829 26.319 1.00 44.53 400 ASP A CA 1
ATOM 3057 C C . ASP A 1 400 ? 1.358 -19.900 25.290 1.00 44.53 400 ASP A C 1
ATOM 3059 O O . ASP A 1 400 ? 0.498 -20.767 25.408 1.00 44.53 400 ASP A O 1
ATOM 3063 N N . ASP A 1 401 ? 1.393 -19.085 24.224 1.00 44.94 401 ASP A N 1
ATOM 3064 C CA . ASP A 1 401 ? 0.374 -19.028 23.163 1.00 44.94 401 ASP A CA 1
ATOM 3065 C C . ASP A 1 401 ? 0.868 -19.680 21.853 1.00 44.94 401 ASP A C 1
ATOM 3067 O O . ASP A 1 401 ? 1.096 -19.016 20.835 1.00 44.94 401 ASP A O 1
ATOM 3071 N N . GLU A 1 402 ? 1.081 -21.000 21.848 1.00 28.88 402 GLU A N 1
ATOM 3072 C CA . GLU A 1 402 ? 1.284 -21.728 20.586 1.00 28.88 402 GLU A CA 1
ATOM 3073 C C . GLU A 1 402 ? -0.065 -21.863 19.844 1.00 28.88 402 GLU A C 1
ATOM 3075 O O . GLU A 1 402 ? -1.038 -22.344 20.431 1.00 28.88 402 GLU A O 1
ATOM 3080 N N . PRO A 1 403 ? -0.173 -21.479 18.555 1.00 33.84 403 PRO A N 1
ATOM 3081 C CA . PRO A 1 403 ? -1.437 -21.563 17.841 1.00 33.84 403 PRO A CA 1
ATOM 3082 C C . PRO A 1 403 ? -1.722 -23.027 17.505 1.00 33.84 403 PRO A C 1
ATOM 3084 O O . PRO A 1 403 ? -1.090 -23.621 16.625 1.00 33.84 403 PRO A O 1
ATOM 3087 N N . SER A 1 404 ? -2.695 -23.614 18.198 1.00 29.39 404 SER A N 1
ATOM 3088 C CA . SER A 1 404 ? -3.279 -24.878 17.768 1.00 29.39 404 SER A CA 1
ATOM 3089 C C . SER A 1 404 ? -3.907 -24.688 16.380 1.00 29.39 404 SER A C 1
ATOM 3091 O O . SER A 1 404 ? -4.650 -23.745 16.112 1.00 29.39 404 SER A O 1
ATOM 3093 N N . ASN A 1 405 ? -3.524 -25.560 15.446 1.00 30.67 405 ASN A N 1
ATOM 3094 C CA . ASN A 1 405 ? -4.088 -25.633 14.102 1.00 30.67 405 ASN A CA 1
ATOM 3095 C C . ASN A 1 405 ? -5.555 -26.084 14.184 1.00 30.67 405 ASN A C 1
ATOM 3097 O O . ASN A 1 405 ? -5.817 -27.259 13.982 1.00 30.67 405 ASN A O 1
ATOM 3101 N N . GLU A 1 406 ? -6.487 -25.184 14.488 1.00 29.03 406 GLU A N 1
ATOM 3102 C CA . GLU A 1 406 ? -7.910 -25.239 14.119 1.00 29.03 406 GLU A CA 1
ATOM 3103 C C . GLU A 1 406 ? -8.660 -24.092 14.809 1.00 29.03 406 GLU A C 1
ATOM 3105 O O . GLU A 1 406 ? -8.556 -23.928 16.014 1.00 29.03 406 GLU A O 1
ATOM 3110 N N . LYS A 1 407 ? -9.418 -23.312 14.022 1.00 32.62 407 LYS A N 1
ATOM 3111 C CA . LYS A 1 407 ? -10.515 -22.415 14.440 1.00 32.62 407 LYS A CA 1
ATOM 3112 C C . LYS A 1 407 ? -10.492 -21.913 15.901 1.00 32.62 407 LYS A C 1
ATOM 3114 O O . LYS A 1 407 ? -11.134 -22.505 16.758 1.00 32.62 407 LYS A O 1
ATOM 3119 N N . THR A 1 408 ? -9.922 -20.736 16.131 1.00 25.56 408 THR A N 1
ATOM 3120 C CA . THR A 1 408 ? -10.160 -19.911 17.334 1.00 25.56 408 THR A CA 1
ATOM 3121 C C . THR A 1 408 ? -9.802 -18.472 16.946 1.00 25.56 408 THR A C 1
ATOM 3123 O O . THR A 1 408 ? -8.694 -18.200 16.496 1.00 25.56 408 THR A O 1
ATOM 3126 N N . VAL A 1 409 ? -10.776 -17.566 16.773 1.00 31.61 409 VAL A N 1
ATOM 3127 C CA . VAL A 1 409 ? -11.276 -16.657 17.827 1.00 31.61 409 VAL A CA 1
ATOM 3128 C C . VAL A 1 409 ? -10.210 -16.482 18.900 1.00 31.61 409 VAL A C 1
ATOM 3130 O O . VAL A 1 409 ? -10.057 -17.336 19.766 1.00 31.61 409 VAL A O 1
ATOM 3133 N N . GLY A 1 410 ? -9.412 -15.422 18.760 1.00 25.30 410 GLY A N 1
ATOM 3134 C CA . GLY A 1 410 ? -8.389 -15.070 19.732 1.00 25.30 410 GLY A CA 1
ATOM 3135 C C . GLY A 1 410 ? -9.046 -14.765 21.070 1.00 25.30 410 GLY A C 1
ATOM 3136 O O . GLY A 1 410 ? -9.624 -13.698 21.244 1.00 25.30 410 GLY A O 1
ATOM 3137 N N . SER A 1 411 ? -8.967 -15.731 21.977 1.00 32.19 411 SER A N 1
ATOM 3138 C CA . SER A 1 411 ? -9.103 -15.557 23.415 1.00 32.19 411 SER A CA 1
ATOM 3139 C C . SER A 1 411 ? -7.909 -14.741 23.906 1.00 32.19 411 SER A C 1
ATOM 3141 O O . SER A 1 411 ? -6.763 -15.150 23.714 1.00 32.19 411 SER A O 1
ATOM 3143 N N . GLY A 1 412 ? -8.183 -13.578 24.483 1.00 30.31 412 GLY A N 1
ATOM 3144 C CA . GLY A 1 412 ? -7.170 -12.656 24.986 1.00 30.31 412 GLY A CA 1
ATOM 3145 C C . GLY A 1 412 ? -7.639 -11.206 24.916 1.00 30.31 412 GLY A C 1
ATOM 3146 O O . GLY A 1 412 ? -7.005 -10.392 24.246 1.00 30.31 412 GLY A O 1
ATOM 3147 N N . LEU A 1 413 ? -8.769 -10.913 25.564 1.00 28.25 413 LEU A N 1
ATOM 3148 C CA . LEU A 1 413 ? -9.225 -9.573 25.946 1.00 28.25 413 LEU A CA 1
ATOM 3149 C C . LEU A 1 413 ? -9.587 -9.590 27.433 1.00 28.25 413 LEU A C 1
ATOM 3151 O O . LEU A 1 413 ? -10.212 -10.594 27.831 1.00 28.25 413 LEU A O 1
#